Protein AF-A0A6M3LNC5-F1 (afdb_monomer_lite)

Secondary structure (DSSP, 8-state):
----------EEEE-TTSPPPP--TT-EEEETTT--EEEESSSS-EEE--HHHHTT-EEEE-SEE-SSEEE-TTS---TTTTTTPEEEESSSTTTT--EEEEEE-SSSEEEEESPPSS-TTTTSS-EEEEEPPHHHHHHHHHTB-SSSB---TTSHHHHH--SSSS-S--GGGS---TTS-HHHHHHHHHHHHHHHHHHT-HHHHTTS---STTPPPPHHHHHHHHHHHHHHHHHHS-SS--SS-HHHHH---TTS----SSS-HHHHHHHHHHTS-TT---S---HHHHHHHHHHHHHHHTTSS-HHHHHHHHHHHHHHHHHHHHHHHHHHHHHHHHHHTT--EEEEEEPPPEEEEEEPBGGG-EEEEEEEEE---PPTT-EEEEEEEEEE-SEEEE-SSS-B-B-----TTTS-EEEEEETTTPPPEEEEE--TTTT-B-TTEEEE--EEE--S--TTT--SSSEEEEEEEEE-BSSS-EEEEEEEEEEEEEEE-

pLDDT: mean 83.27, std 15.36, range [44.0, 98.56]

Organism: NCBI:txid1070528

Structure (mmCIF, N/CA/C/O backbone):
data_AF-A0A6M3LNC5-F1
#
_entry.id   AF-A0A6M3LNC5-F1
#
loop_
_atom_site.group_PDB
_atom_site.id
_atom_site.type_symbol
_atom_site.label_atom_id
_atom_site.label_alt_id
_atom_site.label_comp_id
_atom_site.label_asym_id
_atom_site.label_entity_id
_atom_site.label_seq_id
_atom_site.pdbx_PDB_ins_code
_atom_site.Cartn_x
_atom_site.Cartn_y
_atom_site.Cartn_z
_atom_site.occupancy
_atom_site.B_iso_or_equiv
_atom_site.auth_seq_id
_atom_site.auth_comp_id
_atom_site.auth_asym_id
_atom_site.auth_atom_id
_atom_site.pdbx_PDB_model_num
ATOM 1 N N . MET A 1 1 ? -32.026 -25.179 -60.586 1.00 45.59 1 MET A N 1
ATOM 2 C CA . MET A 1 1 ? -30.756 -25.149 -59.837 1.00 45.59 1 MET A CA 1
ATOM 3 C C . MET A 1 1 ? -30.530 -23.699 -59.454 1.00 45.59 1 MET A C 1
ATOM 5 O O . MET A 1 1 ? -30.169 -22.905 -60.310 1.00 45.59 1 MET A O 1
ATOM 9 N N . THR A 1 2 ? -30.921 -23.322 -58.240 1.00 45.09 2 THR A N 1
ATOM 10 C CA . THR A 1 2 ? -30.798 -21.945 -57.747 1.00 45.09 2 THR A CA 1
ATOM 11 C C . THR A 1 2 ? -29.364 -21.784 -57.263 1.00 45.09 2 THR A C 1
ATOM 13 O O . THR A 1 2 ? -28.959 -22.495 -56.347 1.00 45.09 2 THR A O 1
ATOM 16 N N . ILE A 1 3 ? -28.566 -20.952 -57.931 1.00 44.00 3 ILE A N 1
ATOM 17 C CA . ILE A 1 3 ? -27.199 -20.658 -57.493 1.00 44.00 3 ILE A CA 1
ATOM 18 C C . ILE A 1 3 ? -27.321 -19.808 -56.226 1.00 44.00 3 ILE A C 1
ATOM 20 O O . ILE A 1 3 ? -27.751 -18.662 -56.284 1.00 44.00 3 ILE A O 1
ATOM 24 N N . THR A 1 4 ? -27.020 -20.409 -55.075 1.00 52.47 4 THR A N 1
ATOM 25 C CA . THR A 1 4 ? -27.207 -19.800 -53.748 1.00 52.47 4 THR A CA 1
ATOM 26 C C . THR A 1 4 ? -26.005 -18.973 -53.285 1.00 52.47 4 THR A C 1
ATOM 28 O O . THR A 1 4 ? -26.104 -18.284 -52.276 1.00 52.47 4 THR A O 1
ATOM 31 N N . SER A 1 5 ? -24.879 -19.003 -54.008 1.00 51.69 5 SER A N 1
ATOM 32 C CA . SER A 1 5 ? -23.784 -18.054 -53.791 1.00 51.69 5 SER A CA 1
ATOM 33 C C . SER A 1 5 ? -23.057 -17.727 -55.089 1.00 51.69 5 SER A C 1
ATOM 35 O O . SER A 1 5 ? -22.426 -18.587 -55.705 1.00 51.69 5 SER A O 1
ATOM 37 N N . GLU A 1 6 ? -23.113 -16.460 -55.474 1.00 59.00 6 GLU A N 1
ATOM 38 C CA . GLU A 1 6 ? -22.251 -15.878 -56.491 1.00 59.00 6 GLU A CA 1
ATOM 39 C C . GLU A 1 6 ? -20.956 -15.467 -55.778 1.00 59.00 6 GLU A C 1
ATOM 41 O O . GLU A 1 6 ? -20.956 -14.580 -54.923 1.00 59.00 6 GLU A O 1
ATOM 46 N N . THR A 1 7 ? -19.851 -16.174 -56.026 1.00 54.97 7 THR A N 1
ATOM 47 C CA . THR A 1 7 ? -18.550 -15.790 -55.468 1.00 54.97 7 THR A CA 1
ATOM 48 C C . THR A 1 7 ? -18.131 -14.478 -56.113 1.00 54.97 7 THR A C 1
ATOM 50 O O . THR A 1 7 ? -17.672 -14.455 -57.254 1.00 54.97 7 THR A O 1
ATOM 53 N N . THR A 1 8 ? -18.314 -13.374 -55.398 1.00 73.19 8 THR A N 1
ATOM 54 C CA . THR A 1 8 ? -17.875 -12.051 -55.835 1.00 73.19 8 THR A CA 1
ATOM 55 C C . THR A 1 8 ? -16.357 -12.004 -55.723 1.00 73.19 8 THR A C 1
ATOM 57 O O . THR A 1 8 ? -15.789 -11.908 -54.637 1.00 73.19 8 THR A O 1
ATOM 60 N N . ILE A 1 9 ? -15.678 -12.135 -56.861 1.00 78.69 9 ILE A N 1
ATOM 61 C CA . ILE A 1 9 ? -14.232 -11.943 -56.943 1.00 78.69 9 ILE A CA 1
ATOM 62 C C . ILE A 1 9 ? -13.953 -10.479 -56.586 1.00 78.69 9 ILE A C 1
ATOM 64 O O . ILE A 1 9 ? -14.418 -9.573 -57.269 1.00 78.69 9 ILE A O 1
ATOM 68 N N . GLN A 1 10 ? -13.210 -10.249 -55.504 1.00 86.56 10 GLN A N 1
ATOM 69 C CA . GLN A 1 10 ? -12.844 -8.905 -55.035 1.00 86.56 10 GLN A CA 1
ATOM 70 C C . GLN A 1 10 ? -11.376 -8.558 -55.311 1.00 86.56 10 GLN A C 1
ATOM 72 O O . GLN A 1 10 ? -10.911 -7.491 -54.920 1.00 86.56 10 GLN A O 1
ATOM 77 N N . ARG A 1 11 ? -10.612 -9.462 -55.936 1.00 91.06 11 ARG A N 1
ATOM 78 C CA . ARG A 1 11 ? -9.185 -9.274 -56.216 1.00 91.06 11 ARG A CA 1
ATOM 79 C C . ARG A 1 11 ? -8.881 -9.670 -57.649 1.00 91.06 11 ARG A C 1
ATOM 81 O O . ARG A 1 11 ? -9.088 -10.816 -58.036 1.00 91.06 11 ARG A O 1
ATOM 88 N N . PHE A 1 12 ? -8.364 -8.717 -58.402 1.00 94.25 12 PHE A N 1
ATOM 89 C CA . PHE A 1 12 ? -8.037 -8.836 -59.812 1.00 94.25 12 PHE A CA 1
ATOM 90 C C . PHE A 1 12 ? -6.547 -8.547 -60.012 1.00 94.25 12 PHE A C 1
ATOM 92 O O . PHE A 1 12 ? -5.947 -7.787 -59.251 1.00 94.25 12 PHE A O 1
ATOM 99 N N . ILE A 1 13 ? -5.945 -9.162 -61.027 1.00 95.00 13 ILE A N 1
ATOM 100 C CA . ILE A 1 13 ? -4.561 -8.915 -61.444 1.00 95.00 13 ILE A CA 1
ATOM 101 C C . ILE A 1 13 ? -4.583 -8.743 -62.963 1.00 95.00 13 ILE A C 1
ATOM 103 O O . ILE A 1 13 ? -5.190 -9.565 -63.648 1.00 95.00 13 ILE A O 1
ATOM 107 N N . GLY A 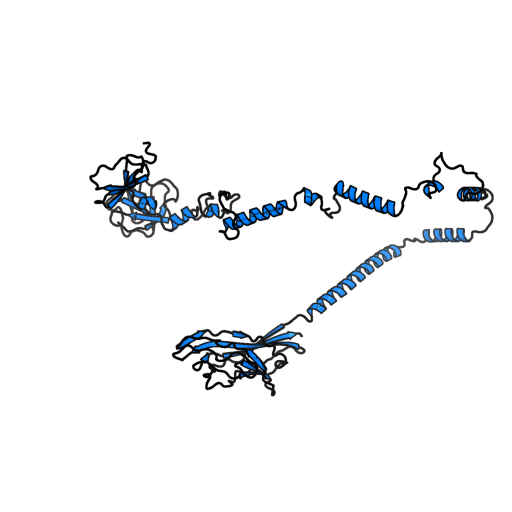1 14 ? -3.928 -7.706 -63.478 1.00 95.19 14 GLY A N 1
ATOM 108 C CA . GLY A 1 14 ? -3.800 -7.445 -64.915 1.00 95.19 14 GLY A CA 1
ATOM 109 C C . GLY A 1 14 ? -2.603 -6.548 -65.214 1.00 95.19 14 GLY A C 1
ATOM 110 O O . GLY A 1 14 ? -1.757 -6.348 -64.346 1.00 95.19 14 GLY A O 1
ATOM 111 N N . VAL A 1 15 ? -2.503 -6.020 -66.427 1.00 95.88 15 VAL A N 1
ATOM 112 C CA . VAL A 1 15 ? -1.495 -5.018 -66.821 1.00 95.88 15 VAL A CA 1
ATOM 113 C C . VAL A 1 15 ? -2.142 -3.646 -67.018 1.00 95.88 15 VAL A C 1
ATOM 115 O O . VAL A 1 15 ? -3.355 -3.545 -67.172 1.00 95.88 15 VAL A O 1
ATOM 118 N N . SER A 1 16 ? -1.352 -2.573 -67.039 1.00 91.38 16 SER A N 1
ATOM 119 C CA . SER A 1 16 ? -1.846 -1.189 -67.151 1.00 91.38 16 SER A CA 1
ATOM 120 C C . SER A 1 16 ? -2.651 -0.881 -68.421 1.00 91.38 16 SER A C 1
ATOM 122 O O . SER A 1 16 ? -3.401 0.095 -68.461 1.00 91.38 16 SER A O 1
ATOM 124 N N . THR A 1 17 ? -2.525 -1.723 -69.451 1.00 94.62 17 THR A N 1
ATOM 125 C CA . THR A 1 17 ? -3.283 -1.615 -70.711 1.00 94.62 17 THR A CA 1
ATOM 126 C C . THR A 1 17 ? -4.632 -2.338 -70.687 1.00 94.62 17 THR A C 1
ATOM 128 O O . THR A 1 17 ? -5.426 -2.148 -71.608 1.00 94.62 17 THR A O 1
ATOM 131 N N . ASP A 1 18 ? -4.923 -3.126 -69.647 1.00 92.94 18 ASP A N 1
ATOM 132 C CA . ASP A 1 18 ? -6.191 -3.840 -69.522 1.00 92.94 18 ASP A CA 1
ATOM 133 C C . ASP A 1 18 ? -7.323 -2.896 -69.092 1.00 92.94 18 ASP A C 1
ATOM 135 O O . ASP A 1 18 ? -7.183 -2.066 -68.186 1.00 92.94 18 ASP A O 1
ATOM 139 N N . ASN A 1 19 ? -8.506 -3.077 -69.686 1.00 92.88 19 ASN A N 1
ATOM 140 C CA . ASN A 1 19 ? -9.723 -2.465 -69.165 1.00 92.88 19 ASN A CA 1
ATOM 141 C C . ASN A 1 19 ? -10.043 -3.071 -67.792 1.00 92.88 19 ASN A C 1
ATOM 143 O O . ASN A 1 19 ? -10.308 -4.269 -67.672 1.00 92.88 19 ASN A O 1
ATOM 147 N N . LYS A 1 20 ? -10.056 -2.231 -66.755 1.00 92.19 20 LYS A N 1
ATOM 148 C CA . LYS A 1 20 ? -10.402 -2.661 -65.396 1.00 92.19 20 LYS A CA 1
ATOM 149 C C . LYS A 1 20 ? -11.875 -3.118 -65.343 1.00 92.19 20 LYS A C 1
ATOM 151 O O . LYS A 1 20 ? -12.726 -2.466 -65.952 1.00 92.19 20 LYS A O 1
ATOM 156 N N . PRO A 1 21 ? -12.197 -4.227 -64.651 1.00 93.12 21 PRO A N 1
ATOM 157 C CA . PRO A 1 21 ? -13.546 -4.791 -64.649 1.00 93.12 21 PRO A CA 1
ATOM 158 C C . PRO A 1 21 ? -14.521 -3.961 -63.801 1.00 93.12 21 PRO A C 1
ATOM 160 O O . PRO A 1 21 ? -14.116 -3.263 -62.875 1.00 93.12 21 PRO A O 1
ATOM 163 N N . THR A 1 22 ? -15.822 -4.085 -64.063 1.00 93.31 22 THR A N 1
ATOM 164 C CA . THR A 1 22 ? -16.866 -3.676 -63.109 1.00 93.31 22 THR A CA 1
ATOM 165 C C . THR A 1 22 ? -16.840 -4.653 -61.933 1.00 93.31 22 THR A C 1
ATOM 167 O O . THR A 1 22 ? -16.916 -5.865 -62.138 1.00 93.31 22 THR A O 1
ATOM 170 N N . ALA A 1 23 ? -16.700 -4.152 -60.710 1.00 91.88 23 ALA A N 1
ATOM 171 C CA . ALA A 1 23 ? -16.526 -4.977 -59.517 1.00 91.88 23 ALA A CA 1
ATOM 172 C C . ALA A 1 23 ? -17.223 -4.336 -58.311 1.00 91.88 23 ALA A C 1
ATOM 174 O O . ALA A 1 23 ? -17.410 -3.127 -58.310 1.00 91.88 23 ALA A O 1
ATOM 175 N N . PRO A 1 24 ? -17.595 -5.085 -57.259 1.00 93.38 24 PRO A N 1
ATOM 176 C CA . PRO A 1 24 ? -18.156 -4.484 -56.049 1.00 93.38 24 PRO A CA 1
ATOM 177 C C . PRO A 1 24 ? -17.247 -3.395 -55.460 1.00 93.38 24 PRO A C 1
ATOM 179 O O . PRO A 1 24 ? -16.019 -3.541 -55.468 1.00 93.38 24 PRO A O 1
ATOM 182 N N . VAL A 1 25 ? -17.847 -2.336 -54.903 1.00 91.25 25 VAL A N 1
ATOM 183 C CA . VAL A 1 25 ? -17.122 -1.277 -54.178 1.00 91.25 25 VAL A CA 1
ATOM 184 C C . VAL A 1 25 ? -16.209 -1.907 -53.124 1.00 91.25 25 VAL A C 1
ATOM 186 O O . VAL A 1 25 ? -16.632 -2.758 -52.344 1.00 91.25 25 VAL A O 1
ATOM 189 N N . GLY A 1 26 ? -14.942 -1.499 -53.121 1.00 87.12 26 GLY A N 1
ATOM 190 C CA . GLY A 1 26 ? -13.896 -2.038 -52.257 1.00 87.12 26 GLY A CA 1
ATOM 191 C C . GLY A 1 26 ? -13.035 -3.138 -52.879 1.00 87.12 26 GLY A C 1
ATOM 192 O O . GLY A 1 26 ? -12.056 -3.534 -52.251 1.00 87.12 26 GLY A O 1
ATOM 193 N N . SER A 1 27 ? -13.343 -3.602 -54.094 1.00 93.50 27 SER A N 1
ATOM 194 C CA . SER A 1 27 ? -12.500 -4.566 -54.815 1.00 93.50 27 SER A CA 1
ATOM 195 C C . SER A 1 27 ? -11.136 -3.976 -55.183 1.00 93.50 27 SER A C 1
ATOM 197 O O . SER A 1 27 ? -11.017 -2.768 -55.387 1.00 93.50 27 SER A O 1
ATOM 199 N N . PHE A 1 28 ? -10.122 -4.834 -55.313 1.00 93.44 28 PHE A N 1
ATOM 200 C CA . PHE A 1 28 ? -8.739 -4.464 -55.612 1.00 93.44 28 PHE A CA 1
ATOM 201 C C . PHE A 1 28 ? -8.283 -4.985 -56.974 1.00 93.44 28 PHE A C 1
ATOM 203 O O . PHE A 1 28 ? -8.563 -6.129 -57.325 1.00 93.44 28 PHE A O 1
ATOM 210 N N . PHE A 1 29 ? -7.534 -4.169 -57.713 1.00 94.81 29 PHE A N 1
ATOM 211 C CA . PHE A 1 29 ? -6.911 -4.538 -58.983 1.00 94.81 29 PHE A CA 1
ATOM 212 C C . PHE A 1 29 ? -5.414 -4.244 -58.909 1.00 94.81 29 PHE A C 1
ATOM 214 O O . PHE A 1 29 ? -5.017 -3.105 -58.679 1.00 94.81 29 PHE A O 1
ATOM 221 N N . TRP A 1 30 ? -4.583 -5.269 -59.071 1.00 95.00 30 TRP A N 1
ATOM 222 C CA . TRP A 1 30 ? -3.129 -5.137 -59.089 1.00 95.00 30 TRP A CA 1
ATOM 223 C C . TRP A 1 30 ? -2.622 -5.077 -60.530 1.00 95.00 30 TRP A C 1
ATOM 225 O O . TRP A 1 30 ? -2.718 -6.063 -61.263 1.00 95.00 30 TRP A O 1
ATOM 235 N N . GLU A 1 31 ? -2.046 -3.943 -60.922 1.00 96.12 31 GLU A N 1
ATOM 236 C CA . GLU A 1 31 ? -1.327 -3.814 -62.187 1.00 96.12 31 GLU A CA 1
ATOM 237 C C . GLU A 1 31 ? 0.079 -4.414 -62.053 1.00 96.12 31 GLU A C 1
ATOM 239 O O . GLU A 1 31 ? 0.935 -3.934 -61.306 1.00 96.12 31 GLU A O 1
ATOM 244 N N . TYR A 1 32 ? 0.334 -5.510 -62.764 1.00 92.88 32 TYR A N 1
ATOM 245 C CA . TYR A 1 32 ? 1.563 -6.282 -62.640 1.00 92.88 32 TYR A CA 1
ATOM 246 C C . TYR A 1 32 ? 2.788 -5.559 -63.206 1.00 92.88 32 TYR A C 1
ATOM 248 O O . TYR A 1 32 ? 3.890 -5.753 -62.693 1.00 92.88 32 TYR A O 1
ATOM 256 N N . ASP A 1 33 ? 2.624 -4.752 -64.244 1.00 90.50 33 ASP A N 1
ATOM 257 C CA . ASP A 1 33 ? 3.691 -4.016 -64.923 1.00 90.50 33 ASP A CA 1
ATOM 258 C C . ASP A 1 33 ? 4.061 -2.718 -64.193 1.00 90.50 33 ASP A C 1
ATOM 260 O O . ASP A 1 33 ? 5.243 -2.477 -63.952 1.00 90.50 33 ASP A O 1
ATOM 264 N N . THR A 1 34 ? 3.076 -1.929 -63.762 1.00 87.81 34 THR A N 1
ATOM 265 C CA . THR A 1 34 ? 3.305 -0.666 -63.031 1.00 87.81 34 THR A CA 1
ATOM 266 C C . THR A 1 34 ? 3.511 -0.868 -61.531 1.00 87.81 34 THR A C 1
ATOM 268 O O . THR A 1 34 ? 3.987 0.037 -60.849 1.00 87.81 34 THR A O 1
ATOM 271 N N . LYS A 1 35 ? 3.173 -2.057 -61.008 1.00 89.62 35 LYS A N 1
ATOM 272 C CA . LYS A 1 35 ? 3.146 -2.377 -59.569 1.00 89.62 35 LYS A CA 1
ATOM 273 C C . LYS A 1 35 ? 2.202 -1.472 -58.770 1.00 89.62 35 LYS A C 1
ATOM 275 O O . LYS A 1 35 ? 2.361 -1.338 -57.557 1.00 89.62 35 LYS A O 1
ATOM 280 N N . LEU A 1 36 ? 1.223 -0.859 -59.434 1.00 86.62 36 LEU A N 1
ATOM 281 C CA . LEU A 1 36 ? 0.198 -0.050 -58.791 1.00 86.62 36 LEU A CA 1
ATOM 282 C C . LEU A 1 36 ? -0.974 -0.935 -58.360 1.00 86.62 36 LEU A C 1
ATOM 284 O O . LEU A 1 36 ? -1.446 -1.795 -59.104 1.00 86.62 36 LEU A O 1
ATOM 288 N N . MET A 1 37 ? -1.465 -0.705 -57.145 1.00 90.75 37 MET A N 1
ATOM 289 C CA . MET A 1 37 ? -2.718 -1.284 -56.673 1.00 90.75 37 MET A CA 1
ATOM 290 C C . MET A 1 37 ? -3.828 -0.259 -56.877 1.00 90.75 37 MET A C 1
ATOM 292 O O . MET A 1 37 ? -3.606 0.929 -56.684 1.00 90.75 37 MET A O 1
ATOM 296 N N . TYR A 1 38 ? -5.015 -0.705 -57.267 1.00 92.56 38 TYR A N 1
ATOM 297 C CA . TYR A 1 38 ? -6.199 0.127 -57.449 1.00 92.56 38 TYR A CA 1
ATOM 298 C C . TYR A 1 38 ? -7.340 -0.385 -56.582 1.00 92.56 38 TYR A C 1
ATOM 300 O O . TYR A 1 38 ? -7.442 -1.594 -56.366 1.00 92.56 38 TYR A O 1
ATOM 308 N N . LYS A 1 39 ? -8.221 0.513 -56.137 1.00 92.12 39 LYS A N 1
ATOM 309 C CA . LYS A 1 39 ? -9.452 0.173 -55.418 1.00 92.12 39 LYS A CA 1
ATOM 310 C C . LYS A 1 39 ? -10.662 0.724 -56.164 1.00 92.12 39 LYS A C 1
ATOM 312 O O . LYS A 1 39 ? -10.666 1.873 -56.602 1.00 92.12 39 LYS A O 1
ATOM 317 N N . CYS A 1 40 ? -11.688 -0.105 -56.324 1.00 92.31 40 CYS A N 1
ATOM 318 C CA . CYS A 1 40 ? -12.947 0.315 -56.925 1.00 92.31 40 CYS A CA 1
ATOM 319 C C . CYS A 1 40 ? -13.785 1.077 -55.892 1.00 92.31 40 CYS A C 1
ATOM 321 O O . CYS A 1 40 ? -14.055 0.537 -54.817 1.00 92.31 40 CYS A O 1
ATOM 323 N N . TYR A 1 41 ? -14.189 2.316 -56.181 1.00 88.62 41 TYR A N 1
ATOM 324 C CA . TYR A 1 41 ? -14.885 3.169 -55.203 1.00 88.62 41 TYR A CA 1
ATOM 325 C C . TYR A 1 41 ? -16.389 3.334 -55.464 1.00 88.62 41 TYR A C 1
ATOM 327 O O . TYR A 1 41 ? -17.122 3.649 -54.533 1.00 88.62 41 TYR A O 1
ATOM 335 N N . ASP A 1 42 ? -16.872 3.078 -56.683 1.00 89.56 42 ASP A N 1
ATOM 336 C CA . ASP A 1 42 ? -18.293 3.240 -57.048 1.00 89.56 42 ASP A CA 1
ATOM 337 C C . ASP A 1 42 ? -18.871 2.074 -57.870 1.00 89.56 42 ASP A C 1
ATOM 339 O O . ASP A 1 42 ? -20.001 2.129 -58.353 1.00 89.56 42 ASP A O 1
ATOM 343 N N . GLY A 1 43 ? -18.095 1.006 -58.038 1.00 90.69 43 GLY A N 1
ATOM 344 C CA . GLY A 1 43 ? -18.487 -0.182 -58.783 1.00 90.69 43 GLY A CA 1
ATOM 345 C C . GLY A 1 43 ? -17.949 -0.248 -60.216 1.00 90.69 43 GLY A C 1
ATOM 346 O O . GLY A 1 43 ? -17.850 -1.336 -60.781 1.00 90.69 43 GLY A O 1
ATOM 347 N N . THR A 1 44 ? -17.571 0.890 -60.809 1.00 91.06 44 THR A N 1
ATOM 348 C CA . THR A 1 44 ? -17.132 0.966 -62.219 1.00 91.06 44 THR A CA 1
ATOM 349 C C . THR A 1 44 ? -15.793 1.682 -62.380 1.00 91.06 44 THR A C 1
ATOM 351 O O . THR A 1 44 ? -15.000 1.327 -63.251 1.00 91.06 44 THR A O 1
ATOM 354 N N . ASN A 1 45 ? -15.508 2.656 -61.523 1.00 92.44 45 ASN A N 1
ATOM 355 C CA . ASN A 1 45 ? -14.290 3.443 -61.540 1.00 92.44 45 ASN A CA 1
ATOM 356 C C . ASN A 1 45 ? -13.285 2.948 -60.496 1.00 92.44 45 ASN A C 1
ATOM 358 O O . ASN A 1 45 ? -13.638 2.426 -59.434 1.00 92.44 45 ASN A O 1
ATOM 362 N N . TRP A 1 46 ? -12.006 3.131 -60.819 1.00 93.38 46 TRP A N 1
ATOM 363 C CA . TRP A 1 46 ? -10.870 2.644 -60.045 1.00 93.38 46 TRP A CA 1
ATOM 364 C C . TRP A 1 46 ? -9.897 3.791 -59.788 1.00 93.38 46 TRP A C 1
ATOM 366 O O . TRP A 1 46 ? -9.484 4.469 -60.729 1.00 93.38 46 TRP A O 1
ATOM 376 N N . SER A 1 47 ? -9.506 3.997 -58.534 1.00 88.88 47 SER A N 1
ATOM 377 C CA . SER A 1 47 ? -8.445 4.935 -58.145 1.00 88.88 47 SER A CA 1
ATOM 378 C C . SER A 1 47 ? -7.199 4.167 -57.711 1.00 88.88 47 SER A C 1
ATOM 380 O O . SER A 1 47 ? -7.308 3.021 -57.269 1.00 88.88 47 SER A O 1
ATOM 382 N N . VAL A 1 48 ? -6.011 4.765 -57.868 1.00 88.75 48 VAL A N 1
ATOM 383 C CA . VAL A 1 48 ? -4.756 4.175 -57.374 1.00 88.75 48 VAL A CA 1
ATOM 384 C C . VAL A 1 48 ? -4.841 4.085 -55.854 1.00 88.75 48 VAL A C 1
ATOM 386 O O . VAL A 1 48 ? -4.814 5.093 -55.158 1.00 88.75 48 VAL A O 1
ATOM 389 N N . TYR A 1 49 ? -4.908 2.863 -55.348 1.00 80.56 49 TYR A N 1
ATOM 390 C CA . TYR A 1 49 ? -4.803 2.544 -53.940 1.00 80.56 49 TYR A CA 1
ATOM 391 C C . TYR A 1 49 ? -3.326 2.497 -53.567 1.00 80.56 49 TYR A C 1
ATOM 393 O O . TYR A 1 49 ? -2.658 1.461 -53.612 1.00 80.56 49 TYR A O 1
ATOM 401 N N . SER A 1 50 ? -2.786 3.662 -53.247 1.00 70.31 50 SER A N 1
ATOM 402 C CA . SER A 1 50 ? -1.472 3.732 -52.628 1.00 70.31 50 SER A CA 1
ATOM 403 C C . SER A 1 50 ? -1.581 3.249 -51.176 1.00 70.31 50 SER A C 1
ATOM 405 O O . SER A 1 50 ? -2.568 3.523 -50.496 1.00 70.31 50 SER A O 1
ATOM 407 N N . ASN A 1 51 ? -0.545 2.595 -50.640 1.00 57.72 51 ASN A N 1
ATOM 408 C CA . ASN A 1 51 ? -0.456 2.341 -49.188 1.00 57.72 51 ASN A CA 1
ATOM 409 C C . ASN A 1 51 ? -0.516 3.649 -48.367 1.00 57.72 51 ASN A C 1
ATOM 411 O O . ASN A 1 51 ? -0.731 3.616 -47.159 1.00 57.72 51 ASN A O 1
ATOM 415 N N . ALA A 1 52 ? -0.341 4.795 -49.030 1.00 51.09 52 ALA A N 1
ATOM 416 C CA . ALA A 1 52 ? -0.554 6.123 -48.486 1.00 51.09 52 ALA A CA 1
ATOM 417 C C . ALA A 1 52 ? -2.029 6.374 -48.103 1.00 51.09 52 ALA A C 1
ATOM 419 O O . ALA A 1 52 ? -2.257 6.968 -47.058 1.00 51.09 52 ALA A O 1
ATOM 420 N N . GLU A 1 53 ? -3.026 5.842 -48.823 1.00 53.09 53 GLU A N 1
ATOM 421 C CA . GLU A 1 53 ? -4.441 5.949 -48.410 1.00 53.09 53 GLU A CA 1
ATOM 422 C C . GLU A 1 53 ? -4.745 5.125 -47.148 1.00 53.09 53 GLU A C 1
ATOM 424 O O . GLU A 1 53 ? -5.567 5.526 -46.328 1.00 53.09 53 GLU A O 1
ATOM 429 N N . ALA A 1 54 ? -4.050 4.000 -46.944 1.00 53.25 54 ALA A N 1
ATOM 430 C CA . ALA A 1 54 ? -4.162 3.208 -45.714 1.00 53.25 54 ALA A CA 1
ATOM 431 C C . ALA A 1 54 ? -3.520 3.899 -44.495 1.00 53.25 54 ALA A C 1
ATOM 433 O O . ALA A 1 54 ? -3.849 3.567 -43.359 1.00 53.25 54 ALA A O 1
ATOM 434 N N . LEU A 1 55 ? -2.616 4.854 -44.737 1.00 54.50 55 LEU A N 1
ATOM 435 C CA . LEU A 1 55 ? -1.910 5.637 -43.721 1.00 54.50 55 LEU A CA 1
ATOM 436 C C . LEU A 1 55 ? -2.384 7.100 -43.654 1.00 54.50 55 LEU A C 1
ATOM 438 O O . LEU A 1 55 ? -1.782 7.885 -42.933 1.00 54.50 55 LEU A O 1
ATOM 442 N N . GLY A 1 56 ? -3.439 7.480 -44.387 1.00 64.81 56 GLY A N 1
ATOM 443 C CA . GLY A 1 56 ? -3.967 8.851 -44.407 1.00 64.81 56 GLY A CA 1
A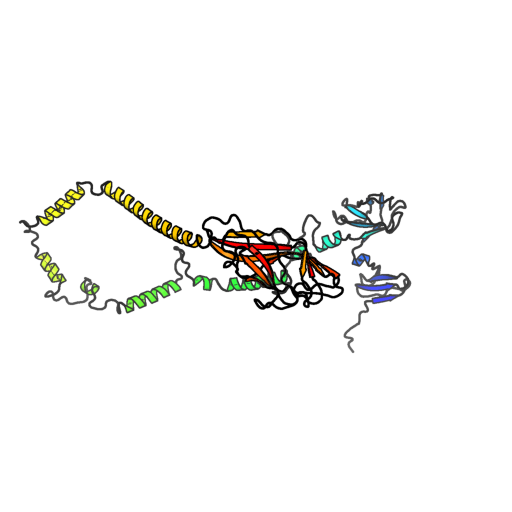TOM 444 C C . GLY A 1 56 ? -3.045 9.898 -45.049 1.00 64.81 56 GLY A C 1
ATOM 445 O O . GLY A 1 56 ? -3.248 11.093 -44.851 1.00 64.81 56 GLY A O 1
ATOM 446 N N . THR A 1 57 ? -2.030 9.481 -45.806 1.00 73.38 57 THR A N 1
ATOM 447 C CA . THR A 1 57 ? -1.084 10.379 -46.473 1.00 73.38 57 THR A CA 1
ATOM 448 C C . THR A 1 57 ? -1.763 11.095 -47.640 1.00 73.38 57 THR A C 1
ATOM 450 O O . THR A 1 57 ? -2.122 10.472 -48.640 1.00 73.38 57 THR A O 1
ATOM 453 N N . GLN A 1 58 ? -1.899 12.415 -47.537 1.00 84.12 58 GLN A N 1
ATOM 454 C CA . GLN A 1 58 ? -2.494 13.258 -48.577 1.00 84.12 58 GLN A CA 1
ATOM 455 C C . GLN A 1 58 ? -1.393 13.816 -49.491 1.00 84.12 58 GLN A C 1
ATOM 457 O O . GLN A 1 58 ? -0.370 14.297 -49.002 1.00 84.12 58 GLN A O 1
ATOM 462 N N . ILE A 1 59 ? -1.580 13.745 -50.814 1.00 89.56 59 ILE A N 1
ATOM 463 C CA . ILE A 1 59 ? -0.643 14.312 -51.797 1.00 89.56 59 ILE A CA 1
ATOM 464 C C . ILE A 1 59 ? -1.215 15.621 -52.333 1.00 89.56 59 ILE A C 1
ATOM 466 O O . ILE A 1 59 ? -2.339 15.667 -52.827 1.00 89.56 59 ILE A O 1
ATOM 470 N N . PHE A 1 60 ? -0.404 16.669 -52.285 1.00 92.88 60 PHE A N 1
ATOM 471 C CA . PHE A 1 60 ? -0.741 18.016 -52.713 1.00 92.88 60 PHE A CA 1
ATOM 472 C C . PHE A 1 60 ? 0.248 18.512 -53.766 1.00 92.88 60 PHE A C 1
ATOM 474 O O . PHE A 1 60 ? 1.336 17.964 -53.934 1.00 92.88 60 PHE A O 1
ATOM 481 N N . THR A 1 61 ? -0.132 19.575 -54.471 1.00 94.44 61 THR A N 1
ATOM 482 C CA . THR A 1 61 ? 0.760 20.317 -55.372 1.00 94.44 61 THR A CA 1
ATOM 483 C C . THR A 1 61 ? 0.961 21.717 -54.804 1.00 94.44 61 THR A C 1
ATOM 485 O O . THR A 1 61 ? -0.027 22.392 -54.504 1.00 94.44 61 THR A O 1
ATOM 488 N N . SER A 1 62 ? 2.208 22.148 -54.607 1.00 94.31 62 SER A N 1
ATOM 489 C CA . SER A 1 62 ? 2.495 23.497 -54.117 1.00 94.31 62 SER A CA 1
ATOM 490 C C . SER A 1 62 ? 2.085 24.551 -55.144 1.00 94.31 62 SER A C 1
ATOM 492 O O . SER A 1 62 ? 2.026 24.292 -56.342 1.00 94.31 62 SER A O 1
ATOM 494 N N . SER A 1 63 ? 1.776 25.747 -54.658 1.00 92.75 63 SER A N 1
ATOM 495 C CA . SER A 1 63 ? 1.642 26.969 -55.453 1.00 92.75 63 SER A CA 1
ATOM 496 C C . SER A 1 63 ? 2.822 27.926 -55.248 1.00 92.75 63 SER A C 1
ATOM 498 O O . SER A 1 63 ? 2.975 28.879 -56.006 1.00 92.75 63 SER A O 1
ATOM 500 N N . ALA A 1 64 ? 3.596 27.719 -54.178 1.00 92.50 64 ALA A N 1
ATOM 501 C CA . ALA A 1 64 ? 4.875 28.362 -53.885 1.00 92.50 64 ALA A CA 1
ATOM 502 C C . ALA A 1 64 ? 5.545 27.633 -52.710 1.00 92.50 64 ALA A C 1
ATOM 504 O O . ALA A 1 64 ? 4.845 27.084 -51.853 1.00 92.50 64 ALA A O 1
ATOM 505 N N . ALA A 1 65 ? 6.868 27.714 -52.582 1.00 93.19 65 ALA A N 1
ATOM 506 C CA . ALA A 1 65 ? 7.564 27.343 -51.354 1.00 93.19 65 ALA A CA 1
ATOM 507 C C . ALA A 1 65 ? 8.746 28.276 -51.062 1.00 93.19 65 ALA A C 1
ATOM 509 O O . ALA A 1 65 ? 9.119 29.130 -51.861 1.00 93.19 65 ALA A O 1
ATOM 510 N N . THR A 1 66 ? 9.273 28.154 -49.851 1.00 95.50 66 THR A N 1
ATOM 511 C CA . THR A 1 66 ? 10.542 28.729 -49.411 1.00 95.50 66 THR A CA 1
ATOM 512 C C . THR A 1 66 ? 11.289 27.665 -48.605 1.00 95.50 66 THR A C 1
ATOM 514 O O . THR A 1 66 ? 10.790 26.561 -48.390 1.00 95.50 66 THR A O 1
ATOM 517 N N . THR A 1 67 ? 12.469 27.985 -48.074 1.00 96.38 67 THR A N 1
ATOM 518 C CA . THR A 1 67 ? 13.202 27.059 -47.195 1.00 96.38 67 THR A CA 1
ATOM 519 C C . THR A 1 67 ? 12.459 26.717 -45.898 1.00 96.38 67 THR A C 1
ATOM 521 O O . THR A 1 67 ? 12.795 25.720 -45.264 1.00 96.38 67 THR A O 1
ATOM 524 N N . THR A 1 68 ? 11.458 27.498 -45.482 1.00 96.94 68 THR A N 1
ATOM 525 C CA . THR A 1 68 ? 10.709 27.272 -44.232 1.00 96.94 68 THR A CA 1
ATOM 526 C C . THR A 1 68 ? 9.211 27.099 -44.424 1.00 96.94 68 THR A C 1
ATOM 528 O O . THR A 1 68 ? 8.527 26.749 -43.464 1.00 96.94 68 THR A O 1
ATOM 531 N N . THR A 1 69 ? 8.680 27.326 -45.626 1.00 96.44 69 THR A N 1
ATOM 532 C CA . THR A 1 69 ? 7.238 27.264 -45.879 1.00 96.44 69 THR A CA 1
ATOM 533 C C . THR A 1 69 ? 6.911 26.541 -47.174 1.00 96.44 69 THR A C 1
ATOM 535 O O . THR A 1 69 ? 7.661 26.614 -48.140 1.00 96.44 69 THR A O 1
ATOM 538 N N . ILE A 1 70 ? 5.758 25.879 -47.221 1.00 95.94 70 ILE A N 1
ATOM 539 C CA . ILE A 1 70 ? 5.147 25.391 -48.459 1.00 95.94 70 ILE A CA 1
ATOM 540 C C . ILE A 1 70 ? 3.701 25.878 -48.509 1.00 95.94 70 ILE A C 1
ATOM 542 O O . ILE A 1 70 ? 2.964 25.783 -47.527 1.00 95.94 70 ILE A O 1
ATOM 546 N N . THR A 1 71 ? 3.310 26.467 -49.634 1.00 95.62 71 THR A N 1
ATOM 547 C CA . THR A 1 71 ? 1.969 27.014 -49.855 1.00 95.62 71 THR A CA 1
ATOM 548 C C . THR A 1 71 ? 1.236 26.130 -50.852 1.00 95.62 71 THR A C 1
ATOM 550 O O . THR A 1 71 ? 1.794 25.784 -51.889 1.00 95.62 71 THR A O 1
ATOM 553 N N . CYS A 1 72 ? -0.004 25.761 -50.561 1.00 93.19 72 CYS A N 1
ATOM 554 C CA . CYS A 1 72 ? -0.861 24.964 -51.424 1.00 93.19 72 CYS A CA 1
ATOM 555 C C . CYS A 1 72 ? -2.323 25.380 -51.229 1.00 93.19 72 CYS A C 1
ATOM 557 O O . CYS A 1 72 ? -2.858 25.301 -50.127 1.00 93.19 72 CYS A O 1
ATOM 559 N N . ALA A 1 73 ? -2.985 25.790 -52.312 1.00 90.81 73 ALA A N 1
ATOM 560 C CA . ALA A 1 73 ? -4.385 26.223 -52.283 1.00 90.81 73 ALA A CA 1
ATOM 561 C C . ALA A 1 73 ? -5.397 25.089 -52.017 1.00 90.81 73 ALA A C 1
ATOM 563 O O . ALA A 1 73 ? -6.568 25.372 -51.793 1.00 90.81 73 ALA A O 1
ATOM 564 N N . ALA A 1 74 ? -4.961 23.827 -52.077 1.00 89.94 74 ALA A N 1
ATOM 565 C CA . ALA A 1 74 ? -5.804 22.651 -51.860 1.00 89.94 74 ALA A CA 1
ATOM 566 C C . ALA A 1 74 ? -5.746 22.108 -50.418 1.00 89.94 74 ALA A C 1
ATOM 568 O O . ALA A 1 74 ? -6.367 21.084 -50.144 1.00 89.94 74 ALA A O 1
ATOM 569 N N . LEU A 1 75 ? -5.002 22.756 -49.510 1.00 88.81 75 LEU A N 1
ATOM 570 C CA . LEU A 1 75 ? -5.026 22.409 -48.086 1.00 88.81 75 LEU A CA 1
ATOM 571 C C . LEU A 1 75 ? -6.405 22.733 -47.497 1.00 88.81 75 LEU A C 1
ATOM 573 O O . LEU A 1 75 ? -7.013 23.745 -47.841 1.00 88.81 75 LEU A O 1
ATOM 577 N N . ALA A 1 76 ? -6.907 21.863 -46.622 1.00 83.62 76 ALA A N 1
ATOM 578 C CA . ALA A 1 76 ? -8.193 22.065 -45.972 1.00 83.62 76 ALA A CA 1
ATOM 579 C C . ALA A 1 76 ? -8.099 23.178 -44.913 1.00 83.62 76 ALA A C 1
ATOM 581 O O . ALA A 1 76 ? -7.111 23.277 -44.180 1.00 83.62 76 ALA A O 1
ATOM 582 N N . ASP A 1 77 ? -9.130 24.018 -44.811 1.00 78.62 77 ASP A N 1
ATOM 583 C CA . ASP A 1 77 ? -9.254 25.048 -43.769 1.00 78.62 77 ASP A CA 1
ATOM 584 C C . ASP A 1 77 ? -9.691 24.400 -42.448 1.00 78.62 77 ASP A C 1
ATOM 586 O O . ASP A 1 77 ? -10.851 24.445 -42.036 1.00 78.62 77 ASP A O 1
ATOM 590 N N . VAL A 1 78 ? -8.748 23.699 -41.822 1.00 74.31 78 VAL A N 1
ATOM 591 C CA . VAL A 1 78 ? -8.914 23.118 -40.494 1.00 74.31 78 VAL A CA 1
ATOM 592 C C . VAL A 1 78 ? -7.723 23.547 -39.650 1.00 74.31 78 VAL A C 1
ATOM 594 O O . VAL A 1 78 ? -6.574 23.157 -39.883 1.00 74.31 78 VAL A O 1
ATOM 597 N N . ALA A 1 79 ? -7.989 24.404 -38.665 1.00 72.06 79 ALA A N 1
ATOM 598 C CA . ALA A 1 79 ? -6.956 24.945 -37.794 1.00 72.06 79 ALA A CA 1
ATOM 599 C C . ALA A 1 79 ? -6.142 23.816 -37.137 1.00 72.06 79 ALA A C 1
ATOM 601 O O . ALA A 1 79 ? -6.693 22.923 -36.496 1.00 72.06 79 ALA A O 1
ATOM 602 N N . ASN A 1 80 ? -4.816 23.897 -37.271 1.00 77.12 80 ASN A N 1
ATOM 603 C CA . ASN A 1 80 ? -3.830 22.974 -36.700 1.00 77.12 80 ASN A CA 1
ATOM 604 C C . ASN A 1 80 ? -3.844 21.519 -37.204 1.00 77.12 80 ASN A C 1
ATOM 606 O O . ASN A 1 80 ? -3.033 20.743 -36.707 1.00 77.12 80 ASN A O 1
ATOM 610 N N . GLU A 1 81 ? -4.664 21.141 -38.193 1.00 82.94 81 GLU A N 1
ATOM 611 C CA . GLU A 1 81 ? -4.736 19.741 -38.662 1.00 82.94 81 GLU A CA 1
ATOM 612 C C . GLU A 1 81 ? -3.364 19.198 -39.088 1.00 82.94 81 GLU A C 1
ATOM 614 O O . GLU A 1 81 ? -2.986 18.074 -38.754 1.00 82.94 81 GLU A O 1
ATOM 619 N N . TYR A 1 82 ? -2.586 20.027 -39.780 1.00 88.00 82 TYR A N 1
ATOM 620 C CA . TYR A 1 82 ? -1.294 19.633 -40.327 1.00 88.00 82 TYR A CA 1
ATOM 621 C C . TYR A 1 82 ? -0.124 19.787 -39.346 1.00 88.00 82 TYR A C 1
ATOM 623 O O . TYR A 1 82 ? 0.968 19.308 -39.642 1.00 88.00 82 TYR A O 1
ATOM 631 N N . VAL A 1 83 ? -0.307 20.436 -38.190 1.00 89.19 83 VAL A N 1
ATOM 632 C CA . VAL A 1 83 ? 0.785 20.685 -37.232 1.00 89.19 83 VAL A CA 1
ATOM 633 C C . VAL A 1 83 ? 1.241 19.365 -36.602 1.00 89.19 83 VAL A C 1
ATOM 635 O O . VAL A 1 83 ? 0.435 18.568 -36.134 1.00 89.19 83 VAL A O 1
ATOM 638 N N . GLY A 1 84 ? 2.551 19.113 -36.606 1.00 86.31 84 GLY A N 1
ATOM 639 C CA . GLY A 1 84 ? 3.156 17.856 -36.156 1.00 86.31 84 GLY A CA 1
ATOM 640 C C . GLY A 1 84 ? 3.178 16.742 -37.210 1.00 86.31 84 GLY A C 1
ATOM 641 O O . GLY A 1 84 ? 3.805 15.704 -36.981 1.00 86.31 84 GLY A O 1
ATOM 642 N N . GLN A 1 85 ? 2.551 16.946 -38.373 1.00 90.19 85 GLN A N 1
ATOM 643 C CA . GLN A 1 85 ? 2.685 16.039 -39.513 1.00 90.19 85 GLN A CA 1
ATOM 644 C C . GLN A 1 85 ? 4.022 16.263 -40.232 1.00 90.19 85 GLN A C 1
ATOM 646 O O . GLN A 1 85 ? 4.659 17.307 -40.080 1.00 90.19 85 GLN A O 1
ATOM 651 N N . GLN A 1 86 ? 4.476 15.277 -41.004 1.00 92.31 86 GLN A N 1
ATOM 652 C CA . GLN A 1 86 ? 5.681 15.381 -41.818 1.00 92.31 86 GLN A CA 1
ATOM 653 C C . GLN A 1 86 ? 5.309 15.740 -43.259 1.00 92.31 86 GLN A C 1
ATOM 655 O O . GLN A 1 86 ? 4.629 14.981 -43.939 1.00 92.31 86 GLN A O 1
ATOM 660 N N . VAL A 1 87 ? 5.795 16.870 -43.761 1.00 93.75 87 VAL A N 1
ATOM 661 C CA . VAL A 1 87 ? 5.730 17.215 -45.184 1.00 93.75 87 VAL A CA 1
ATOM 662 C C . VAL A 1 87 ? 6.941 16.618 -45.880 1.00 93.75 87 VAL A C 1
ATOM 664 O O . VAL A 1 87 ? 8.075 16.902 -45.500 1.00 93.75 87 VAL A O 1
ATOM 667 N N . LEU A 1 88 ? 6.702 15.818 -46.911 1.00 94.56 88 LEU A N 1
ATOM 668 C CA . LEU A 1 88 ? 7.705 15.158 -47.733 1.00 94.56 88 LEU A CA 1
ATOM 669 C C . LEU A 1 88 ? 7.556 15.615 -49.190 1.00 94.56 88 LEU A C 1
ATOM 671 O O . LEU A 1 88 ? 6.640 15.154 -49.876 1.00 94.56 88 LEU A O 1
ATOM 675 N N . PRO A 1 89 ? 8.440 16.491 -49.696 1.00 95.31 89 PRO A N 1
ATOM 676 C CA . PRO A 1 89 ? 8.496 16.779 -51.123 1.00 95.31 89 PRO A CA 1
ATOM 677 C C . PRO A 1 89 ? 8.726 15.481 -51.908 1.00 95.31 89 PRO A C 1
ATOM 679 O O . PRO A 1 89 ? 9.638 14.714 -51.599 1.00 95.31 89 PRO A O 1
ATOM 682 N N . LEU A 1 90 ? 7.893 15.215 -52.913 1.00 93.06 90 LEU A N 1
ATOM 683 C CA . LEU A 1 90 ? 8.017 14.047 -53.795 1.00 93.06 90 LEU A CA 1
ATOM 684 C C . LEU A 1 90 ? 8.813 14.381 -55.064 1.00 93.06 90 LEU A C 1
ATOM 686 O O . LEU A 1 90 ? 9.242 13.486 -55.787 1.00 93.06 90 LEU A O 1
ATOM 690 N N . GLN A 1 91 ? 8.987 15.675 -55.337 1.00 92.62 91 GLN A N 1
ATOM 691 C CA . GLN A 1 91 ? 9.676 16.236 -56.495 1.00 92.62 91 GLN A CA 1
ATOM 692 C C . GLN A 1 91 ? 10.476 17.483 -56.073 1.00 92.62 91 GLN A C 1
ATOM 694 O O . GLN A 1 91 ? 10.355 17.952 -54.940 1.00 92.62 91 GLN A O 1
ATOM 699 N N . GLY A 1 92 ? 11.286 18.026 -56.985 1.00 91.56 92 GLY A N 1
ATOM 700 C CA . GLY A 1 92 ? 12.067 19.247 -56.756 1.00 91.56 92 GLY A CA 1
ATOM 701 C C . GLY A 1 92 ? 13.418 19.022 -56.071 1.00 91.56 92 GLY A C 1
ATOM 702 O O . GLY A 1 92 ? 13.880 17.892 -55.911 1.00 91.56 92 GLY A O 1
ATOM 703 N N . ALA A 1 93 ? 14.067 20.123 -55.680 1.00 89.62 93 ALA A N 1
ATOM 704 C CA . ALA A 1 93 ? 15.435 20.130 -55.143 1.00 89.62 93 ALA A CA 1
ATOM 705 C C . ALA A 1 93 ? 15.576 19.419 -53.784 1.00 89.62 93 ALA A C 1
ATOM 707 O O . ALA A 1 93 ? 16.678 19.037 -53.404 1.00 89.62 93 ALA A O 1
ATOM 708 N N . MET A 1 94 ? 14.459 19.220 -53.080 1.00 94.75 94 MET A N 1
ATOM 709 C CA . MET A 1 94 ? 14.397 18.596 -51.755 1.00 94.75 94 MET A CA 1
ATOM 710 C C . MET A 1 94 ? 13.562 17.301 -51.766 1.00 94.75 94 MET A C 1
ATOM 712 O O . MET A 1 94 ? 12.993 16.920 -50.741 1.00 94.75 94 MET A O 1
ATOM 716 N N . ALA A 1 95 ? 13.426 16.640 -52.923 1.00 94.12 95 ALA A N 1
ATOM 717 C CA . ALA A 1 95 ? 12.664 15.398 -53.042 1.00 94.12 95 ALA A CA 1
ATOM 718 C C . ALA A 1 95 ? 13.188 14.330 -52.061 1.00 94.12 95 ALA A C 1
ATOM 720 O O . ALA A 1 95 ? 14.378 14.020 -52.041 1.00 94.12 95 ALA A O 1
ATOM 721 N N . GLY A 1 96 ? 12.299 13.766 -51.242 1.00 90.25 96 GLY A N 1
ATOM 722 C CA . GLY A 1 96 ? 12.640 12.780 -50.211 1.00 90.25 96 GLY A CA 1
ATOM 723 C C . GLY A 1 96 ? 13.078 13.373 -48.864 1.00 90.25 96 GLY A C 1
ATOM 724 O O . GLY A 1 96 ? 13.202 12.638 -47.885 1.00 90.25 96 GLY A O 1
ATOM 725 N N . GLU A 1 97 ? 13.255 14.692 -48.761 1.00 93.62 97 GLU A N 1
ATOM 726 C CA . GLU A 1 97 ? 13.688 15.349 -47.529 1.00 93.62 97 GLU A CA 1
ATOM 727 C C . GLU A 1 97 ? 12.513 15.840 -46.675 1.00 93.62 97 GLU A C 1
ATOM 729 O O . GLU A 1 97 ? 12.150 17.020 -46.673 1.00 93.62 97 GLU A O 1
ATOM 734 N N . GLY A 1 98 ? 11.926 14.927 -45.902 1.00 92.06 98 GLY A N 1
ATOM 735 C CA . GLY A 1 98 ? 10.784 15.247 -45.049 1.00 92.06 98 GLY A CA 1
ATOM 736 C C . GLY A 1 98 ? 11.115 16.224 -43.913 1.00 92.06 98 GLY A C 1
ATOM 737 O O . GLY A 1 98 ? 12.212 16.179 -43.349 1.00 92.06 98 GLY A O 1
ATOM 738 N N . ARG A 1 99 ? 10.163 17.088 -43.547 1.00 94.88 99 ARG A N 1
ATOM 739 C CA . ARG A 1 99 ? 10.243 18.024 -42.407 1.00 94.88 99 ARG A CA 1
ATOM 740 C C . ARG A 1 99 ? 8.939 18.042 -41.625 1.00 94.88 99 ARG A C 1
ATOM 742 O O . ARG A 1 99 ? 7.888 17.782 -42.197 1.00 94.88 99 ARG A O 1
ATOM 749 N N . PHE A 1 100 ? 8.994 18.361 -40.335 1.00 93.50 100 PHE A N 1
ATOM 750 C CA . PHE A 1 100 ? 7.785 18.457 -39.520 1.00 93.50 100 PHE A CA 1
ATOM 751 C C . PHE A 1 100 ? 7.147 19.830 -39.662 1.00 93.50 100 PHE A C 1
ATOM 753 O O . PHE A 1 100 ? 7.838 20.844 -39.596 1.00 93.50 100 PHE A O 1
ATOM 760 N N . VAL A 1 101 ? 5.830 19.864 -39.820 1.00 93.75 101 VAL A N 1
ATOM 761 C CA . VAL A 1 101 ? 5.048 21.097 -39.809 1.00 93.75 101 VAL A CA 1
ATOM 762 C C . VAL A 1 101 ? 4.991 21.629 -38.379 1.00 93.75 101 VAL A C 1
ATOM 764 O O . VAL A 1 101 ? 4.516 20.947 -37.474 1.00 93.75 101 VAL A O 1
ATOM 767 N N . THR A 1 102 ? 5.454 22.853 -38.164 1.00 92.81 102 THR A N 1
ATOM 768 C CA . THR A 1 102 ? 5.413 23.545 -36.869 1.00 92.81 102 THR A CA 1
ATOM 769 C C . THR A 1 102 ? 4.267 24.541 -36.764 1.00 92.81 102 THR A C 1
ATOM 771 O O . THR A 1 102 ? 3.850 24.860 -35.654 1.00 92.81 102 THR A O 1
ATOM 774 N N . ALA A 1 103 ? 3.737 25.018 -37.892 1.00 92.69 103 ALA A N 1
ATOM 775 C CA . ALA A 1 103 ? 2.558 25.875 -37.925 1.00 92.69 103 ALA A CA 1
ATOM 776 C C . ALA A 1 103 ? 1.771 25.686 -39.228 1.00 92.69 103 ALA A C 1
ATOM 778 O O . ALA A 1 103 ? 2.350 25.424 -40.282 1.00 92.69 103 ALA A O 1
ATOM 779 N N . TYR A 1 104 ? 0.455 25.871 -39.150 1.00 93.06 104 TYR A N 1
ATOM 780 C CA . TYR A 1 104 ? -0.436 26.015 -40.298 1.00 93.06 104 TYR A CA 1
ATOM 781 C C . TYR A 1 104 ? -1.181 27.342 -40.159 1.00 93.06 104 TYR A C 1
ATOM 783 O O . TYR A 1 104 ? -1.710 27.635 -39.089 1.00 93.06 104 TYR A O 1
ATOM 791 N N . ASN A 1 105 ? -1.221 28.154 -41.218 1.00 91.31 105 ASN A N 1
ATOM 792 C CA . ASN A 1 105 ? -1.869 29.471 -41.167 1.00 91.31 105 ASN A CA 1
ATOM 793 C C . ASN A 1 105 ? -3.408 29.415 -41.186 1.00 91.31 105 ASN A C 1
ATOM 795 O O . ASN A 1 105 ? -4.043 30.466 -41.165 1.00 91.31 105 ASN A O 1
ATOM 799 N N . GLY A 1 106 ? -3.992 28.216 -41.266 1.00 87.94 106 GLY A N 1
ATOM 800 C CA . GLY A 1 106 ? -5.433 28.001 -41.369 1.00 87.94 106 GLY A CA 1
ATOM 801 C C . GLY A 1 106 ? -5.975 28.070 -42.795 1.00 87.94 106 GLY A C 1
ATOM 802 O O . GLY A 1 106 ? -7.118 27.723 -43.005 1.00 87.94 106 GLY A O 1
ATOM 803 N N . THR A 1 107 ? -5.195 28.475 -43.798 1.00 89.81 107 THR A N 1
ATOM 804 C CA . THR A 1 107 ? -5.724 28.651 -45.162 1.00 89.81 107 THR A CA 1
ATOM 805 C C . THR A 1 107 ? -4.985 27.828 -46.203 1.00 89.81 107 THR A C 1
ATOM 807 O O . THR A 1 107 ? -5.610 27.124 -46.984 1.00 89.81 107 THR A O 1
ATOM 810 N N . ASN A 1 108 ? -3.665 27.975 -46.302 1.00 93.62 108 ASN A N 1
ATOM 811 C CA . ASN A 1 108 ? -2.918 27.421 -47.431 1.00 93.62 108 ASN A CA 1
ATOM 812 C C . ASN A 1 108 ? -1.406 27.313 -47.216 1.00 93.62 108 ASN A C 1
ATOM 814 O O . ASN A 1 108 ? -0.715 26.952 -48.161 1.00 93.62 108 ASN A O 1
ATOM 818 N N . GLN A 1 109 ? -0.856 27.641 -46.045 1.00 94.88 109 GLN A N 1
ATOM 819 C CA . GLN A 1 109 ? 0.592 27.654 -45.833 1.00 94.88 109 GLN A CA 1
ATOM 820 C C . GLN A 1 109 ? 0.995 26.821 -44.624 1.00 94.88 109 GLN A C 1
ATOM 822 O O . GLN A 1 109 ? 0.556 27.081 -43.503 1.00 94.88 109 GLN A O 1
ATOM 827 N N . LEU A 1 110 ? 1.889 25.864 -44.866 1.00 95.50 110 LEU A N 1
ATOM 828 C CA . LEU A 1 110 ? 2.557 25.058 -43.853 1.00 95.50 110 LEU A CA 1
ATOM 829 C C . LEU A 1 110 ? 3.940 25.650 -43.584 1.00 95.50 110 LEU A C 1
ATOM 831 O O . LEU A 1 110 ? 4.709 25.868 -44.521 1.00 95.50 110 LEU A O 1
ATOM 835 N N . THR A 1 111 ? 4.272 25.865 -42.317 1.00 96.25 111 THR A N 1
ATOM 836 C CA . THR A 1 111 ? 5.623 26.213 -41.858 1.00 96.25 111 THR A CA 1
ATOM 837 C C . THR A 1 111 ? 6.288 24.957 -41.327 1.00 96.25 111 THR A C 1
ATOM 839 O O . THR A 1 111 ? 5.666 24.232 -40.553 1.00 96.25 111 THR A O 1
ATOM 842 N N . VAL A 1 112 ? 7.536 24.695 -41.710 1.00 96.31 112 VAL A N 1
ATOM 843 C CA . VAL A 1 112 ? 8.258 23.477 -41.322 1.00 96.31 112 VAL A CA 1
ATOM 844 C C . VAL A 1 112 ? 9.504 23.754 -40.482 1.00 96.31 112 VAL A C 1
ATOM 846 O O . VAL A 1 112 ? 10.084 24.839 -40.528 1.00 96.31 112 VAL A O 1
ATOM 849 N N . SER A 1 113 ? 9.941 22.746 -39.726 1.00 94.50 113 SER A N 1
ATOM 850 C CA . SER A 1 113 ? 11.223 22.727 -39.022 1.00 94.50 113 SER A CA 1
ATOM 851 C C . SER A 1 113 ? 11.857 21.323 -39.049 1.00 94.50 113 SER A C 1
ATOM 853 O O . SER A 1 113 ? 11.135 20.325 -38.935 1.00 94.50 113 SER A O 1
ATOM 855 N N . PRO A 1 114 ? 13.195 21.209 -39.173 1.00 95.94 114 PRO A N 1
ATOM 856 C CA . PRO A 1 114 ? 14.133 22.288 -39.509 1.00 95.94 114 PRO A CA 1
ATOM 857 C C . PRO A 1 114 ? 13.890 22.849 -40.922 1.00 95.94 114 PRO A C 1
ATOM 859 O O . PRO A 1 114 ? 13.185 22.239 -41.723 1.00 95.94 114 PRO A O 1
ATOM 862 N N . ALA A 1 115 ? 14.477 24.007 -41.239 1.00 96.00 115 ALA A N 1
ATOM 863 C CA . ALA A 1 115 ? 14.425 24.552 -42.597 1.00 96.00 115 ALA A CA 1
ATOM 864 C C . ALA A 1 115 ? 15.038 23.565 -43.614 1.00 96.00 115 ALA A C 1
ATOM 866 O O . ALA A 1 115 ? 15.969 22.814 -43.301 1.00 96.00 115 ALA A O 1
ATOM 867 N N . TRP A 1 116 ? 14.528 23.556 -44.842 1.00 96.56 116 TRP A N 1
ATOM 868 C CA . TRP A 1 116 ? 15.188 22.898 -45.967 1.00 96.56 116 TRP A CA 1
ATOM 869 C C . TRP A 1 116 ? 16.477 23.637 -46.344 1.00 96.56 116 TRP A C 1
ATOM 871 O O . TRP A 1 116 ? 16.593 24.849 -46.165 1.00 96.56 116 TRP A O 1
ATOM 881 N N . ALA A 1 117 ? 17.455 22.903 -46.881 1.00 95.62 117 ALA A N 1
ATOM 882 C CA . ALA A 1 117 ? 18.731 23.481 -47.304 1.00 95.62 117 ALA A CA 1
ATOM 883 C C . ALA A 1 117 ? 18.591 24.414 -48.524 1.00 95.62 117 ALA A C 1
ATOM 885 O O . ALA A 1 117 ? 19.425 25.292 -48.730 1.00 95.62 117 ALA A O 1
ATOM 886 N N . SER A 1 118 ? 17.534 24.234 -49.322 1.00 95.56 118 SER A N 1
ATOM 887 C CA . SER A 1 118 ? 17.173 25.087 -50.455 1.00 95.56 118 SER A CA 1
ATOM 888 C C . SER A 1 118 ? 15.651 25.122 -50.638 1.00 95.56 118 SER A C 1
ATOM 890 O O . SER A 1 118 ? 14.934 24.383 -49.961 1.00 95.56 118 SER A O 1
ATOM 892 N N . ASP A 1 119 ? 15.156 26.014 -51.497 1.00 94.69 119 ASP A N 1
ATOM 893 C CA . ASP A 1 119 ? 13.729 26.105 -51.820 1.00 94.69 119 ASP A CA 1
ATOM 894 C C . ASP A 1 119 ? 13.258 24.804 -52.505 1.00 94.69 119 ASP A C 1
ATOM 896 O O . ASP A 1 119 ? 13.740 24.490 -53.602 1.00 94.69 119 ASP A O 1
ATOM 900 N N . PRO A 1 120 ? 12.343 24.027 -51.886 1.00 92.06 120 PRO A N 1
ATOM 901 C CA . PRO A 1 120 ? 11.871 22.777 -52.469 1.00 92.06 120 PRO A CA 1
ATOM 902 C C . PRO A 1 120 ? 11.115 23.007 -53.786 1.00 92.06 120 PRO A C 1
ATOM 904 O O . PRO A 1 120 ? 11.115 22.110 -54.627 1.00 92.06 120 PRO A O 1
ATOM 907 N N . ASP A 1 121 ? 10.550 24.203 -53.995 1.00 90.94 121 ASP A N 1
ATOM 908 C CA . ASP A 1 121 ? 9.741 24.581 -55.155 1.00 90.94 121 ASP A CA 1
ATOM 909 C C . ASP A 1 121 ? 10.479 25.500 -56.145 1.00 90.94 121 ASP A C 1
ATOM 911 O O . ASP A 1 121 ? 9.859 26.198 -56.944 1.00 90.94 121 ASP A O 1
ATOM 915 N N . ALA A 1 122 ? 11.817 25.487 -56.152 1.00 87.38 122 ALA A N 1
ATOM 916 C CA . ALA A 1 122 ? 12.612 26.332 -57.052 1.00 87.38 122 ALA A CA 1
ATOM 917 C C . ALA A 1 122 ? 12.290 26.131 -58.555 1.00 87.38 122 ALA A C 1
ATOM 919 O O . ALA A 1 122 ? 12.578 27.005 -59.374 1.00 87.38 122 ALA A O 1
ATOM 920 N N . ALA A 1 123 ? 11.709 24.981 -58.925 1.00 81.94 123 ALA A N 1
ATOM 921 C CA . ALA A 1 123 ? 11.263 24.656 -60.283 1.00 81.94 123 ALA A CA 1
ATOM 922 C C . ALA A 1 123 ? 9.775 24.979 -60.555 1.00 81.94 123 ALA A C 1
ATOM 924 O O . ALA A 1 123 ? 9.352 24.917 -61.710 1.00 81.94 123 ALA A O 1
ATOM 925 N N . GLY A 1 124 ? 9.009 25.347 -59.523 1.00 87.81 124 GLY A N 1
ATOM 926 C CA . GLY A 1 124 ? 7.581 25.651 -59.569 1.00 87.81 124 GLY A CA 1
ATOM 927 C C . GLY A 1 124 ? 6.663 24.421 -59.504 1.00 87.81 124 GLY A C 1
ATOM 928 O O . GLY A 1 124 ? 6.849 23.448 -60.234 1.00 87.81 124 GLY A O 1
ATOM 929 N N . ASN A 1 125 ? 5.622 24.524 -58.674 1.00 88.00 125 ASN A N 1
ATOM 930 C CA . ASN A 1 125 ? 4.541 23.564 -58.446 1.00 88.00 125 ASN A CA 1
ATOM 931 C C . ASN A 1 125 ? 4.982 22.103 -58.228 1.00 88.00 125 ASN A C 1
ATOM 933 O O . ASN A 1 125 ? 4.574 21.201 -58.966 1.00 88.00 125 ASN A O 1
ATOM 937 N N . ILE A 1 126 ? 5.777 21.841 -57.191 1.00 92.75 126 ILE A N 1
ATOM 938 C CA . ILE A 1 126 ? 6.143 20.473 -56.803 1.00 92.75 126 ILE A CA 1
ATOM 939 C C . ILE A 1 126 ? 4.987 19.688 -56.168 1.00 92.75 126 ILE A C 1
ATOM 941 O O . ILE A 1 126 ? 4.143 20.225 -55.449 1.00 92.75 126 ILE A O 1
ATOM 945 N N . GLN A 1 127 ? 4.992 18.368 -56.361 1.00 94.19 127 GLN A N 1
ATOM 946 C CA . GLN A 1 127 ? 4.172 17.466 -55.555 1.00 94.19 127 GLN A CA 1
ATOM 947 C C . GLN A 1 127 ? 4.824 17.213 -54.195 1.00 94.19 127 GLN A C 1
ATOM 949 O O . GLN A 1 127 ? 6.028 16.960 -54.110 1.00 94.19 127 GLN A O 1
ATOM 954 N N . PHE A 1 128 ? 4.025 17.212 -53.136 1.00 93.50 128 PHE A N 1
ATOM 955 C CA . PHE A 1 128 ? 4.456 16.840 -51.794 1.00 93.50 128 PHE A CA 1
ATOM 956 C C . PHE A 1 128 ? 3.395 15.987 -51.106 1.00 93.50 128 PHE A C 1
ATOM 958 O O . PHE A 1 128 ? 2.201 16.144 -51.341 1.00 93.50 128 PHE A O 1
ATOM 965 N N . ALA A 1 129 ? 3.839 15.076 -50.253 1.00 92.44 129 ALA A N 1
ATOM 966 C CA . ALA A 1 129 ? 2.978 14.300 -49.381 1.00 92.44 129 ALA A CA 1
ATOM 967 C C . ALA A 1 129 ? 2.975 14.918 -47.983 1.00 92.44 129 ALA A C 1
ATOM 969 O O . ALA A 1 129 ? 4.032 15.292 -47.477 1.00 92.44 129 ALA A O 1
ATOM 970 N N . VAL A 1 130 ? 1.816 14.983 -47.335 1.00 91.12 130 VAL A N 1
ATOM 971 C CA . VAL A 1 130 ? 1.741 15.175 -45.887 1.00 91.12 130 VAL A CA 1
ATOM 972 C C . VAL A 1 130 ? 1.496 13.811 -45.261 1.00 91.12 130 VAL A C 1
ATOM 974 O O . VAL A 1 130 ? 0.444 13.203 -45.445 1.00 91.12 130 VAL A O 1
ATOM 977 N N . VAL A 1 131 ? 2.520 13.301 -44.589 1.00 87.69 131 VAL A N 1
ATOM 978 C CA . VAL A 1 131 ? 2.525 12.014 -43.902 1.00 87.69 131 VAL A CA 1
ATOM 979 C C . VAL A 1 131 ? 2.214 12.276 -42.431 1.00 87.69 131 VAL A C 1
ATOM 981 O O . VAL A 1 131 ? 2.881 13.120 -41.822 1.00 87.69 131 VAL A O 1
ATOM 984 N N . PRO A 1 132 ? 1.256 11.571 -41.811 1.00 81.19 132 PRO A N 1
ATOM 985 C CA . PRO A 1 132 ? 1.040 11.693 -40.377 1.00 81.19 132 PRO A CA 1
ATOM 986 C C . PRO A 1 132 ? 2.338 11.393 -39.620 1.00 81.19 132 PRO A C 1
ATOM 988 O O . PRO A 1 132 ? 2.900 10.302 -39.718 1.00 81.19 132 PRO A O 1
ATOM 991 N N . GLY A 1 133 ? 2.845 12.378 -38.876 1.00 75.81 133 GLY A N 1
ATOM 992 C CA . GLY A 1 133 ? 3.972 12.152 -37.977 1.00 75.81 133 GLY A CA 1
ATOM 993 C C . GLY A 1 133 ? 3.563 11.156 -36.890 1.00 75.81 133 GLY A C 1
ATOM 994 O O . GLY A 1 133 ? 2.380 11.058 -36.559 1.00 75.81 133 GLY A O 1
ATOM 995 N N . GLY A 1 134 ? 4.521 10.443 -36.287 1.00 67.38 134 GLY A N 1
ATOM 996 C CA . GLY A 1 134 ? 4.225 9.490 -35.203 1.00 67.38 134 GLY A CA 1
ATOM 997 C C . GLY A 1 134 ? 3.418 10.101 -34.046 1.00 67.38 134 GLY A C 1
ATOM 998 O O . GLY A 1 134 ? 2.663 9.400 -33.380 1.00 67.38 134 GLY A O 1
ATOM 999 N N . LEU A 1 135 ? 3.510 11.423 -33.864 1.00 61.34 135 LEU A N 1
ATOM 1000 C CA . LEU A 1 135 ? 2.685 12.176 -32.924 1.00 61.34 135 LEU A CA 1
ATOM 1001 C C . LEU A 1 135 ? 1.243 12.362 -33.419 1.00 61.34 135 LEU A C 1
ATOM 1003 O O . LEU A 1 135 ? 0.329 12.128 -32.647 1.00 61.34 135 LEU A O 1
ATOM 1007 N N . GLY A 1 136 ? 1.010 12.683 -34.696 1.00 64.31 136 GLY A N 1
ATOM 1008 C CA . GLY A 1 136 ? -0.335 12.918 -35.241 1.00 64.31 136 GLY A CA 1
ATOM 1009 C C . GLY A 1 136 ? -1.248 11.687 -35.181 1.00 64.31 136 GLY A C 1
ATOM 1010 O O . GLY A 1 136 ? -2.416 11.804 -34.819 1.00 64.31 136 GLY A O 1
ATOM 1011 N N . ILE A 1 137 ? -0.705 10.493 -35.446 1.00 67.88 137 ILE A N 1
ATOM 1012 C CA . ILE A 1 137 ? -1.463 9.234 -35.328 1.00 67.88 137 ILE A CA 1
ATOM 1013 C C . ILE A 1 137 ? -1.859 8.981 -33.868 1.00 67.88 137 ILE A C 1
ATOM 1015 O O . ILE A 1 137 ? -2.992 8.594 -33.588 1.00 67.88 137 ILE A O 1
ATOM 1019 N N . LEU A 1 138 ? -0.943 9.237 -32.931 1.00 74.88 138 LEU A N 1
ATOM 1020 C CA . LEU A 1 138 ? -1.195 9.037 -31.507 1.00 74.88 138 LEU A CA 1
ATOM 1021 C C . LEU A 1 138 ? -2.190 10.073 -30.963 1.00 74.88 138 LEU A C 1
ATOM 1023 O O . LEU A 1 138 ? -3.084 9.725 -30.206 1.00 74.88 138 LEU A O 1
ATOM 1027 N N . THR A 1 139 ? -2.081 11.324 -31.400 1.00 74.31 139 THR A N 1
ATOM 1028 C CA . THR A 1 139 ? -2.975 12.438 -31.068 1.00 74.31 139 THR A CA 1
ATOM 1029 C C . THR A 1 139 ? -4.420 12.135 -31.492 1.00 74.31 139 THR A C 1
ATOM 1031 O O . THR A 1 139 ? -5.328 12.210 -30.662 1.00 74.31 139 THR A O 1
ATOM 1034 N N . VAL A 1 140 ? -4.634 11.656 -32.724 1.00 74.69 140 VAL A N 1
ATOM 1035 C CA . VAL A 1 140 ? -5.962 11.230 -33.206 1.00 74.69 140 VAL A CA 1
ATOM 1036 C C . VAL A 1 140 ? -6.470 9.988 -32.464 1.00 74.69 140 VAL A C 1
ATOM 1038 O O . VAL A 1 140 ? -7.620 9.973 -32.030 1.00 74.69 140 VAL A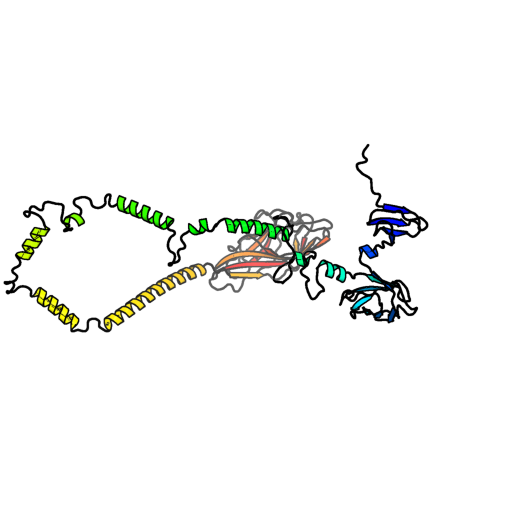 O 1
ATOM 1041 N N . ALA A 1 141 ? -5.629 8.967 -32.262 1.00 79.19 141 ALA A N 1
ATOM 1042 C CA . ALA A 1 141 ? -6.026 7.732 -31.576 1.00 79.19 141 ALA A CA 1
ATOM 1043 C C . ALA A 1 141 ? -6.390 7.958 -30.096 1.00 79.19 141 ALA A C 1
ATOM 1045 O O . ALA A 1 141 ? -7.353 7.383 -29.582 1.00 79.19 141 ALA A O 1
ATOM 1046 N N . LEU A 1 142 ? -5.641 8.824 -29.412 1.00 83.81 142 LEU A N 1
ATOM 1047 C CA . LEU A 1 142 ? -5.937 9.229 -28.042 1.00 83.81 142 LEU A CA 1
ATOM 1048 C C . LEU A 1 142 ? -7.154 10.158 -27.974 1.00 83.81 142 LEU A C 1
ATOM 1050 O O . LEU A 1 142 ? -7.801 10.203 -26.937 1.00 83.81 142 LEU A O 1
ATOM 1054 N N . GLY A 1 143 ? -7.509 10.859 -29.055 1.00 82.25 143 GLY A N 1
ATOM 1055 C CA . GLY A 1 143 ? -8.617 11.815 -29.064 1.00 82.25 143 GLY A CA 1
ATOM 1056 C C . GLY A 1 143 ? -8.260 13.158 -28.436 1.00 82.25 143 GLY A C 1
ATOM 1057 O O . GLY A 1 143 ? -9.105 13.809 -27.835 1.00 82.25 143 GLY A O 1
ATOM 1058 N N . THR A 1 144 ? -7.007 13.589 -28.527 1.00 80.75 144 THR A N 1
ATOM 1059 C CA . THR A 1 144 ? -6.551 14.886 -28.006 1.00 80.75 144 THR A CA 1
ATOM 1060 C C . THR A 1 144 ? -5.861 15.672 -29.112 1.00 80.75 144 THR A C 1
ATOM 1062 O O . THR A 1 144 ? -5.459 15.079 -30.096 1.00 80.75 144 THR A O 1
ATOM 1065 N N . ASN A 1 145 ? -5.702 16.990 -28.971 1.00 74.19 145 ASN A N 1
ATOM 1066 C CA . ASN A 1 145 ? -4.787 17.800 -29.792 1.00 74.19 145 ASN A CA 1
ATOM 1067 C C . ASN A 1 145 ? -3.523 18.226 -29.008 1.00 74.19 145 ASN A C 1
ATOM 1069 O O . ASN A 1 145 ? -2.826 19.157 -29.402 1.00 74.19 145 ASN A O 1
ATOM 1073 N N . GLY A 1 146 ? -3.267 17.593 -27.855 1.00 74.69 146 GLY A N 1
ATOM 1074 C CA . GLY A 1 146 ? -2.177 17.933 -26.935 1.00 74.69 146 GLY A CA 1
ATOM 1075 C C . GLY A 1 146 ? -2.505 19.037 -25.922 1.00 74.69 146 GLY A C 1
ATOM 1076 O O . GLY A 1 146 ? -1.744 19.227 -24.979 1.00 74.69 146 GLY A O 1
ATOM 1077 N N . THR A 1 147 ? -3.635 19.738 -26.070 1.00 75.44 147 THR A N 1
ATOM 1078 C CA . THR A 1 147 ? -4.082 20.790 -25.129 1.00 75.44 147 THR A CA 1
ATOM 1079 C C . THR A 1 147 ? -5.516 20.594 -24.646 1.00 75.44 147 THR A C 1
ATOM 1081 O O . THR A 1 147 ? -5.834 20.915 -23.505 1.00 75.44 147 THR A O 1
ATOM 1084 N N . THR A 1 148 ? -6.373 20.013 -25.483 1.00 76.19 148 THR A N 1
ATOM 1085 C CA . THR A 1 148 ? -7.753 19.656 -25.163 1.00 76.19 148 THR A CA 1
ATOM 1086 C C . THR A 1 148 ? -7.966 18.172 -25.430 1.00 76.19 148 THR A C 1
ATOM 1088 O O . THR A 1 148 ? -7.506 17.632 -26.442 1.00 76.19 148 THR A O 1
ATOM 1091 N N . VAL A 1 149 ? -8.655 17.493 -24.516 1.00 82.75 149 VAL A N 1
ATOM 1092 C CA . VAL A 1 149 ? -9.138 16.124 -24.720 1.00 82.75 149 VAL A CA 1
ATOM 1093 C C . VAL A 1 149 ? -10.526 16.229 -25.339 1.00 82.75 149 VAL A C 1
ATOM 1095 O O . VAL A 1 149 ? -11.393 16.910 -24.798 1.00 82.75 149 VAL A O 1
ATOM 1098 N N . THR A 1 150 ? -10.715 15.608 -26.499 1.00 83.44 150 THR A N 1
ATOM 1099 C CA . THR A 1 150 ? -12.028 15.457 -27.123 1.00 83.44 150 THR A CA 1
ATOM 1100 C C . THR A 1 150 ? -12.658 14.204 -26.547 1.00 83.44 150 THR A C 1
ATOM 1102 O O . THR A 1 150 ? -12.205 13.090 -26.816 1.00 83.44 150 THR A O 1
ATOM 1105 N N . ASP A 1 151 ? -13.697 14.396 -25.747 1.00 83.25 151 ASP A N 1
ATOM 1106 C CA . ASP A 1 151 ? -14.502 13.301 -25.236 1.00 83.25 151 ASP A CA 1
ATOM 1107 C C . ASP A 1 151 ? -15.377 12.735 -26.363 1.00 83.25 151 ASP A C 1
ATOM 1109 O O . ASP A 1 151 ? -16.374 13.328 -26.775 1.00 83.25 151 ASP A O 1
ATOM 1113 N N . SER A 1 152 ? -14.926 11.623 -26.939 1.00 84.69 152 SER A N 1
ATOM 1114 C CA . SER A 1 152 ? -15.582 10.931 -28.044 1.00 84.69 152 SER A CA 1
ATOM 1115 C C . SER A 1 152 ? -15.628 9.442 -27.748 1.00 84.69 152 SER A C 1
ATOM 1117 O O . SER A 1 152 ? -14.613 8.840 -27.411 1.00 84.69 152 SER A O 1
ATOM 1119 N N . ALA A 1 153 ? -16.781 8.814 -27.982 1.00 84.38 153 ALA A N 1
ATOM 1120 C CA . ALA A 1 153 ? -16.974 7.378 -27.776 1.00 84.38 153 ALA A CA 1
ATOM 1121 C C . ALA A 1 153 ? -16.036 6.486 -28.617 1.00 84.38 153 ALA A C 1
ATOM 1123 O O . ALA A 1 153 ? -15.954 5.284 -28.376 1.00 84.38 153 ALA A O 1
ATOM 1124 N N . THR A 1 154 ? -15.353 7.044 -29.622 1.00 83.44 154 THR A N 1
ATOM 1125 C CA . THR A 1 154 ? -14.467 6.298 -30.527 1.00 83.44 154 THR A CA 1
ATOM 1126 C C . THR A 1 154 ? -12.980 6.438 -30.201 1.00 83.44 154 THR A C 1
ATOM 1128 O O . THR A 1 154 ? -12.162 5.857 -30.913 1.00 83.44 154 THR A O 1
ATOM 1131 N N . THR A 1 155 ? -12.599 7.233 -29.197 1.00 87.44 155 THR A N 1
ATOM 1132 C CA . THR A 1 155 ? -11.189 7.489 -28.853 1.00 87.44 155 THR A CA 1
ATOM 1133 C C . THR A 1 155 ? -10.789 6.742 -27.584 1.00 87.44 155 THR A C 1
ATOM 1135 O O . THR A 1 155 ? -11.625 6.427 -26.738 1.00 87.44 155 THR A O 1
ATOM 1138 N N . VAL A 1 156 ? -9.489 6.464 -27.427 1.00 86.50 156 VAL A N 1
ATOM 1139 C CA . VAL A 1 156 ? -8.984 5.751 -26.239 1.00 86.50 156 VAL A CA 1
ATOM 1140 C C . VAL A 1 156 ? -9.240 6.553 -24.958 1.00 86.50 156 VAL A C 1
ATOM 1142 O O . VAL A 1 156 ? -9.665 5.975 -23.961 1.00 86.50 156 VAL A O 1
ATOM 1145 N N . LEU A 1 157 ? -9.033 7.878 -24.976 1.00 85.06 157 LEU A N 1
ATOM 1146 C CA . LEU A 1 157 ? -9.322 8.714 -23.806 1.00 85.06 157 LEU A CA 1
ATOM 1147 C C . LEU A 1 157 ? -10.822 8.868 -23.549 1.00 85.06 157 LEU A C 1
ATOM 1149 O O . LEU A 1 157 ? -11.196 8.959 -22.391 1.00 85.06 157 LEU A O 1
ATOM 1153 N N . GLY A 1 158 ? -11.687 8.844 -24.568 1.00 84.56 158 GLY A N 1
ATOM 1154 C CA . GLY A 1 158 ? -13.135 8.838 -24.335 1.00 84.56 158 GLY A CA 1
ATOM 1155 C C . GLY A 1 158 ? -13.618 7.556 -23.650 1.00 84.56 158 GLY A C 1
ATOM 1156 O O . GLY A 1 158 ? -14.518 7.609 -22.820 1.00 84.56 158 GLY A O 1
ATOM 1157 N N . ALA A 1 159 ? -12.977 6.414 -23.934 1.00 84.25 159 ALA A N 1
ATOM 1158 C CA . ALA A 1 159 ? -13.267 5.142 -23.268 1.00 84.25 159 ALA A CA 1
ATOM 1159 C C . ALA A 1 159 ? -12.716 5.047 -21.833 1.00 84.25 159 ALA A C 1
ATOM 1161 O O . ALA A 1 159 ? -13.358 4.442 -20.981 1.00 84.25 159 ALA A O 1
ATOM 1162 N N . ILE A 1 160 ? -11.540 5.623 -21.557 1.00 86.56 160 ILE A N 1
ATOM 1163 C CA . ILE A 1 160 ? -10.915 5.613 -20.215 1.00 86.56 160 ILE A CA 1
ATOM 1164 C C . ILE A 1 160 ? -11.432 6.768 -19.336 1.00 86.56 160 ILE A C 1
ATOM 1166 O O . ILE A 1 160 ? -11.410 6.677 -18.111 1.00 86.56 160 ILE A O 1
ATOM 1170 N N . GLY A 1 161 ? -11.919 7.838 -19.959 1.00 84.62 161 GLY A N 1
ATOM 1171 C CA . GLY A 1 161 ? -12.535 8.995 -19.328 1.00 84.62 161 GLY A CA 1
ATOM 1172 C C . GLY A 1 161 ? -11.777 10.296 -19.583 1.00 84.62 161 GLY A C 1
ATOM 1173 O O . GLY A 1 161 ? -10.552 10.375 -19.443 1.00 84.62 161 GLY A O 1
ATOM 1174 N N . ALA A 1 162 ? -12.526 11.344 -19.924 1.00 83.75 162 ALA A N 1
ATOM 1175 C CA . ALA A 1 162 ? -12.037 12.716 -19.914 1.00 83.75 162 ALA A CA 1
ATOM 1176 C C . ALA A 1 162 ? -12.371 13.361 -18.557 1.00 83.75 162 ALA A C 1
ATOM 1178 O O . ALA A 1 162 ? -13.320 12.976 -17.884 1.00 83.75 162 ALA A O 1
ATOM 1179 N N . ASN A 1 163 ? -11.596 14.360 -18.122 1.00 83.44 163 ASN A N 1
ATOM 1180 C CA . ASN A 1 163 ? -11.944 15.133 -16.923 1.00 83.44 163 ASN A CA 1
ATOM 1181 C C . ASN A 1 163 ? -13.028 16.173 -17.258 1.00 83.44 163 ASN A C 1
ATOM 1183 O O . ASN A 1 163 ? -12.764 17.376 -17.317 1.00 83.44 163 ASN A O 1
ATOM 1187 N N . ASN A 1 164 ? -14.227 15.691 -17.562 1.00 82.00 164 ASN A N 1
ATOM 1188 C CA . ASN A 1 164 ? -15.433 16.463 -17.830 1.00 82.00 164 ASN A CA 1
ATOM 1189 C C . ASN A 1 164 ? -16.614 15.876 -17.024 1.00 82.00 164 ASN A C 1
ATOM 1191 O O . ASN A 1 164 ? -16.434 14.976 -16.209 1.00 82.00 164 ASN A O 1
ATOM 1195 N N . ALA A 1 165 ? -17.806 16.466 -17.153 1.00 84.12 165 ALA A N 1
ATOM 1196 C CA . ALA A 1 165 ? -18.953 16.098 -16.317 1.00 84.12 165 ALA A CA 1
ATOM 1197 C C . ALA A 1 165 ? -19.549 14.721 -16.661 1.00 84.12 165 ALA A C 1
ATOM 1199 O O . ALA A 1 165 ? -20.062 14.057 -15.766 1.00 84.12 165 ALA A O 1
ATOM 1200 N N . ASP A 1 166 ? -19.453 14.305 -17.925 1.00 82.12 166 ASP A N 1
ATOM 1201 C CA . ASP A 1 166 ? -19.999 13.057 -18.454 1.00 82.12 166 ASP A CA 1
ATOM 1202 C C . ASP A 1 166 ? -19.010 12.487 -19.475 1.00 82.12 166 ASP A C 1
ATOM 1204 O O . ASP A 1 166 ? -18.505 13.250 -20.295 1.00 82.12 166 ASP A O 1
ATOM 1208 N N . ASN A 1 167 ? -18.784 11.170 -19.465 1.00 82.31 167 ASN A N 1
ATOM 1209 C CA . ASN A 1 167 ? -18.019 10.491 -20.515 1.00 82.31 167 ASN A CA 1
ATOM 1210 C C . ASN A 1 167 ? -18.939 10.142 -21.693 1.00 82.31 167 ASN A C 1
ATOM 1212 O O . ASN A 1 167 ? -20.013 9.568 -21.504 1.00 82.31 167 ASN A O 1
ATOM 1216 N N . ALA A 1 168 ? -18.493 10.404 -22.922 1.00 86.88 168 ALA A N 1
ATOM 1217 C CA . ALA A 1 168 ? -19.245 10.068 -24.130 1.00 86.88 168 ALA A CA 1
ATOM 1218 C C . ALA A 1 168 ? -19.307 8.552 -24.405 1.00 86.88 168 ALA A C 1
ATOM 1220 O O . ALA A 1 168 ? -20.169 8.093 -25.160 1.00 86.88 168 ALA A O 1
ATOM 1221 N N . PHE A 1 169 ? -18.391 7.762 -23.834 1.00 89.31 169 PHE A N 1
ATOM 1222 C CA . PHE A 1 169 ? -18.352 6.314 -24.023 1.00 89.31 169 PHE A CA 1
ATOM 1223 C C . PHE A 1 169 ? -19.468 5.600 -23.250 1.00 89.31 169 PHE A C 1
ATOM 1225 O O . PHE A 1 169 ? -19.514 5.612 -22.022 1.00 89.31 169 PHE A O 1
ATOM 1232 N N . ALA A 1 170 ? -20.346 4.914 -23.984 1.00 90.12 170 ALA A N 1
ATOM 1233 C CA . ALA A 1 170 ? -21.343 4.022 -23.408 1.00 90.12 170 ALA A CA 1
ATOM 1234 C C . ALA A 1 170 ? -20.730 2.632 -23.175 1.00 90.12 170 ALA A C 1
ATOM 1236 O O . ALA A 1 170 ? -20.549 1.861 -24.119 1.00 90.12 170 ALA A O 1
ATOM 1237 N N . SER A 1 171 ? -20.466 2.282 -21.915 1.00 90.12 171 SER A N 1
ATOM 1238 C CA . SER A 1 171 ? -19.839 1.009 -21.532 1.00 90.12 171 SER A CA 1
ATOM 1239 C C . SER A 1 171 ? -20.738 -0.226 -21.682 1.00 90.12 171 SER A C 1
ATOM 1241 O O . SER A 1 171 ? -20.301 -1.333 -21.396 1.00 90.12 171 SER A O 1
ATOM 1243 N N . GLY A 1 172 ? -21.960 -0.094 -22.210 1.00 88.25 172 GLY A N 1
ATOM 1244 C CA . GLY A 1 172 ? -22.917 -1.204 -22.338 1.00 88.25 172 GLY A CA 1
ATOM 1245 C C . GLY A 1 172 ? -22.459 -2.384 -23.213 1.00 88.25 172 GLY A C 1
ATOM 1246 O O . GLY A 1 172 ? -23.089 -3.439 -23.180 1.00 88.25 172 GLY A O 1
ATOM 1247 N N . SER A 1 173 ? -21.384 -2.234 -23.995 1.00 89.25 173 SER A N 1
ATOM 1248 C CA . SER A 1 173 ? -20.743 -3.332 -24.736 1.00 89.25 173 SER A CA 1
ATOM 1249 C C . SER A 1 173 ? -19.549 -3.970 -24.012 1.00 89.25 173 SER A C 1
ATOM 1251 O O . SER A 1 173 ? -18.988 -4.940 -24.521 1.00 89.25 173 SER A O 1
ATOM 1253 N N . VAL A 1 174 ? -19.119 -3.421 -22.875 1.00 91.62 174 VAL A N 1
ATOM 1254 C CA . VAL A 1 174 ? -18.022 -3.952 -22.061 1.00 91.62 174 VAL A CA 1
ATOM 1255 C C . VAL A 1 174 ? -18.565 -5.094 -21.205 1.00 91.62 174 VAL A C 1
ATOM 1257 O O . VAL A 1 174 ? -19.552 -4.946 -20.489 1.00 91.62 174 VAL A O 1
ATOM 1260 N N . VAL A 1 175 ? -17.945 -6.268 -21.304 1.00 93.56 175 VAL A N 1
ATOM 1261 C CA . VAL A 1 175 ? -18.389 -7.455 -20.566 1.00 93.56 175 VAL A CA 1
ATOM 1262 C C . VAL A 1 175 ? -17.852 -7.395 -19.136 1.00 93.56 175 VAL A C 1
ATOM 1264 O O . VAL A 1 175 ? -16.653 -7.253 -18.930 1.00 93.56 175 VAL A O 1
ATOM 1267 N N . ALA A 1 176 ? -18.718 -7.558 -18.136 1.00 93.19 176 ALA A N 1
ATOM 1268 C CA . ALA A 1 176 ? -18.297 -7.636 -16.738 1.00 93.19 176 ALA A CA 1
ATOM 1269 C C . ALA A 1 176 ? -17.420 -8.881 -16.491 1.00 93.19 176 ALA A C 1
ATOM 1271 O O . ALA A 1 176 ? -17.905 -10.013 -16.567 1.00 93.19 176 ALA A O 1
ATOM 1272 N N . ASN A 1 177 ? -16.139 -8.680 -16.174 1.00 93.19 177 ASN A N 1
ATOM 1273 C CA . ASN A 1 177 ? -15.179 -9.758 -15.930 1.00 93.19 177 ASN A CA 1
ATOM 1274 C C . ASN A 1 177 ? -14.139 -9.353 -14.870 1.00 93.19 177 ASN A C 1
ATOM 1276 O O . ASN A 1 177 ? -13.386 -8.401 -15.064 1.00 93.19 177 ASN A O 1
ATOM 1280 N N . ALA A 1 178 ? -14.063 -10.106 -13.768 1.00 92.62 178 ALA A N 1
ATOM 1281 C CA . ALA A 1 178 ? -13.159 -9.834 -12.646 1.00 92.62 178 ALA A CA 1
ATOM 1282 C C . ALA A 1 178 ? -11.666 -9.914 -13.015 1.00 92.62 178 ALA A C 1
ATOM 1284 O O . ALA A 1 178 ? -10.855 -9.192 -12.434 1.00 92.62 178 ALA A O 1
ATOM 1285 N N . ASP A 1 179 ? -11.322 -10.743 -14.002 1.00 93.94 179 ASP A N 1
ATOM 1286 C CA . ASP A 1 179 ? -9.951 -10.931 -14.496 1.00 93.94 179 ASP A CA 1
ATOM 1287 C C . ASP A 1 179 ? -9.717 -10.224 -15.844 1.00 93.94 179 ASP A C 1
ATOM 1289 O O . ASP A 1 179 ? -8.703 -10.441 -16.509 1.00 93.94 179 ASP A O 1
ATOM 1293 N N . GLY A 1 180 ? -10.678 -9.401 -16.276 1.00 89.25 180 GLY A N 1
ATOM 1294 C CA . GLY A 1 180 ? -10.617 -8.669 -17.533 1.00 89.25 180 GLY A CA 1
ATOM 1295 C C . GLY A 1 180 ? -9.705 -7.440 -17.491 1.00 89.25 180 GLY A C 1
ATOM 1296 O O . GLY A 1 180 ? -8.982 -7.156 -16.531 1.00 89.25 180 GLY A O 1
ATOM 1297 N N . SER A 1 181 ? -9.769 -6.664 -18.566 1.00 91.69 181 SER A N 1
ATOM 1298 C CA . SER A 1 181 ? -9.211 -5.316 -18.648 1.00 91.69 181 SER A CA 1
ATOM 1299 C C . SER A 1 181 ? -9.786 -4.385 -17.566 1.00 91.69 181 SER A C 1
ATOM 1301 O O . SER A 1 181 ? -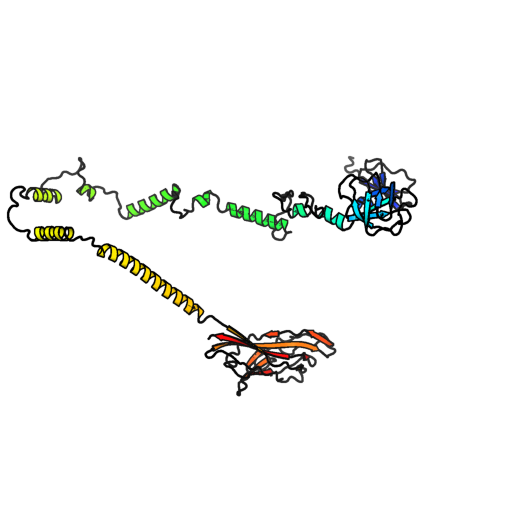10.718 -4.724 -16.838 1.00 91.69 181 SER A O 1
ATOM 1303 N N . VAL A 1 182 ? -9.212 -3.186 -17.415 1.00 89.88 182 VAL A N 1
ATOM 1304 C CA . VAL A 1 182 ? -9.635 -2.228 -16.372 1.00 89.88 182 VAL A CA 1
ATOM 1305 C C . VAL A 1 182 ? -11.130 -1.896 -16.473 1.00 89.88 182 VAL A C 1
ATOM 1307 O O . VAL A 1 182 ? -11.819 -1.999 -15.465 1.00 89.88 182 VAL A O 1
ATOM 1310 N N . LEU A 1 183 ? -11.642 -1.610 -17.676 1.00 91.56 183 LEU A N 1
ATOM 1311 C CA . LEU A 1 183 ? -13.062 -1.296 -17.884 1.00 91.56 183 LEU A CA 1
ATOM 1312 C C . LEU A 1 183 ? -13.974 -2.497 -17.579 1.00 91.56 183 LEU A C 1
ATOM 1314 O O . LEU A 1 183 ? -15.018 -2.342 -16.957 1.00 91.56 183 LEU A O 1
ATOM 1318 N N . GLU A 1 184 ? -13.562 -3.714 -17.946 1.00 93.31 184 GLU A N 1
ATOM 1319 C CA . GLU A 1 184 ? -14.324 -4.939 -17.643 1.00 93.31 184 GLU A CA 1
ATOM 1320 C C . GLU A 1 184 ? -14.396 -5.220 -16.132 1.00 93.31 184 GLU A C 1
ATOM 1322 O O . GLU A 1 184 ? -15.414 -5.714 -15.634 1.00 93.31 184 GLU A O 1
ATOM 1327 N N . ARG A 1 185 ? -13.339 -4.865 -15.388 1.00 92.38 185 ARG A N 1
ATOM 1328 C CA . ARG A 1 185 ? -13.308 -4.962 -13.923 1.00 92.38 185 ARG A CA 1
ATOM 1329 C C . ARG A 1 185 ? -14.169 -3.901 -13.248 1.00 92.38 185 ARG A C 1
ATOM 1331 O O . ARG A 1 185 ? -14.812 -4.209 -12.247 1.00 92.38 185 ARG A O 1
ATOM 1338 N N . GLU A 1 186 ? -14.215 -2.684 -13.779 1.00 91.25 186 GLU A N 1
ATOM 1339 C CA . GLU A 1 186 ? -15.106 -1.634 -13.271 1.00 91.25 186 GLU A CA 1
ATOM 1340 C C . GLU A 1 186 ? -16.579 -2.008 -13.464 1.00 91.25 186 GLU A C 1
ATOM 1342 O O . GLU A 1 186 ? -17.345 -1.931 -12.503 1.00 91.25 186 GLU A O 1
ATOM 1347 N N . GLU A 1 187 ? -16.959 -2.529 -14.634 1.00 92.31 187 GLU A N 1
ATOM 1348 C CA . GLU A 1 187 ? -18.306 -3.068 -14.875 1.00 92.31 187 GLU A CA 1
ATOM 1349 C C . GLU A 1 187 ? -18.638 -4.234 -13.928 1.00 92.31 187 GLU A C 1
ATOM 1351 O O . GLU A 1 187 ? -19.737 -4.307 -13.372 1.00 92.31 187 GLU A O 1
ATOM 1356 N N . TYR A 1 188 ? -17.673 -5.122 -13.656 1.00 92.56 188 TYR A N 1
ATOM 1357 C CA . TYR A 1 188 ? -17.839 -6.193 -12.667 1.00 92.56 188 TYR A CA 1
ATOM 1358 C C . TYR A 1 188 ? -18.077 -5.653 -11.249 1.00 92.56 188 TYR A C 1
ATOM 1360 O O . TYR A 1 188 ? -18.940 -6.159 -10.526 1.00 92.56 188 TYR A O 1
ATOM 1368 N N . ILE A 1 189 ? -17.344 -4.618 -10.833 1.00 90.56 189 ILE A N 1
ATOM 1369 C CA . ILE A 1 189 ? -17.545 -3.976 -9.529 1.00 90.56 189 ILE A CA 1
ATOM 1370 C C . ILE A 1 189 ? -18.915 -3.297 -9.478 1.00 90.56 189 ILE A C 1
ATOM 1372 O O . ILE A 1 189 ? -19.637 -3.505 -8.506 1.00 90.56 189 ILE A O 1
ATOM 1376 N N . GLN A 1 190 ? -19.312 -2.546 -10.510 1.00 90.38 190 GLN A N 1
ATOM 1377 C CA . GLN A 1 190 ? -20.623 -1.893 -10.565 1.00 90.38 190 GLN A CA 1
ATOM 1378 C C . GLN A 1 190 ? -21.768 -2.907 -10.493 1.00 90.38 190 GLN A C 1
ATOM 1380 O O . GLN A 1 190 ? -22.688 -2.722 -9.696 1.00 90.38 190 GLN A O 1
ATOM 1385 N N . ALA A 1 191 ? -21.690 -4.015 -11.238 1.00 88.88 191 ALA A N 1
ATOM 1386 C CA . ALA A 1 191 ? -22.685 -5.084 -11.188 1.00 88.88 191 ALA A CA 1
ATOM 1387 C C . ALA A 1 191 ? -22.809 -5.698 -9.779 1.00 88.88 191 ALA A C 1
ATOM 1389 O O . ALA A 1 191 ? -23.917 -5.916 -9.281 1.00 88.88 191 ALA A O 1
ATOM 1390 N N . ASN A 1 192 ? -21.684 -5.917 -9.091 1.00 86.88 192 ASN A N 1
ATOM 1391 C CA . ASN A 1 192 ? -21.674 -6.469 -7.733 1.00 86.88 192 ASN A CA 1
ATOM 1392 C C . ASN A 1 192 ? -22.057 -5.443 -6.649 1.00 86.88 192 ASN A C 1
ATOM 1394 O O . ASN A 1 192 ? -22.677 -5.801 -5.648 1.00 86.88 192 ASN A O 1
ATOM 1398 N N . MET A 1 193 ? -21.747 -4.159 -6.836 1.00 84.81 193 MET A N 1
ATOM 1399 C CA . MET A 1 193 ? -22.175 -3.079 -5.939 1.00 84.81 193 MET A CA 1
ATOM 1400 C C . MET A 1 193 ? -23.661 -2.753 -6.097 1.00 84.81 193 MET A C 1
ATOM 1402 O O . MET A 1 193 ? -24.340 -2.505 -5.101 1.00 84.81 193 MET A O 1
ATOM 1406 N N . ALA A 1 194 ? -24.195 -2.804 -7.319 1.00 75.38 194 ALA A N 1
ATOM 1407 C CA . ALA A 1 194 ? -25.632 -2.725 -7.563 1.00 75.38 194 ALA A CA 1
ATOM 1408 C C . ALA A 1 194 ? -26.368 -3.871 -6.849 1.00 75.38 194 ALA A C 1
ATOM 1410 O O . ALA A 1 194 ? -27.446 -3.665 -6.288 1.00 75.38 194 ALA A O 1
ATOM 1411 N N . LEU A 1 195 ? -25.740 -5.052 -6.764 1.00 63.09 195 LEU A N 1
ATOM 1412 C CA . LEU A 1 195 ? -26.238 -6.147 -5.939 1.00 63.09 195 LEU A CA 1
ATOM 1413 C C . LEU A 1 195 ? -26.251 -5.762 -4.451 1.00 63.09 195 LEU A C 1
ATOM 1415 O O . LEU A 1 195 ? -27.272 -5.960 -3.802 1.00 63.09 195 LEU A O 1
ATOM 1419 N N . ALA A 1 196 ? -25.196 -5.125 -3.927 1.00 60.28 196 ALA A N 1
ATOM 1420 C CA . ALA A 1 196 ? -25.134 -4.637 -2.541 1.00 60.28 196 ALA A CA 1
ATOM 1421 C C . ALA A 1 196 ? -26.206 -3.572 -2.216 1.00 60.28 196 ALA A C 1
ATOM 1423 O O . ALA A 1 196 ? -26.807 -3.618 -1.142 1.00 60.28 196 ALA A O 1
ATOM 1424 N N . ALA A 1 197 ? -26.525 -2.676 -3.157 1.00 58.09 197 ALA A N 1
ATOM 1425 C CA . ALA A 1 197 ? -27.625 -1.715 -3.012 1.00 58.09 197 ALA A CA 1
ATOM 1426 C C . ALA A 1 197 ? -29.012 -2.393 -2.963 1.00 58.09 197 ALA A C 1
ATOM 1428 O O . ALA A 1 197 ? -29.951 -1.841 -2.390 1.00 58.09 197 ALA A O 1
ATOM 1429 N N . SER A 1 198 ? -29.141 -3.610 -3.505 1.00 56.44 198 SER A N 1
ATOM 1430 C CA . SER A 1 198 ? -30.371 -4.409 -3.425 1.00 56.44 198 SER A CA 1
ATOM 1431 C C . SER A 1 198 ? -30.510 -5.230 -2.132 1.00 56.44 198 SER A C 1
ATOM 1433 O O . SER A 1 198 ? -31.625 -5.619 -1.788 1.00 56.44 198 SER A O 1
ATOM 1435 N N . VAL A 1 199 ? -29.427 -5.465 -1.372 1.00 57.34 199 VAL A N 1
ATOM 1436 C CA . VAL A 1 199 ? -29.477 -6.302 -0.148 1.00 57.34 199 VAL A CA 1
ATOM 1437 C C . VAL A 1 199 ? -30.156 -5.580 1.018 1.00 57.34 199 VAL A C 1
ATOM 1439 O O . VAL A 1 199 ? -30.739 -6.217 1.891 1.00 57.34 199 VAL A O 1
ATOM 1442 N N . ALA A 1 200 ? -30.182 -4.249 0.999 1.00 60.78 200 ALA A N 1
ATOM 1443 C CA . ALA A 1 200 ? -31.034 -3.464 1.878 1.00 60.78 200 ALA A CA 1
ATOM 1444 C C . ALA A 1 200 ? -32.092 -2.751 1.036 1.00 60.78 200 ALA A C 1
ATOM 1446 O O . ALA A 1 200 ? -32.070 -1.530 0.883 1.00 60.78 200 ALA A O 1
ATOM 1447 N N . THR A 1 201 ? -33.033 -3.513 0.463 1.00 64.44 201 THR A N 1
ATOM 1448 C CA . THR A 1 201 ? -34.246 -2.891 -0.085 1.00 64.44 201 THR A CA 1
ATOM 1449 C C . THR A 1 201 ? -34.823 -1.946 0.971 1.00 64.44 201 THR A C 1
ATOM 1451 O O . THR A 1 201 ? -34.745 -2.225 2.171 1.00 64.44 201 THR A O 1
ATOM 1454 N N . ALA A 1 202 ? -35.415 -0.825 0.554 1.00 62.94 202 ALA A N 1
ATOM 1455 C CA . ALA A 1 202 ? -36.065 0.096 1.489 1.00 62.94 202 ALA A CA 1
ATOM 1456 C C . ALA A 1 202 ? -37.028 -0.644 2.446 1.00 62.94 202 ALA A C 1
ATOM 1458 O O . ALA A 1 202 ? -37.165 -0.249 3.597 1.00 62.94 202 ALA A O 1
ATOM 1459 N N . ALA A 1 203 ? -37.601 -1.772 2.004 1.00 65.31 203 ALA A N 1
ATOM 1460 C CA . ALA A 1 203 ? -38.401 -2.681 2.818 1.00 65.31 203 ALA A CA 1
ATOM 1461 C C . ALA A 1 203 ? -37.621 -3.369 3.963 1.00 65.31 203 ALA A C 1
ATOM 1463 O O . ALA A 1 203 ? -38.133 -3.443 5.077 1.00 65.31 203 ALA A O 1
ATOM 1464 N N . GLU A 1 204 ? -36.390 -3.842 3.750 1.00 68.06 204 GLU A N 1
ATOM 1465 C CA . GLU A 1 204 ? -35.560 -4.411 4.828 1.00 68.06 204 GLU A CA 1
ATOM 1466 C C . GLU A 1 204 ? -35.027 -3.323 5.773 1.00 68.06 204 GLU A C 1
ATOM 1468 O O . GLU A 1 204 ? -35.060 -3.486 6.991 1.00 68.06 204 GLU A O 1
ATOM 1473 N N . LEU A 1 205 ? -34.644 -2.156 5.242 1.00 66.00 205 LEU A N 1
ATOM 1474 C CA . LEU A 1 205 ? -34.252 -0.995 6.054 1.00 66.00 205 LEU A CA 1
ATOM 1475 C C . LEU A 1 205 ? -35.404 -0.469 6.924 1.00 66.00 205 LEU A C 1
ATOM 1477 O O . LEU A 1 205 ? -35.158 -0.020 8.040 1.00 66.00 205 LEU A O 1
ATOM 1481 N N . THR A 1 206 ? -36.661 -0.580 6.475 1.00 62.28 206 THR A N 1
ATOM 1482 C CA . THR A 1 206 ? -37.831 -0.248 7.310 1.00 62.28 206 THR A CA 1
ATOM 1483 C C . THR A 1 206 ? -38.080 -1.229 8.458 1.00 62.28 206 THR A C 1
ATOM 1485 O O . THR A 1 206 ? -38.863 -0.912 9.356 1.00 62.28 206 THR A O 1
ATOM 1488 N N . LYS A 1 207 ? -37.428 -2.402 8.466 1.00 64.38 207 LYS A N 1
ATOM 1489 C CA . LYS A 1 207 ? -37.513 -3.370 9.571 1.00 64.38 207 LYS A CA 1
ATOM 1490 C C . LYS A 1 207 ? -36.474 -3.130 10.664 1.00 64.38 207 LYS A C 1
ATOM 1492 O O . LYS A 1 207 ? -36.672 -3.625 11.767 1.00 64.38 207 LYS A O 1
ATOM 1497 N N . VAL A 1 208 ? -35.400 -2.387 10.388 1.00 64.38 208 VAL A N 1
ATOM 1498 C CA . VAL A 1 208 ? -34.362 -2.074 11.381 1.00 64.38 208 VAL A CA 1
ATOM 1499 C C . VAL A 1 208 ? -34.739 -0.773 12.099 1.00 64.38 208 VAL A C 1
ATOM 1501 O O . VAL A 1 208 ? -34.742 0.283 11.462 1.00 64.38 208 VAL A O 1
ATOM 1504 N N . PRO A 1 209 ? -35.060 -0.793 13.407 1.00 60.62 209 PRO A N 1
ATOM 1505 C CA . PRO A 1 209 ? -35.329 0.431 14.152 1.00 60.62 209 PRO A CA 1
ATOM 1506 C C . PRO A 1 209 ? -34.052 1.279 14.195 1.00 60.62 209 PRO A C 1
ATOM 1508 O O . PRO A 1 209 ? -33.039 0.849 14.748 1.00 60.62 209 PRO A O 1
ATOM 1511 N N . LYS A 1 210 ? -34.070 2.476 13.599 1.00 61.06 210 LYS A N 1
ATOM 1512 C CA . LYS A 1 210 ? -32.993 3.449 13.810 1.00 61.06 210 LYS A CA 1
ATOM 1513 C C . LYS A 1 210 ? -33.098 3.974 15.236 1.00 61.06 210 LYS A C 1
ATOM 1515 O O . LYS A 1 210 ? -34.165 4.382 15.679 1.00 61.06 210 LYS A O 1
ATOM 1520 N N . SER A 1 211 ? -31.988 3.912 15.962 1.00 57.00 211 SER A N 1
ATOM 1521 C CA . SER A 1 211 ? -31.884 4.314 17.363 1.00 57.00 211 SER A CA 1
ATOM 1522 C C . SER A 1 211 ? -31.666 5.823 17.538 1.00 57.00 211 SER A C 1
ATOM 1524 O O . SER A 1 211 ? -31.031 6.231 18.510 1.00 57.00 211 SER A O 1
ATOM 1526 N N . ASP A 1 212 ? -32.111 6.658 16.596 1.00 55.06 212 ASP A N 1
ATOM 1527 C CA . ASP A 1 212 ? -32.144 8.102 16.791 1.00 55.06 212 ASP A CA 1
ATOM 1528 C C . ASP A 1 212 ? -33.486 8.500 17.419 1.00 55.06 212 ASP A C 1
ATOM 1530 O O . ASP A 1 212 ? -34.556 7.986 17.098 1.00 55.06 212 ASP A O 1
ATOM 1534 N N . SER A 1 213 ? -33.416 9.373 18.419 1.00 55.53 213 SER A N 1
ATOM 1535 C CA . SER A 1 213 ? -34.462 9.665 19.408 1.00 55.53 213 SER A CA 1
ATOM 1536 C C . SER A 1 213 ? -35.717 10.367 18.860 1.00 55.53 213 SER A C 1
ATOM 1538 O O . SER A 1 213 ? -36.476 10.962 19.626 1.00 55.53 213 SER A O 1
ATOM 1540 N N . THR A 1 214 ? -35.948 10.323 17.547 1.00 58.72 214 THR A N 1
ATOM 1541 C CA . THR A 1 214 ? -36.971 11.106 16.844 1.00 58.72 214 THR A CA 1
ATOM 1542 C C . THR A 1 214 ? -37.853 10.297 15.888 1.00 58.72 214 THR A C 1
ATOM 1544 O O . THR A 1 214 ? -38.779 10.872 15.314 1.00 58.72 214 THR A O 1
ATOM 1547 N N . VAL A 1 215 ? -37.650 8.982 15.726 1.00 54.28 215 VAL A N 1
ATOM 1548 C CA . VAL A 1 215 ? -38.421 8.184 14.754 1.00 54.28 215 VAL A CA 1
ATOM 1549 C C . VAL A 1 215 ? -39.587 7.435 15.406 1.00 54.28 215 VAL A C 1
ATOM 1551 O O . VAL A 1 215 ? -39.439 6.663 16.353 1.00 54.28 215 VAL A O 1
ATOM 1554 N N . THR A 1 216 ? -40.781 7.652 14.853 1.00 57.97 216 THR A N 1
ATOM 1555 C CA . THR A 1 216 ? -41.999 6.886 15.139 1.00 57.97 216 THR A CA 1
ATOM 1556 C C . THR A 1 216 ? -41.789 5.446 14.673 1.00 57.97 216 THR A C 1
ATOM 1558 O O . THR A 1 216 ? -41.506 5.205 13.500 1.00 57.97 216 THR A O 1
ATOM 1561 N N . TRP A 1 217 ? -41.892 4.485 15.593 1.00 58.56 217 TRP A N 1
ATOM 1562 C CA . TRP A 1 217 ? -41.702 3.063 15.299 1.00 58.56 217 TRP A CA 1
ATOM 1563 C C . TRP A 1 217 ? -42.642 2.638 14.166 1.00 58.56 217 TRP A C 1
ATOM 1565 O O . TRP A 1 217 ? -43.800 3.065 14.140 1.00 58.56 217 TRP A O 1
ATOM 1575 N N . ASN A 1 218 ? -42.169 1.805 13.229 1.00 65.38 218 ASN A N 1
ATOM 1576 C CA . ASN A 1 218 ? -43.057 1.285 12.190 1.00 65.38 218 ASN A CA 1
ATOM 1577 C C . ASN A 1 218 ? -44.246 0.581 12.880 1.00 65.38 218 ASN A C 1
ATOM 1579 O O . ASN A 1 218 ? -44.072 -0.076 13.912 1.00 65.38 218 ASN A O 1
ATOM 1583 N N . ALA A 1 219 ? -45.459 0.763 12.352 1.00 70.88 219 ALA A N 1
ATOM 1584 C CA . ALA A 1 219 ? -46.682 0.315 13.023 1.00 70.88 219 ALA A CA 1
ATOM 1585 C C . ALA A 1 219 ? -46.666 -1.191 13.350 1.00 70.88 219 ALA A C 1
ATOM 1587 O O . ALA A 1 219 ? -47.240 -1.610 14.351 1.00 70.88 219 ALA A O 1
ATOM 1588 N N . THR A 1 220 ? -45.958 -1.991 12.550 1.00 70.25 220 THR A N 1
ATOM 1589 C CA . THR A 1 220 ? -45.788 -3.434 12.744 1.00 70.25 220 THR A CA 1
ATOM 1590 C C . THR A 1 220 ? -44.885 -3.760 13.937 1.00 70.25 220 THR A C 1
ATOM 1592 O O . THR A 1 220 ? -45.215 -4.634 14.733 1.00 70.25 220 THR A O 1
ATOM 1595 N N . ALA A 1 221 ? -43.769 -3.049 14.104 1.00 69.44 221 ALA A N 1
ATOM 1596 C CA . ALA A 1 221 ? -42.849 -3.209 15.226 1.00 69.44 221 ALA A CA 1
ATOM 1597 C C . ALA A 1 221 ? -43.496 -2.737 16.532 1.00 69.44 221 ALA A C 1
ATOM 1599 O O . ALA A 1 221 ? -43.414 -3.431 17.542 1.00 69.44 221 ALA A O 1
ATOM 1600 N N . LEU A 1 222 ? -44.210 -1.606 16.493 1.00 79.25 222 LEU A N 1
ATOM 1601 C CA . LEU A 1 222 ? -44.984 -1.119 17.634 1.00 79.25 222 LEU A CA 1
ATOM 1602 C C . LEU A 1 222 ? -46.085 -2.114 18.032 1.00 79.25 222 LEU A C 1
ATOM 1604 O O . LEU A 1 222 ? -46.254 -2.397 19.213 1.00 79.25 222 LEU A O 1
ATOM 1608 N N . ALA A 1 223 ? -46.794 -2.692 17.057 1.00 79.19 223 ALA A N 1
ATOM 1609 C CA . ALA A 1 223 ? -47.796 -3.724 17.316 1.00 79.19 223 ALA A CA 1
ATOM 1610 C C . ALA A 1 223 ? -47.183 -5.004 17.907 1.00 79.19 223 ALA A C 1
ATOM 1612 O O . ALA A 1 223 ? -47.770 -5.581 18.816 1.00 79.19 223 ALA A O 1
ATOM 1613 N N . SER A 1 224 ? -46.004 -5.428 17.437 1.00 80.75 224 SER A N 1
ATOM 1614 C CA . SER A 1 224 ? -45.308 -6.607 17.969 1.00 80.75 224 SER A CA 1
ATOM 1615 C C . SER A 1 224 ? -44.850 -6.400 19.412 1.00 80.75 224 SER A C 1
ATOM 1617 O O . SER A 1 224 ? -45.065 -7.276 20.243 1.00 80.75 224 SER A O 1
ATOM 1619 N N . VAL A 1 225 ? -44.268 -5.237 19.726 1.00 82.31 225 VAL A N 1
ATOM 1620 C CA . VAL A 1 225 ? -43.870 -4.899 21.102 1.00 82.31 225 VAL A CA 1
ATOM 1621 C C . VAL A 1 225 ? -45.090 -4.793 22.005 1.00 82.31 225 VAL A C 1
ATOM 1623 O O . VAL A 1 225 ? -45.073 -5.354 23.094 1.00 82.31 225 VAL A O 1
ATOM 1626 N N . ASN A 1 226 ? -46.163 -4.138 21.559 1.00 84.56 226 ASN A N 1
ATOM 1627 C CA . ASN A 1 226 ? -47.397 -4.068 22.339 1.00 84.56 226 ASN A CA 1
ATOM 1628 C C . ASN A 1 226 ? -47.974 -5.463 22.592 1.00 84.56 226 ASN A C 1
ATOM 1630 O O . ASN A 1 226 ? -48.328 -5.758 23.722 1.00 84.56 226 ASN A O 1
ATOM 1634 N N . ALA A 1 227 ? -47.991 -6.350 21.594 1.00 84.00 227 ALA A N 1
ATOM 1635 C CA . ALA A 1 227 ? -48.468 -7.719 21.774 1.00 84.00 227 ALA A CA 1
ATOM 1636 C C . ALA A 1 227 ? -47.610 -8.520 22.770 1.00 84.00 227 ALA A C 1
ATOM 1638 O O . ALA A 1 227 ? -48.147 -9.294 23.565 1.00 84.00 227 ALA A O 1
ATOM 1639 N N . GLU A 1 228 ? -46.288 -8.343 22.751 1.00 87.88 228 GLU A N 1
ATOM 1640 C CA . GLU A 1 228 ? -45.372 -9.013 23.679 1.00 87.88 228 GLU A CA 1
ATOM 1641 C C . GLU A 1 228 ? -45.483 -8.446 25.101 1.00 87.88 228 GLU A C 1
ATOM 1643 O O . GLU A 1 228 ? -45.580 -9.212 26.059 1.00 87.88 228 GLU A O 1
ATOM 1648 N N . VAL A 1 229 ? -45.566 -7.118 25.241 1.00 86.06 229 VAL A N 1
ATOM 1649 C CA . VAL A 1 229 ? -45.820 -6.438 26.518 1.00 86.06 229 VAL A CA 1
ATOM 1650 C C . VAL A 1 229 ? -47.176 -6.845 27.074 1.00 86.06 229 VAL A C 1
ATOM 1652 O O . VAL A 1 229 ? -47.242 -7.215 28.239 1.00 86.06 229 VAL A O 1
ATOM 1655 N N . ASP A 1 230 ? -48.229 -6.861 26.260 1.00 83.69 230 ASP A N 1
ATOM 1656 C CA . ASP A 1 230 ? -49.561 -7.310 26.661 1.00 83.69 230 ASP A CA 1
ATOM 1657 C C . ASP A 1 230 ? -49.531 -8.777 27.091 1.00 83.69 230 ASP A C 1
ATOM 1659 O O . ASP A 1 230 ? -50.121 -9.136 28.106 1.00 83.69 230 ASP A O 1
ATOM 1663 N N . THR A 1 231 ? -48.813 -9.641 26.370 1.00 81.94 231 THR A N 1
ATOM 1664 C CA . THR A 1 231 ? -48.648 -11.052 26.750 1.00 81.94 231 THR A CA 1
ATOM 1665 C C . THR A 1 231 ? -47.907 -11.185 28.079 1.00 81.94 231 THR A C 1
ATOM 1667 O O . THR A 1 231 ? -48.335 -11.952 28.941 1.00 81.94 231 THR A O 1
ATOM 1670 N N . ALA A 1 232 ? -46.828 -10.429 28.287 1.00 83.38 232 ALA A N 1
ATOM 1671 C CA . ALA A 1 232 ? -46.059 -10.435 29.528 1.00 83.38 232 ALA A CA 1
ATOM 1672 C C . ALA A 1 232 ? -46.876 -9.884 30.706 1.00 83.38 232 ALA A C 1
ATOM 1674 O O . ALA A 1 232 ? -46.914 -10.506 31.770 1.00 83.38 232 ALA A O 1
ATOM 1675 N N . LEU A 1 233 ? -47.589 -8.770 30.509 1.00 80.94 233 LEU A N 1
ATOM 1676 C CA . LEU A 1 233 ? -48.469 -8.174 31.512 1.00 80.94 233 LEU A CA 1
ATOM 1677 C C . LEU A 1 233 ? -49.605 -9.127 31.870 1.00 80.94 233 LEU A C 1
ATOM 1679 O O . LEU A 1 233 ? -49.857 -9.343 33.050 1.00 80.94 233 LEU A O 1
ATOM 1683 N N . ASN A 1 234 ? -50.236 -9.744 30.870 1.00 75.25 234 ASN A N 1
ATOM 1684 C CA . ASN A 1 234 ? -51.283 -10.737 31.082 1.00 75.25 234 ASN A CA 1
ATOM 1685 C C . ASN A 1 234 ? -50.727 -12.039 31.671 1.00 75.25 234 ASN A C 1
ATOM 1687 O O . ASN A 1 234 ? -51.453 -12.747 32.341 1.00 75.25 234 ASN A O 1
ATOM 1691 N N . THR A 1 235 ? -49.452 -12.382 31.489 1.00 75.81 235 THR A N 1
ATOM 1692 C CA . THR A 1 235 ? -48.857 -13.559 32.151 1.00 75.81 235 THR A CA 1
ATOM 1693 C C . THR A 1 235 ? -48.602 -13.288 33.634 1.00 75.81 235 THR A C 1
ATOM 1695 O O . THR A 1 235 ? -48.858 -14.146 34.478 1.00 75.81 235 THR A O 1
ATOM 1698 N N . ILE A 1 236 ? -48.116 -12.087 33.965 1.00 70.81 236 ILE A N 1
ATOM 1699 C CA . ILE A 1 236 ? -47.867 -11.654 35.349 1.00 70.81 236 ILE A CA 1
ATOM 1700 C C . ILE A 1 236 ? -49.188 -11.354 36.074 1.00 70.81 236 ILE A C 1
ATOM 1702 O O . ILE A 1 236 ? -49.306 -11.589 37.277 1.00 70.81 236 ILE A O 1
ATOM 1706 N N . VAL A 1 237 ? -50.192 -10.869 35.343 1.00 69.38 237 VAL A N 1
ATOM 1707 C CA . VAL A 1 237 ? -51.532 -10.532 35.831 1.00 69.38 237 VAL A CA 1
ATOM 1708 C C . VAL A 1 237 ? -52.570 -11.245 34.938 1.00 69.38 237 VAL A C 1
ATOM 1710 O O . VAL A 1 237 ? -53.128 -10.617 34.041 1.00 69.38 237 VAL A O 1
ATOM 1713 N N . PRO A 1 238 ? -52.844 -12.551 35.175 1.00 57.44 238 PRO A N 1
ATOM 1714 C CA . PRO A 1 238 ? -53.637 -13.464 34.319 1.00 57.44 238 PRO A CA 1
ATOM 1715 C C . PRO A 1 238 ? -55.040 -13.024 33.905 1.00 57.44 238 PRO A C 1
ATOM 1717 O O . PRO A 1 238 ? -55.662 -13.669 33.062 1.00 57.44 238 PRO A O 1
ATOM 1720 N N . ALA A 1 239 ? -55.567 -11.956 34.493 1.00 54.88 239 ALA A N 1
ATOM 1721 C CA . ALA A 1 239 ? -56.853 -11.400 34.130 1.00 54.88 239 ALA A CA 1
ATOM 1722 C C . ALA A 1 239 ? -56.854 -9.892 34.384 1.00 54.88 239 ALA A C 1
ATOM 1724 O O . ALA A 1 239 ? -56.419 -9.434 35.445 1.00 54.88 239 ALA A O 1
ATOM 1725 N N . SER A 1 240 ? -57.441 -9.129 33.450 1.00 55.75 240 SER A N 1
ATOM 1726 C CA . SER A 1 240 ? -58.027 -7.832 33.801 1.00 55.75 240 SER A CA 1
ATOM 1727 C C . SER A 1 240 ? -58.867 -8.038 35.057 1.00 55.75 240 SER A C 1
ATOM 1729 O O . SER A 1 240 ? -59.617 -9.013 35.083 1.00 55.75 240 SER A O 1
ATOM 1731 N N . PRO A 1 241 ? -58.721 -7.196 36.088 1.00 54.16 241 PRO A N 1
ATOM 1732 C CA . PRO A 1 241 ? -59.251 -7.457 37.414 1.00 54.16 241 PRO A CA 1
ATOM 1733 C C . PRO A 1 241 ? -60.757 -7.756 37.381 1.00 54.16 241 PRO A C 1
ATOM 1735 O O . PRO A 1 241 ? -61.589 -6.855 37.411 1.00 54.16 241 PRO A O 1
ATOM 1738 N N . THR A 1 242 ? -61.118 -9.030 37.296 1.00 59.78 242 THR A N 1
ATOM 1739 C CA . THR A 1 242 ? -62.493 -9.505 37.406 1.00 59.78 242 THR A CA 1
ATOM 1740 C C . THR A 1 242 ? -62.808 -9.720 38.874 1.00 59.78 242 THR A C 1
ATOM 1742 O O . THR A 1 242 ? -62.007 -10.341 39.567 1.00 59.78 242 THR A O 1
ATOM 1745 N N . ALA A 1 243 ? -63.969 -9.218 39.303 1.00 49.47 243 ALA A N 1
ATOM 1746 C CA . ALA A 1 243 ? -64.673 -9.524 40.550 1.00 49.47 243 ALA A CA 1
ATOM 1747 C C . ALA A 1 243 ? -63.761 -9.739 41.778 1.00 49.47 243 ALA A C 1
ATOM 1749 O O . ALA A 1 243 ? -63.320 -10.854 42.056 1.00 49.47 243 ALA A O 1
ATOM 1750 N N . GLY A 1 244 ? -63.528 -8.669 42.544 1.00 52.62 244 GLY A N 1
ATOM 1751 C CA . GLY A 1 244 ? -62.782 -8.702 43.814 1.00 52.62 244 GLY A CA 1
ATOM 1752 C C . GLY A 1 244 ? -61.361 -8.136 43.751 1.00 52.62 244 GLY A C 1
ATOM 1753 O O . GLY A 1 244 ? -60.567 -8.341 44.668 1.00 52.62 244 GLY A O 1
ATOM 1754 N N . SER A 1 245 ? -61.023 -7.412 42.686 1.00 59.03 245 SER A N 1
ATOM 1755 C CA . SER A 1 245 ? -59.764 -6.670 42.612 1.00 59.03 245 SER A CA 1
ATOM 1756 C C . SER A 1 245 ? -59.727 -5.468 43.556 1.00 59.03 245 SER A C 1
ATOM 1758 O O . SER A 1 245 ? -60.759 -4.995 44.026 1.00 59.03 245 SER A O 1
ATOM 1760 N N . LEU A 1 246 ? -58.539 -4.890 43.756 1.00 63.19 246 LEU A N 1
ATOM 1761 C CA . LEU A 1 246 ? -58.393 -3.650 44.522 1.00 63.19 246 LEU A CA 1
ATOM 1762 C C . LEU A 1 246 ? -59.192 -2.482 43.903 1.00 63.19 246 LEU A C 1
ATOM 1764 O O . LEU A 1 246 ? -59.746 -1.673 44.638 1.00 63.19 246 LEU A O 1
ATOM 1768 N N . ASN A 1 247 ? -59.319 -2.425 42.569 1.00 57.34 247 ASN A N 1
ATOM 1769 C CA . ASN A 1 247 ? -60.169 -1.439 41.889 1.00 57.34 247 ASN A CA 1
ATOM 1770 C C . ASN A 1 247 ? -61.662 -1.709 42.121 1.00 57.34 247 ASN A C 1
ATOM 1772 O O . ASN A 1 247 ? -62.440 -0.770 42.180 1.00 57.34 247 ASN A O 1
ATOM 1776 N N . ASP A 1 248 ? -62.069 -2.961 42.308 1.00 56.75 248 ASP A N 1
ATOM 1777 C CA . ASP A 1 248 ? -63.440 -3.332 42.681 1.00 56.75 248 ASP A CA 1
ATOM 1778 C C . ASP A 1 248 ? -63.745 -2.984 44.144 1.00 56.75 248 ASP A C 1
ATOM 1780 O O . ASP A 1 248 ? -64.828 -2.505 44.464 1.00 56.75 248 ASP A O 1
ATOM 1784 N N . ALA A 1 249 ? -62.761 -3.169 45.028 1.00 56.06 249 ALA A N 1
ATOM 1785 C CA . ALA A 1 249 ? -62.847 -2.795 46.436 1.00 56.06 249 ALA A CA 1
ATOM 1786 C C . ALA A 1 249 ? -62.820 -1.268 46.658 1.00 56.06 249 ALA A C 1
ATOM 1788 O O . ALA A 1 249 ? -63.269 -0.795 47.700 1.00 56.06 249 ALA A O 1
ATOM 1789 N N . LEU A 1 250 ? -62.298 -0.499 45.692 1.00 58.78 250 LEU A N 1
ATOM 1790 C CA . LEU A 1 250 ? -62.162 0.962 45.768 1.00 58.78 250 LEU A CA 1
ATOM 1791 C C . LEU A 1 250 ? -63.094 1.736 44.816 1.00 58.78 250 LEU A C 1
ATOM 1793 O O . LEU A 1 250 ? -63.253 2.947 44.990 1.00 58.78 250 LEU A O 1
ATOM 1797 N N . SER A 1 251 ? -63.713 1.102 43.812 1.00 60.12 251 SER A N 1
ATOM 1798 C CA . SER A 1 251 ? -64.583 1.806 42.861 1.00 60.12 251 SER A CA 1
ATOM 1799 C C . SER A 1 251 ? -66.010 1.949 43.389 1.00 60.12 251 SER A C 1
ATOM 1801 O O . SER A 1 251 ? -66.679 0.997 43.776 1.00 60.12 251 SER A O 1
ATOM 1803 N N . LYS A 1 252 ? -66.512 3.185 43.363 1.00 52.16 252 LYS A N 1
ATOM 1804 C CA . LYS A 1 252 ? -67.880 3.554 43.752 1.00 52.16 252 LYS A CA 1
ATOM 1805 C C . LYS A 1 252 ? -68.852 3.456 42.565 1.00 52.16 252 LYS A C 1
ATOM 1807 O O . LYS A 1 252 ? -69.745 4.292 42.425 1.00 52.16 252 LYS A O 1
ATOM 1812 N N . ALA A 1 253 ? -68.623 2.518 41.645 1.00 51.81 253 ALA A N 1
ATOM 1813 C CA . ALA A 1 253 ? -69.434 2.400 40.440 1.00 51.81 253 ALA A CA 1
ATOM 1814 C C . ALA A 1 253 ? -70.784 1.758 40.787 1.00 51.81 253 ALA A C 1
ATOM 1816 O O . ALA A 1 253 ? -70.867 0.627 41.259 1.00 51.81 253 ALA A O 1
ATOM 1817 N N . ALA A 1 254 ? -71.856 2.521 40.584 1.00 50.59 254 ALA A N 1
ATOM 1818 C CA . ALA A 1 254 ? -73.217 2.106 40.877 1.00 50.59 254 ALA A CA 1
ATOM 1819 C C . ALA A 1 254 ? -73.612 0.896 40.015 1.00 50.59 254 ALA A C 1
ATOM 1821 O O . ALA A 1 254 ? -73.823 1.044 38.813 1.00 50.59 254 ALA A O 1
ATOM 1822 N N . GLY A 1 255 ? -73.748 -0.287 40.623 1.00 60.00 255 GLY A N 1
ATOM 1823 C CA . GLY A 1 255 ? -74.419 -1.407 39.954 1.00 60.00 255 GLY A CA 1
ATOM 1824 C C . GLY A 1 255 ? -74.037 -2.830 40.349 1.00 60.00 255 GLY A C 1
ATOM 1825 O O . GLY A 1 255 ? -74.722 -3.747 39.909 1.00 60.00 255 GLY A O 1
ATOM 1826 N N . GLY A 1 256 ? -73.022 -3.062 41.179 1.00 52.34 256 GLY A N 1
ATOM 1827 C CA . GLY A 1 256 ? -72.674 -4.420 41.603 1.00 52.34 256 GLY A CA 1
ATOM 1828 C C . GLY A 1 256 ? -72.045 -4.431 42.983 1.00 52.34 256 GLY A C 1
ATOM 1829 O O . GLY A 1 256 ? -71.210 -3.585 43.271 1.00 52.34 256 GLY A O 1
ATOM 1830 N N . ASN A 1 257 ? -72.444 -5.412 43.792 1.00 49.34 257 ASN A N 1
ATOM 1831 C CA . ASN A 1 257 ? -71.990 -5.731 45.151 1.00 49.34 257 ASN A CA 1
ATOM 1832 C C . ASN A 1 257 ? -72.887 -5.135 46.244 1.00 49.34 257 ASN A C 1
ATOM 1834 O O . ASN A 1 257 ? -72.882 -3.950 46.558 1.00 49.34 257 ASN A O 1
ATOM 1838 N N . THR A 1 258 ? -73.717 -6.003 46.813 1.00 54.56 258 THR A N 1
ATOM 1839 C CA . THR A 1 258 ? -74.663 -5.712 47.888 1.00 54.56 258 THR A CA 1
ATOM 1840 C C . THR A 1 258 ? -73.895 -5.492 49.197 1.00 54.56 258 THR A C 1
ATOM 1842 O O . THR A 1 258 ? -73.697 -6.422 49.975 1.00 54.56 258 THR A O 1
ATOM 1845 N N . PHE A 1 259 ? -73.432 -4.261 49.423 1.00 52.97 259 PHE A N 1
ATOM 1846 C CA . PHE A 1 259 ? -72.805 -3.812 50.670 1.00 52.97 259 PHE A CA 1
ATOM 1847 C C . PHE A 1 259 ? -73.799 -3.943 51.831 1.00 52.97 259 PHE A C 1
ATOM 1849 O O . PHE A 1 259 ? -74.794 -3.217 51.895 1.00 52.97 259 PHE A O 1
ATOM 1856 N N . ASN A 1 260 ? -73.567 -4.893 52.741 1.00 58.78 260 ASN A N 1
ATOM 1857 C CA . ASN A 1 260 ? -74.465 -5.145 53.871 1.00 58.78 260 ASN A CA 1
ATOM 1858 C C . ASN A 1 260 ? -74.117 -4.333 55.132 1.00 58.78 260 ASN A C 1
ATOM 1860 O O . ASN A 1 260 ? -74.558 -4.711 56.207 1.00 58.78 260 ASN A O 1
ATOM 1864 N N . LYS A 1 261 ? -73.357 -3.234 55.026 1.00 54.66 261 LYS A N 1
ATOM 1865 C CA . LYS A 1 261 ? -73.175 -2.194 56.065 1.00 54.66 261 LYS A CA 1
ATOM 1866 C C . LYS A 1 261 ? -72.720 -2.647 57.462 1.00 54.66 261 LYS A C 1
ATOM 1868 O O . LYS A 1 261 ? -72.796 -1.864 58.402 1.00 54.66 261 LYS A O 1
ATOM 1873 N N . ALA A 1 262 ? -72.307 -3.901 57.647 1.00 54.34 262 ALA A N 1
ATOM 1874 C CA . ALA A 1 262 ? -72.082 -4.446 58.984 1.00 54.34 262 ALA A CA 1
ATOM 1875 C C . ALA A 1 262 ? -70.616 -4.788 59.285 1.00 54.34 262 ALA A C 1
ATOM 1877 O O . ALA A 1 262 ? -70.282 -4.908 60.459 1.00 54.34 262 ALA A O 1
ATOM 1878 N N . THR A 1 263 ? -69.740 -4.976 58.283 1.00 55.31 263 THR A N 1
ATOM 1879 C CA . THR A 1 263 ? -68.381 -5.525 58.526 1.00 55.31 263 THR A CA 1
ATOM 1880 C C . THR A 1 263 ? -67.288 -5.176 57.497 1.00 55.31 263 THR A C 1
ATOM 1882 O O . THR A 1 263 ? -66.287 -5.888 57.446 1.00 55.31 263 THR A O 1
ATOM 1885 N N . ASP A 1 264 ? -67.396 -4.116 56.689 1.00 60.41 264 ASP A N 1
ATOM 1886 C CA . ASP A 1 264 ? -66.289 -3.761 55.781 1.00 60.41 264 ASP A CA 1
ATOM 1887 C C . ASP A 1 264 ? -65.349 -2.675 56.341 1.00 60.41 264 ASP A C 1
ATOM 1889 O O . ASP A 1 264 ? -65.703 -1.854 57.188 1.00 60.41 264 ASP A O 1
ATOM 1893 N N . SER A 1 265 ? -64.083 -2.747 55.927 1.00 60.69 265 SER A N 1
ATOM 1894 C CA . SER A 1 265 ? -62.970 -1.993 56.512 1.00 60.69 265 SER A CA 1
ATOM 1895 C C . SER A 1 265 ? -62.959 -0.511 56.138 1.00 60.69 265 SER A C 1
ATOM 1897 O O . SER A 1 265 ? -62.340 0.281 56.846 1.00 60.69 265 SER A O 1
ATOM 1899 N N . LEU A 1 266 ? -63.634 -0.127 55.052 1.00 63.84 266 LEU A N 1
ATOM 1900 C CA . LEU A 1 266 ? -63.718 1.257 54.582 1.00 63.84 266 LEU A CA 1
ATOM 1901 C C . LEU A 1 266 ? -64.902 1.994 55.205 1.00 63.84 266 LEU A C 1
ATOM 1903 O O . LEU A 1 266 ? -64.745 3.158 55.570 1.00 63.84 266 LEU A O 1
ATOM 1907 N N . GLU A 1 267 ? -66.042 1.330 55.399 1.00 63.72 267 GLU A N 1
ATOM 1908 C CA . GLU A 1 267 ? -67.177 1.903 56.124 1.00 63.72 267 GLU A CA 1
ATOM 1909 C C . GLU A 1 267 ? -66.877 1.943 57.631 1.00 63.72 267 GLU A C 1
ATOM 1911 O O . GLU A 1 267 ? -67.122 2.964 58.261 1.00 63.72 267 GLU A O 1
ATOM 1916 N N . ALA A 1 268 ? -66.156 0.955 58.180 1.00 62.12 268 ALA A N 1
ATOM 1917 C CA . ALA A 1 268 ? -65.600 1.044 59.535 1.00 62.12 268 ALA A CA 1
ATOM 1918 C C . ALA A 1 268 ? -64.623 2.224 59.710 1.00 62.12 268 ALA A C 1
ATOM 1920 O O . ALA A 1 268 ? -64.605 2.857 60.766 1.00 62.12 268 ALA A O 1
ATOM 1921 N N . LEU A 1 269 ? -63.819 2.550 58.687 1.00 68.31 269 LEU A N 1
ATOM 1922 C CA . LEU A 1 269 ? -62.950 3.731 58.716 1.00 68.31 269 LEU A CA 1
ATOM 1923 C C . LEU A 1 269 ? -63.756 5.028 58.589 1.00 68.31 269 LEU A C 1
ATOM 1925 O O . LEU A 1 269 ? -63.467 5.990 59.294 1.00 68.31 269 LEU A O 1
ATOM 1929 N N . ALA A 1 270 ? -64.760 5.066 57.710 1.00 70.94 270 ALA A N 1
ATOM 1930 C CA . ALA A 1 270 ? -65.635 6.221 57.536 1.00 70.94 270 ALA A CA 1
ATOM 1931 C C . ALA A 1 270 ? -66.455 6.507 58.805 1.00 70.94 270 ALA A C 1
ATOM 1933 O O . ALA A 1 270 ? -66.530 7.659 59.228 1.00 70.94 270 ALA A O 1
ATOM 1934 N N . ASP A 1 271 ? -66.983 5.471 59.454 1.00 69.50 271 ASP A N 1
ATOM 1935 C CA . ASP A 1 271 ? -67.688 5.556 60.732 1.00 69.50 271 ASP A CA 1
ATOM 1936 C C . ASP A 1 271 ? -66.737 5.971 61.862 1.00 69.50 271 ASP A C 1
ATOM 1938 O O . ASP A 1 271 ? -67.078 6.840 62.665 1.00 69.50 271 ASP A O 1
ATOM 1942 N N . ALA A 1 272 ? -65.509 5.439 61.894 1.00 71.75 272 ALA A N 1
ATOM 1943 C CA . ALA A 1 272 ? -64.481 5.879 62.838 1.00 71.75 272 ALA A CA 1
ATOM 1944 C C . ALA A 1 272 ? -64.098 7.356 62.637 1.00 71.75 272 ALA A C 1
ATOM 1946 O O . ALA A 1 272 ? -63.894 8.069 63.617 1.00 71.75 272 ALA A O 1
ATOM 1947 N N . VAL A 1 273 ? -64.044 7.837 61.389 1.00 75.12 273 VAL A N 1
ATOM 1948 C CA . VAL A 1 273 ? -63.798 9.250 61.054 1.00 75.12 273 VAL A CA 1
ATOM 1949 C C . VAL A 1 273 ? -65.000 10.127 61.415 1.00 75.12 273 VAL A C 1
ATOM 1951 O O . VAL A 1 273 ? -64.813 11.224 61.933 1.00 75.12 273 VAL A O 1
ATOM 1954 N N . ALA A 1 274 ? -66.230 9.656 61.205 1.00 69.88 274 ALA A N 1
ATOM 1955 C CA . ALA A 1 274 ? -67.449 10.373 61.581 1.00 69.88 274 ALA A CA 1
ATOM 1956 C C . ALA A 1 274 ? -67.656 10.443 63.106 1.00 69.88 274 ALA A C 1
ATOM 1958 O O . ALA A 1 274 ? -68.280 11.381 63.604 1.00 69.88 274 ALA A O 1
ATOM 1959 N N . LEU A 1 275 ? -67.101 9.483 63.853 1.00 66.06 275 LEU A N 1
ATOM 1960 C CA . LEU A 1 275 ? -67.043 9.485 65.317 1.00 66.06 275 LEU A CA 1
ATOM 1961 C C . LEU A 1 275 ? -65.978 10.437 65.888 1.00 66.06 275 LEU A C 1
ATOM 1963 O O . LEU A 1 275 ? -65.987 10.673 67.098 1.00 66.06 275 LEU A O 1
ATOM 1967 N N . ILE A 1 276 ? -65.094 11.017 65.062 1.00 69.94 276 ILE A N 1
ATOM 1968 C CA . ILE A 1 276 ? -64.175 12.079 65.497 1.00 69.94 276 ILE A CA 1
ATOM 1969 C C . ILE A 1 276 ? -65.018 13.323 65.835 1.00 69.94 276 ILE A C 1
ATOM 1971 O O . ILE A 1 276 ? -65.628 13.909 64.939 1.00 69.94 276 ILE A O 1
ATOM 1975 N N . PRO A 1 277 ? -65.073 13.770 67.106 1.00 62.09 277 PRO A N 1
ATOM 1976 C CA . PRO A 1 277 ? -65.958 14.857 67.510 1.00 62.09 277 PRO A CA 1
ATOM 1977 C C . PRO A 1 277 ? -65.522 16.183 66.876 1.00 62.09 277 PRO A C 1
ATOM 1979 O O . PRO A 1 277 ? -64.586 16.833 67.347 1.00 62.09 277 PRO A O 1
ATOM 1982 N N . THR A 1 278 ? -66.231 16.644 65.844 1.00 63.56 278 THR A N 1
ATOM 1983 C CA . THR A 1 278 ? -65.929 17.911 65.147 1.00 63.56 278 THR A CA 1
ATOM 1984 C C . THR A 1 278 ? -66.151 19.156 66.013 1.00 63.56 278 THR A C 1
ATOM 1986 O O . THR A 1 278 ? -65.814 20.266 65.611 1.00 63.56 278 THR A O 1
ATOM 1989 N N . THR A 1 279 ? -66.700 18.993 67.216 1.00 54.12 279 THR A N 1
ATOM 1990 C CA . THR A 1 279 ? -67.004 20.078 68.158 1.00 54.12 279 THR A CA 1
ATOM 1991 C C . THR A 1 279 ? -66.362 19.910 69.538 1.00 54.12 279 THR A C 1
ATOM 1993 O O . THR A 1 279 ? -66.549 20.779 70.388 1.00 54.12 279 THR A O 1
ATOM 1996 N N . ALA A 1 280 ? -65.548 18.868 69.768 1.00 50.78 280 ALA A N 1
ATOM 1997 C CA . ALA A 1 280 ? -64.917 18.624 71.072 1.00 50.78 280 ALA A CA 1
ATOM 1998 C C . ALA A 1 280 ? -63.468 18.092 71.020 1.00 50.78 280 ALA A C 1
ATOM 2000 O O . ALA A 1 280 ? -63.058 17.358 71.911 1.00 50.78 280 ALA A O 1
ATOM 2001 N N . MET A 1 281 ? -62.643 18.521 70.058 1.00 52.56 281 MET A N 1
ATOM 2002 C CA . MET A 1 281 ? -61.175 18.449 70.203 1.00 52.56 281 MET A CA 1
ATOM 2003 C C . MET A 1 281 ? -60.596 19.782 70.704 1.00 52.56 281 MET A C 1
ATOM 2005 O O . MET A 1 281 ? -59.712 20.380 70.096 1.00 52.56 281 MET A O 1
ATOM 2009 N N . ARG A 1 282 ? -61.104 20.269 71.843 1.00 56.28 282 ARG A N 1
ATOM 2010 C CA . ARG A 1 282 ? -60.429 21.289 72.660 1.00 56.28 282 ARG A CA 1
ATOM 2011 C C . ARG A 1 282 ? -60.019 20.654 73.984 1.00 56.28 282 ARG A C 1
ATOM 2013 O O . ARG A 1 282 ? -60.830 20.572 74.897 1.00 56.28 282 ARG A O 1
ATOM 2020 N N . GLY A 1 283 ? -58.758 20.244 74.076 1.00 58.03 283 GLY A N 1
ATOM 2021 C CA . GLY A 1 283 ? -58.149 19.814 75.333 1.00 58.03 283 GLY A CA 1
ATOM 2022 C C . GLY A 1 283 ? -56.946 18.905 75.123 1.00 58.03 283 GLY A C 1
ATOM 2023 O O . GLY A 1 283 ? -57.114 17.699 75.079 1.00 58.03 283 GLY A O 1
ATOM 2024 N N . THR A 1 284 ? -55.769 19.528 74.982 1.00 58.22 284 THR A N 1
ATOM 2025 C CA . THR A 1 284 ? -54.448 19.021 75.411 1.00 58.22 284 THR A CA 1
ATOM 2026 C C . THR A 1 284 ? -54.092 17.573 75.059 1.00 58.22 284 THR A C 1
ATOM 2028 O O . THR A 1 284 ? -54.455 16.670 75.795 1.00 58.22 284 THR A O 1
ATOM 2031 N N . ASP A 1 285 ? -53.348 17.386 73.960 1.00 51.53 285 ASP A N 1
ATOM 2032 C CA . ASP A 1 285 ? -52.140 16.532 73.893 1.00 51.53 285 ASP A CA 1
ATOM 2033 C C . ASP A 1 285 ? -51.575 16.494 72.468 1.00 51.53 285 ASP A C 1
ATOM 2035 O O . ASP A 1 285 ? -51.509 15.473 71.786 1.00 51.53 285 ASP A O 1
ATOM 2039 N N . SER A 1 286 ? -51.116 17.647 71.985 1.00 55.53 286 SER A N 1
ATOM 2040 C CA . SER A 1 286 ? -50.137 17.617 70.902 1.00 55.53 286 SER A CA 1
ATOM 2041 C C . SER A 1 286 ? -49.128 18.742 71.039 1.00 55.53 286 SER A C 1
ATOM 2043 O O . SER A 1 286 ? -48.965 19.600 70.174 1.00 55.53 286 SER A O 1
ATOM 2045 N N . ALA A 1 287 ? -48.395 18.689 72.152 1.00 56.28 287 ALA A N 1
ATOM 2046 C CA . ALA A 1 287 ? -47.074 19.302 72.225 1.00 56.28 287 ALA A CA 1
ATOM 2047 C C . ALA A 1 287 ? -46.186 18.818 71.060 1.00 56.28 287 ALA A C 1
ATOM 2049 O O . ALA A 1 287 ? -45.368 19.586 70.573 1.00 56.28 287 ALA A O 1
ATOM 2050 N N . ALA A 1 288 ? -46.413 17.603 70.542 1.00 58.72 288 ALA A N 1
ATOM 2051 C CA . ALA A 1 288 ? -45.775 17.099 69.330 1.00 58.72 288 ALA A CA 1
ATOM 2052 C C . ALA A 1 288 ? -46.204 17.866 68.068 1.00 58.72 288 ALA A C 1
ATOM 2054 O O . ALA A 1 288 ? -45.341 18.293 67.316 1.00 58.72 288 ALA A O 1
ATOM 2055 N N . LEU A 1 289 ? -47.497 18.123 67.838 1.00 60.75 289 LEU A N 1
ATOM 2056 C CA . LEU A 1 289 ? -47.923 18.852 66.637 1.00 60.75 289 LEU A CA 1
ATOM 2057 C C . LEU A 1 289 ? -47.547 20.340 66.693 1.00 60.75 289 LEU A C 1
ATOM 2059 O O . LEU A 1 289 ? -47.144 20.896 65.679 1.00 60.75 289 LEU A O 1
ATOM 2063 N N . ALA A 1 290 ? -47.592 20.972 67.871 1.00 59.00 290 ALA A N 1
ATOM 2064 C CA . ALA A 1 290 ? -47.083 22.333 68.062 1.00 59.00 290 ALA A CA 1
ATOM 2065 C C . ALA A 1 290 ? -45.544 22.404 67.997 1.00 59.00 290 ALA A C 1
ATOM 2067 O O . ALA A 1 290 ? -45.005 23.401 67.529 1.00 59.00 290 ALA A O 1
ATOM 2068 N N . SER A 1 291 ? -44.832 21.344 68.397 1.00 62.56 291 SER A N 1
ATOM 2069 C CA . SER A 1 291 ? -43.383 21.198 68.201 1.00 62.56 291 SER A CA 1
ATOM 2070 C C . SER A 1 291 ? -43.028 20.986 66.733 1.00 62.56 291 SER A C 1
ATOM 2072 O O . SER A 1 291 ? -42.067 21.582 66.270 1.00 62.56 291 SER A O 1
ATOM 2074 N N . VAL A 1 292 ? -43.801 20.197 65.987 1.00 60.91 292 VAL A N 1
ATOM 2075 C CA . VAL A 1 292 ? -43.565 19.934 64.563 1.00 60.91 292 VAL A CA 1
ATOM 2076 C C . VAL A 1 292 ? -43.942 21.151 63.720 1.00 60.91 292 VAL A C 1
ATOM 2078 O O . VAL A 1 292 ? -43.166 21.541 62.856 1.00 60.91 292 VAL A O 1
ATOM 2081 N N . LEU A 1 293 ? -45.064 21.822 64.005 1.00 60.12 293 LEU A N 1
ATOM 2082 C CA . LEU A 1 293 ? -45.438 23.082 63.349 1.00 60.12 293 LEU A CA 1
ATOM 2083 C C . LEU A 1 293 ? -44.536 24.242 63.780 1.00 60.12 293 LEU A C 1
ATOM 2085 O O . LEU A 1 293 ? -44.189 25.073 62.953 1.00 60.12 293 LEU A O 1
ATOM 2089 N N . GLY A 1 294 ? -44.102 24.285 65.041 1.00 65.75 294 GLY A N 1
ATOM 2090 C CA . GLY A 1 294 ? -43.109 25.242 65.528 1.00 65.75 294 GLY A CA 1
ATOM 2091 C C . GLY A 1 294 ? -41.726 25.010 64.918 1.00 65.75 294 GLY A C 1
ATOM 2092 O O . GLY A 1 294 ? -41.056 25.975 64.564 1.00 65.75 294 GLY A O 1
ATOM 2093 N N . ALA A 1 295 ? -41.322 23.753 64.713 1.00 58.09 295 ALA A N 1
ATOM 2094 C CA . ALA A 1 295 ? -40.089 23.389 64.020 1.00 58.09 295 ALA A CA 1
ATOM 2095 C C . ALA A 1 295 ? -40.167 23.703 62.519 1.00 58.09 295 ALA A C 1
ATOM 2097 O O . ALA A 1 295 ? -39.217 24.261 61.980 1.00 58.09 295 ALA A O 1
ATOM 2098 N N . LEU A 1 296 ? -41.304 23.445 61.860 1.00 55.72 296 LEU A N 1
ATOM 2099 C CA . LEU A 1 296 ? -41.520 23.834 60.461 1.00 55.72 296 LEU A CA 1
ATOM 2100 C C . LEU A 1 296 ? -41.530 25.356 60.288 1.00 55.72 296 LEU A C 1
ATOM 2102 O O . LEU A 1 296 ? -40.938 25.873 59.346 1.00 55.72 296 LEU A O 1
ATOM 2106 N N . ASN A 1 297 ? -42.168 26.085 61.206 1.00 55.38 297 ASN A N 1
ATOM 2107 C CA . ASN A 1 297 ? -42.246 27.543 61.136 1.00 55.38 297 ASN A CA 1
ATOM 2108 C C . ASN A 1 297 ? -40.910 28.207 61.523 1.00 55.38 297 ASN A C 1
ATOM 2110 O O . ASN A 1 297 ? -40.577 29.264 61.002 1.00 55.38 297 ASN A O 1
ATOM 2114 N N . THR A 1 298 ? -40.096 27.558 62.365 1.00 52.28 298 THR A N 1
ATOM 2115 C CA . THR A 1 298 ? -38.713 27.984 62.657 1.00 52.28 298 THR A CA 1
ATOM 2116 C C . THR A 1 298 ? -37.771 27.672 61.492 1.00 52.28 298 THR A C 1
ATOM 2118 O O . THR A 1 298 ? -36.927 28.500 61.168 1.00 52.28 298 THR A O 1
ATOM 2121 N N . ALA A 1 299 ? -37.945 26.541 60.800 1.00 52.69 299 ALA A N 1
ATOM 2122 C CA . ALA A 1 299 ? -37.206 26.232 59.573 1.00 52.69 299 ALA A CA 1
ATOM 2123 C C . ALA A 1 299 ? -37.568 27.194 58.424 1.00 52.69 299 ALA A C 1
ATOM 2125 O O . ALA A 1 299 ? -36.694 27.619 57.676 1.00 52.69 299 ALA A O 1
ATOM 2126 N N . ALA A 1 300 ? -38.831 27.620 58.325 1.00 51.06 300 ALA A N 1
ATOM 2127 C CA . ALA A 1 300 ? -39.259 28.622 57.348 1.00 51.06 300 ALA A CA 1
ATOM 2128 C C . ALA A 1 300 ? -38.821 30.059 57.711 1.00 51.06 300 ALA A C 1
ATOM 2130 O O . ALA A 1 300 ? -38.552 30.858 56.818 1.00 51.06 300 ALA A O 1
ATOM 2131 N N . ALA A 1 301 ? -38.713 30.394 59.005 1.00 49.62 301 ALA A N 1
ATOM 2132 C CA . ALA A 1 301 ? -38.271 31.712 59.479 1.00 49.62 301 ALA A CA 1
ATOM 2133 C C . ALA A 1 301 ? -36.738 31.874 59.552 1.00 49.62 301 ALA A C 1
ATOM 2135 O O . ALA A 1 301 ? -36.247 32.995 59.682 1.00 49.62 301 ALA A O 1
ATOM 2136 N N . ALA A 1 302 ? -35.981 30.781 59.433 1.00 51.34 302 ALA A N 1
ATOM 2137 C CA . ALA A 1 302 ? -34.523 30.771 59.373 1.00 51.34 302 ALA A CA 1
ATOM 2138 C C . ALA A 1 302 ? -34.020 30.400 57.968 1.00 51.34 302 ALA A C 1
ATOM 2140 O O . ALA A 1 302 ? -33.227 29.479 57.834 1.00 51.34 302 ALA A O 1
ATOM 2141 N N . GLY A 1 303 ? -34.498 31.082 56.920 1.00 56.00 303 GLY A N 1
ATOM 2142 C CA . GLY A 1 303 ? -33.860 31.087 55.594 1.00 56.00 303 GLY A CA 1
ATOM 2143 C C . GLY A 1 303 ? -33.406 29.726 55.049 1.00 56.00 303 GLY A C 1
ATOM 2144 O O . GLY A 1 303 ? -32.337 29.666 54.461 1.00 56.00 303 GLY A O 1
ATOM 2145 N N . ALA A 1 304 ? -34.164 28.642 55.249 1.00 51.16 304 ALA A N 1
ATOM 2146 C CA . ALA A 1 304 ? -33.719 27.264 54.992 1.00 51.16 304 ALA A CA 1
ATOM 2147 C C . ALA A 1 304 ? -33.814 26.829 53.516 1.00 51.16 304 ALA A C 1
ATOM 2149 O O . ALA A 1 304 ? -34.237 25.719 53.199 1.00 51.16 304 ALA A O 1
ATOM 2150 N N . VAL A 1 305 ? -33.425 27.738 52.625 1.00 53.66 305 VAL A N 1
ATOM 2151 C CA . VAL A 1 305 ? -32.513 27.400 51.535 1.00 53.66 305 VAL A CA 1
ATOM 2152 C C . VAL A 1 305 ? -31.389 28.425 51.666 1.00 53.66 305 VAL A C 1
ATOM 2154 O O . VAL A 1 305 ? -31.437 29.490 51.056 1.00 53.66 305 VAL A O 1
ATOM 2157 N N . THR A 1 306 ? -30.489 28.220 52.628 1.00 62.00 306 THR A N 1
ATOM 2158 C CA . THR A 1 306 ? -29.428 29.215 52.876 1.00 62.00 306 THR A CA 1
ATOM 2159 C C . THR A 1 306 ? -28.478 29.205 51.677 1.00 62.00 306 THR A C 1
ATOM 2161 O O . THR A 1 306 ? -28.431 28.208 50.960 1.00 62.00 306 THR A O 1
ATOM 2164 N N . ASP A 1 307 ? -27.648 30.234 51.482 1.00 66.38 307 ASP A N 1
ATOM 2165 C CA . ASP A 1 307 ? -26.528 30.172 50.523 1.00 66.38 307 ASP A CA 1
ATOM 2166 C C . ASP A 1 307 ? -25.715 28.863 50.670 1.00 66.38 307 ASP A C 1
ATOM 2168 O O . ASP A 1 307 ? -25.103 28.388 49.718 1.00 66.38 307 ASP A O 1
ATOM 2172 N N . ALA A 1 308 ? -25.750 28.220 51.847 1.00 71.31 308 ALA A N 1
ATOM 2173 C CA . ALA A 1 308 ? -25.154 26.912 52.090 1.00 71.31 308 ALA A CA 1
ATOM 2174 C C . ALA A 1 308 ? -25.777 25.759 51.275 1.00 71.31 308 ALA A C 1
ATOM 2176 O O . ALA A 1 308 ? -25.050 24.825 50.945 1.00 71.31 308 ALA A O 1
ATOM 2177 N N . ASP A 1 309 ? -27.066 25.798 50.927 1.00 74.81 309 ASP A N 1
ATOM 2178 C CA . ASP A 1 309 ? -27.721 24.772 50.102 1.00 74.81 309 ASP A CA 1
ATOM 2179 C C . ASP A 1 309 ? -27.305 24.888 48.629 1.00 74.81 309 ASP A C 1
ATOM 2181 O O . ASP A 1 309 ? -26.980 23.878 47.996 1.00 74.81 309 ASP A O 1
ATOM 2185 N N . GLU A 1 310 ? -27.207 26.115 48.103 1.00 76.75 310 GLU A N 1
ATOM 2186 C CA . GLU A 1 310 ? -26.630 26.369 46.777 1.00 76.75 310 GLU A CA 1
ATOM 2187 C C . GLU A 1 310 ? -25.134 26.021 46.746 1.00 76.75 310 GLU A C 1
ATOM 2189 O O . GLU A 1 310 ? -24.679 25.298 45.856 1.00 76.75 310 GLU A O 1
ATOM 2194 N N . VAL A 1 311 ? -24.364 26.439 47.759 1.00 80.00 311 VAL A N 1
ATOM 2195 C CA . VAL A 1 311 ? -22.944 26.077 47.906 1.00 80.00 311 VAL A CA 1
ATOM 2196 C C . VAL A 1 311 ? -22.773 24.561 47.996 1.00 80.00 311 VAL A C 1
ATOM 2198 O O . VAL A 1 311 ? -21.875 24.015 47.362 1.00 80.00 311 VAL A O 1
ATOM 2201 N N . MET A 1 312 ? -23.642 23.845 48.712 1.00 85.38 312 MET A N 1
ATOM 2202 C CA . MET A 1 312 ? -23.589 22.385 48.797 1.00 85.38 312 MET A CA 1
ATOM 2203 C C . MET A 1 312 ? -23.892 21.720 47.449 1.00 85.38 312 MET A C 1
ATOM 2205 O O . MET A 1 312 ? -23.277 20.704 47.123 1.00 85.38 312 MET A O 1
ATOM 2209 N N . ALA A 1 313 ? -24.800 22.276 46.642 1.00 80.31 313 ALA A N 1
ATOM 2210 C CA . ALA A 1 313 ? -25.042 21.793 45.283 1.00 80.31 313 ALA A CA 1
ATOM 2211 C C . ALA A 1 313 ? -23.793 21.957 44.396 1.00 80.31 313 ALA A C 1
ATOM 2213 O O . ALA A 1 313 ? -23.377 20.992 43.748 1.00 80.31 313 ALA A O 1
ATOM 2214 N N . TYR A 1 314 ? -23.133 23.119 44.442 1.00 80.31 314 TYR A N 1
ATOM 2215 C CA . TYR A 1 314 ? -21.860 23.338 43.746 1.00 80.31 314 TYR A CA 1
ATOM 2216 C C . TYR A 1 314 ? -20.747 22.416 44.259 1.00 80.31 314 TYR A C 1
ATOM 2218 O O . TYR A 1 314 ? -20.025 21.821 43.461 1.00 80.31 314 TYR A O 1
ATOM 2226 N N . VAL A 1 315 ? -20.630 22.224 45.576 1.00 90.88 315 VAL A N 1
ATOM 2227 C CA . VAL A 1 315 ? -19.656 21.297 46.173 1.00 90.88 315 VAL A CA 1
ATOM 2228 C C . VAL A 1 315 ? -19.911 19.867 45.700 1.00 90.88 315 VAL A C 1
ATOM 2230 O O . VAL A 1 315 ? -18.971 19.189 45.298 1.00 90.88 315 VAL A O 1
ATOM 2233 N N . LYS A 1 316 ? -21.167 19.405 45.662 1.00 91.44 316 LYS A N 1
ATOM 2234 C CA . LYS A 1 316 ? -21.518 18.080 45.121 1.00 91.44 316 LYS A CA 1
ATOM 2235 C C . LYS A 1 316 ? -21.135 17.941 43.648 1.00 91.44 316 LYS A C 1
ATOM 2237 O O . LYS A 1 316 ? -20.621 16.894 43.252 1.00 91.44 316 LYS A O 1
ATOM 2242 N N . GLN A 1 317 ? -21.353 18.983 42.846 1.00 92.69 317 GLN A N 1
ATOM 2243 C CA . GLN A 1 317 ? -20.952 18.995 41.441 1.00 92.69 317 GLN A CA 1
ATOM 2244 C C . GLN A 1 317 ? -19.428 18.896 41.294 1.00 92.69 317 GLN A C 1
ATOM 2246 O O . GLN A 1 317 ? -18.946 18.050 40.542 1.00 92.69 317 GLN A O 1
ATOM 2251 N N . LEU A 1 318 ? -18.671 19.694 42.054 1.00 92.94 318 LEU A N 1
ATOM 2252 C CA . LEU A 1 318 ? -17.206 19.662 42.059 1.00 92.94 318 LEU A CA 1
ATOM 2253 C C . LEU A 1 318 ? -16.663 18.306 42.524 1.00 92.94 318 LEU A C 1
ATOM 2255 O O . LEU A 1 318 ? -15.757 17.766 41.898 1.00 92.94 318 LEU A O 1
ATOM 2259 N N . VAL A 1 319 ? -17.246 17.712 43.570 1.00 97.12 319 VAL A N 1
ATOM 2260 C CA . VAL A 1 319 ? -16.875 16.369 44.049 1.00 97.12 319 VAL A CA 1
ATOM 2261 C C . VAL A 1 319 ? -17.155 15.313 42.979 1.00 97.12 319 VAL A C 1
ATOM 2263 O O . VAL A 1 319 ? -16.321 14.444 42.746 1.00 97.12 319 VAL A O 1
ATOM 2266 N N . THR A 1 320 ? -18.285 15.405 42.275 1.00 95.69 320 THR A N 1
ATOM 2267 C CA . THR A 1 320 ? -18.617 14.479 41.179 1.00 95.69 320 THR A CA 1
ATOM 2268 C C . THR A 1 320 ? -17.614 14.593 40.028 1.00 95.69 320 THR A C 1
ATOM 2270 O O . THR A 1 320 ? -17.146 13.579 39.512 1.00 95.69 320 THR A O 1
ATOM 2273 N N . GLN A 1 321 ? -17.231 15.817 39.653 1.00 94.62 321 GLN A N 1
ATOM 2274 C CA . GLN A 1 321 ? -16.196 16.058 38.642 1.00 94.62 321 GLN A CA 1
ATOM 2275 C C . GLN A 1 321 ? -14.821 15.548 39.092 1.00 94.62 321 GLN A C 1
ATOM 2277 O O . GLN A 1 321 ? -14.101 14.952 38.292 1.00 94.62 321 GLN A O 1
ATOM 2282 N N . LEU A 1 322 ? -14.473 15.727 40.370 1.00 97.00 322 LEU A N 1
ATOM 2283 C CA . LEU A 1 322 ? -13.218 15.243 40.940 1.00 97.00 322 LEU A CA 1
ATOM 2284 C C . LEU A 1 322 ? -13.136 13.711 40.906 1.00 97.00 322 LEU A C 1
ATOM 2286 O O . LEU A 1 322 ? -12.122 13.170 40.477 1.00 97.00 322 LEU A O 1
ATOM 2290 N N . LEU A 1 323 ? -14.218 13.019 41.275 1.00 96.38 323 LEU A N 1
ATOM 2291 C CA . LEU A 1 323 ? -14.304 11.556 41.193 1.00 96.38 323 LEU A CA 1
ATOM 2292 C C . LEU A 1 323 ? -14.175 11.051 39.747 1.00 96.38 323 LEU A C 1
ATOM 2294 O O . LEU A 1 323 ? -13.486 10.066 39.495 1.00 96.38 323 LEU A O 1
ATOM 2298 N N . ALA A 1 324 ? -14.788 11.743 38.781 1.00 95.12 324 ALA A N 1
ATOM 2299 C CA . ALA A 1 324 ? -14.632 11.410 37.364 1.00 95.12 324 ALA A CA 1
ATOM 2300 C C . ALA A 1 324 ? -13.186 11.625 36.873 1.00 95.12 324 ALA A C 1
ATOM 2302 O O . ALA A 1 324 ? -12.661 10.818 36.106 1.00 95.12 324 ALA A O 1
ATOM 2303 N N . SER A 1 325 ? -12.520 12.687 37.337 1.00 96.44 325 SER A N 1
ATOM 2304 C CA . SER A 1 325 ? -11.113 12.945 37.020 1.00 96.44 325 SER A CA 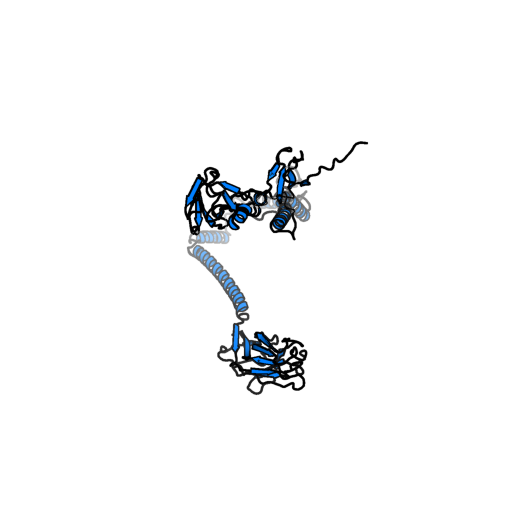1
ATOM 2305 C C . SER A 1 325 ? -10.181 11.884 37.613 1.00 96.44 325 SER A C 1
ATOM 2307 O O . SER A 1 325 ? -9.249 11.464 36.934 1.00 96.44 325 SER A O 1
ATOM 2309 N N . ASP A 1 326 ? -10.427 11.427 38.841 1.00 97.31 326 ASP A N 1
ATOM 2310 C CA . ASP A 1 326 ? -9.640 10.372 39.499 1.00 97.31 326 ASP A CA 1
ATOM 2311 C C . ASP A 1 326 ? -9.741 9.029 38.753 1.00 97.31 326 ASP A C 1
ATOM 2313 O O . ASP A 1 326 ? -8.736 8.359 38.482 1.00 97.31 326 ASP A O 1
ATOM 2317 N N . ALA A 1 327 ? -10.948 8.688 38.290 1.00 95.81 327 ALA A N 1
ATOM 2318 C CA . ALA A 1 327 ? -11.164 7.535 37.420 1.00 95.81 327 ALA A CA 1
ATOM 2319 C C . ALA A 1 327 ? -10.383 7.662 36.098 1.00 95.81 327 ALA A C 1
ATOM 2321 O O . ALA A 1 327 ? -9.728 6.708 35.670 1.00 95.81 327 ALA A O 1
ATOM 2322 N N . ASN A 1 328 ? -10.383 8.847 35.477 1.00 96.12 328 ASN A N 1
ATOM 2323 C CA . ASN A 1 328 ? -9.605 9.101 34.262 1.00 96.12 328 ASN A CA 1
ATOM 2324 C C . ASN A 1 328 ? -8.095 8.983 34.503 1.00 96.12 328 ASN A C 1
ATOM 2326 O O . ASN A 1 328 ? -7.405 8.373 33.690 1.00 96.12 328 ASN A O 1
ATOM 2330 N N . VAL A 1 329 ? -7.573 9.506 35.617 1.00 97.31 329 VAL A N 1
ATOM 2331 C CA . VAL A 1 329 ? -6.152 9.367 35.987 1.00 97.31 329 VAL A CA 1
ATOM 2332 C C . VAL A 1 329 ? -5.779 7.895 36.160 1.00 97.31 329 VAL A C 1
ATOM 2334 O O . VAL A 1 329 ? -4.741 7.465 35.661 1.00 97.31 329 VAL A O 1
ATOM 2337 N N . THR A 1 330 ? -6.647 7.099 36.786 1.00 97.25 330 THR A N 1
ATOM 2338 C CA . THR A 1 330 ? -6.448 5.650 36.939 1.00 97.25 330 THR A CA 1
ATOM 2339 C C . THR A 1 330 ? -6.417 4.930 35.586 1.00 97.25 330 THR A C 1
ATOM 2341 O O . THR A 1 330 ? -5.561 4.070 35.353 1.00 97.25 330 THR A O 1
ATOM 2344 N N . LEU A 1 331 ? -7.307 5.299 34.659 1.00 95.44 331 LEU A N 1
ATOM 2345 C CA . LEU A 1 331 ? -7.326 4.749 33.300 1.00 95.44 331 LEU A CA 1
ATOM 2346 C C . LEU A 1 331 ? -6.082 5.148 32.503 1.00 95.44 331 LEU A C 1
ATOM 2348 O O . LEU A 1 331 ? -5.468 4.283 31.879 1.00 95.44 331 LEU A O 1
ATOM 2352 N N . ILE A 1 332 ? -5.682 6.421 32.562 1.00 96.06 332 ILE A N 1
ATOM 2353 C CA . ILE A 1 332 ? -4.461 6.925 31.923 1.00 96.06 332 ILE A CA 1
ATOM 2354 C C . ILE A 1 332 ? -3.254 6.181 32.477 1.00 96.06 332 ILE A C 1
ATOM 2356 O O . ILE A 1 332 ? -2.461 5.665 31.700 1.00 96.06 332 ILE A O 1
ATOM 2360 N N . LYS A 1 333 ? -3.143 6.038 33.802 1.00 94.94 333 LYS A N 1
ATOM 2361 C CA . LYS A 1 333 ? -2.073 5.257 34.424 1.00 94.94 333 LYS A CA 1
ATOM 2362 C C . LYS A 1 333 ? -2.067 3.817 33.915 1.00 94.94 333 LYS A C 1
ATOM 2364 O O . LYS A 1 333 ? -1.028 3.336 33.489 1.00 94.94 333 LYS A O 1
ATOM 2369 N N . THR A 1 334 ? -3.223 3.160 33.867 1.00 92.25 334 THR A N 1
ATOM 2370 C CA . THR A 1 334 ? -3.342 1.791 33.340 1.00 92.25 334 THR A CA 1
ATOM 2371 C C . THR A 1 334 ? -2.915 1.698 31.869 1.00 92.25 334 THR A C 1
ATOM 2373 O O . THR A 1 334 ? -2.349 0.690 31.450 1.00 92.25 334 THR A O 1
ATOM 2376 N N . GLN A 1 335 ? -3.193 2.721 31.056 1.00 90.50 335 GLN A N 1
ATOM 2377 C CA . GLN A 1 335 ? -2.752 2.777 29.661 1.00 90.50 335 GLN A CA 1
ATOM 2378 C C . GLN A 1 335 ? -1.249 3.050 29.539 1.00 90.50 335 GLN A C 1
ATOM 2380 O O . GLN A 1 335 ? -0.588 2.381 28.752 1.00 90.50 335 GLN A O 1
ATOM 2385 N N . THR A 1 336 ? -0.701 3.969 30.331 1.00 88.50 336 THR A N 1
ATOM 2386 C CA . THR A 1 336 ? 0.733 4.282 30.359 1.00 88.50 336 THR A CA 1
ATOM 2387 C C . THR A 1 336 ? 1.556 3.103 30.875 1.00 88.50 336 THR A C 1
ATOM 2389 O O . THR A 1 336 ? 2.573 2.771 30.276 1.00 88.50 336 THR A O 1
ATOM 2392 N N . ASP A 1 337 ? 1.083 2.400 31.906 1.00 85.88 337 ASP A N 1
ATOM 2393 C CA . ASP A 1 337 ? 1.727 1.191 32.434 1.00 85.88 337 ASP A CA 1
ATOM 2394 C C . ASP A 1 337 ? 1.762 0.077 31.365 1.00 85.88 337 ASP A C 1
ATOM 2396 O O . ASP A 1 337 ? 2.735 -0.659 31.260 1.00 85.88 337 ASP A O 1
ATOM 2400 N N . LYS A 1 338 ? 0.755 0.000 30.476 1.00 82.50 338 LYS A N 1
ATOM 2401 C CA . LYS A 1 338 ? 0.783 -0.911 29.313 1.00 82.50 338 LYS A CA 1
ATOM 2402 C C . LYS A 1 338 ? 1.804 -0.516 28.242 1.00 82.50 338 LYS A C 1
ATOM 2404 O O . LYS A 1 338 ? 2.049 -1.338 27.360 1.00 82.50 338 LYS A O 1
ATOM 2409 N N . ILE A 1 339 ? 2.307 0.719 28.248 1.00 83.25 339 ILE A N 1
ATOM 2410 C CA . ILE A 1 339 ? 3.287 1.232 27.278 1.00 83.25 339 ILE A CA 1
ATOM 2411 C C . ILE A 1 339 ? 4.709 1.115 27.833 1.00 83.25 339 ILE A C 1
ATOM 2413 O O . ILE A 1 339 ? 5.608 0.801 27.058 1.00 83.25 339 ILE A O 1
ATOM 2417 N N . ALA A 1 340 ? 4.907 1.325 29.139 1.00 68.25 340 ALA A N 1
ATOM 2418 C CA . ALA A 1 340 ? 6.223 1.309 29.785 1.00 68.25 340 ALA A CA 1
ATOM 2419 C C . ALA A 1 340 ? 7.016 0.023 29.481 1.00 68.25 340 ALA A C 1
ATOM 2421 O O . ALA A 1 340 ? 8.156 0.106 29.040 1.00 68.25 340 ALA A O 1
ATOM 2422 N N . ASP A 1 341 ? 6.367 -1.142 29.544 1.00 66.75 341 ASP A N 1
ATOM 2423 C CA . ASP A 1 341 ? 7.008 -2.436 29.250 1.00 66.75 341 ASP A CA 1
ATOM 2424 C C . ASP A 1 341 ? 7.020 -2.802 27.748 1.00 66.75 341 ASP A C 1
ATOM 2426 O O . ASP A 1 341 ? 7.379 -3.917 27.369 1.00 66.75 341 ASP A O 1
ATOM 2430 N N . LYS A 1 342 ? 6.562 -1.902 26.867 1.00 70.94 342 LYS A N 1
ATOM 2431 C CA . LYS A 1 342 ? 6.422 -2.150 25.417 1.00 70.94 342 LYS A CA 1
ATOM 2432 C C . LYS A 1 342 ? 7.277 -1.248 24.539 1.00 70.94 342 LYS A C 1
ATOM 2434 O O . LYS A 1 342 ? 7.308 -1.463 23.325 1.00 70.94 342 LYS A O 1
ATOM 2439 N N . LEU A 1 343 ? 7.942 -0.241 25.104 1.00 83.38 343 LEU A N 1
ATOM 2440 C CA . LEU A 1 343 ? 8.886 0.578 24.351 1.00 83.38 343 LEU A CA 1
ATOM 2441 C C . LEU A 1 343 ? 10.190 -0.199 24.188 1.00 83.38 343 LEU A C 1
ATOM 2443 O O . LEU A 1 343 ? 11.093 -0.131 25.015 1.00 83.38 343 LEU A O 1
ATOM 2447 N N . LEU A 1 344 ? 10.243 -0.978 23.111 1.00 89.19 344 LEU A N 1
ATOM 2448 C CA . LEU A 1 344 ? 11.428 -1.712 22.710 1.00 89.19 344 LEU A CA 1
ATOM 2449 C C . LEU A 1 344 ? 12.269 -0.821 21.793 1.00 89.19 344 LEU A C 1
ATOM 2451 O O . LEU A 1 344 ? 11.874 -0.527 20.663 1.00 89.19 344 LEU A O 1
ATOM 2455 N N . PHE A 1 345 ? 13.412 -0.368 22.290 1.00 93.69 345 PHE A N 1
ATOM 2456 C CA . PHE A 1 345 ? 14.381 0.394 21.509 1.00 93.69 345 PHE A CA 1
ATOM 2457 C C . PHE A 1 345 ? 15.320 -0.567 20.788 1.00 93.69 345 PHE A C 1
ATOM 2459 O O . PHE A 1 345 ? 15.537 -1.679 21.263 1.00 93.69 345 PHE A O 1
ATOM 2466 N N . SER A 1 346 ? 15.888 -0.153 19.655 1.00 96.19 346 SER A N 1
ATOM 2467 C CA . SER A 1 346 ? 16.896 -0.940 18.940 1.00 96.19 346 SER A CA 1
ATOM 2468 C C . SER A 1 346 ? 18.161 -0.137 18.680 1.00 96.19 346 SER A C 1
ATOM 2470 O O . SER A 1 346 ? 18.071 1.031 18.297 1.00 96.19 346 SER A O 1
ATOM 2472 N N . MET A 1 347 ? 19.323 -0.769 18.831 1.00 98.00 347 MET A N 1
ATOM 2473 C CA . MET A 1 347 ? 20.628 -0.205 18.474 1.00 98.00 347 MET A CA 1
ATOM 2474 C C . MET A 1 347 ? 21.437 -1.221 17.667 1.00 98.00 347 MET A C 1
ATOM 2476 O O . MET A 1 347 ? 21.390 -2.418 17.947 1.00 98.00 347 MET A O 1
ATOM 2480 N N . ASP A 1 348 ? 22.176 -0.724 16.675 1.00 98.31 348 ASP A N 1
ATOM 2481 C CA . ASP A 1 348 ? 23.048 -1.525 15.818 1.00 98.31 348 ASP A CA 1
ATOM 2482 C C . ASP A 1 348 ? 24.506 -1.135 16.079 1.00 98.31 348 ASP A C 1
ATOM 2484 O O . ASP A 1 348 ? 24.872 0.037 15.969 1.00 98.31 348 ASP A O 1
ATOM 2488 N N . PHE A 1 349 ? 25.342 -2.127 16.372 1.00 98.50 349 PHE A N 1
ATOM 2489 C CA . PHE A 1 349 ? 26.783 -1.978 16.561 1.00 98.50 349 PHE A CA 1
ATOM 2490 C C . PHE A 1 349 ? 27.508 -2.764 15.478 1.00 98.50 349 PHE A C 1
ATOM 2492 O O . PHE A 1 349 ? 27.140 -3.901 15.197 1.00 98.50 349 PHE A O 1
ATOM 2499 N N . TRP A 1 350 ? 28.538 -2.176 14.875 1.00 98.56 350 TRP A N 1
ATOM 2500 C CA . TRP A 1 350 ? 29.311 -2.795 13.799 1.00 98.56 350 TRP A CA 1
ATOM 2501 C C . TRP A 1 350 ? 30.789 -2.849 14.165 1.00 98.56 350 TRP A C 1
ATOM 2503 O O . TRP A 1 350 ? 31.319 -1.933 14.794 1.00 98.56 350 TRP A O 1
ATOM 2513 N N . SER A 1 351 ? 31.459 -3.918 13.749 1.00 98.44 351 SER A N 1
ATOM 2514 C CA . SER A 1 351 ? 32.906 -4.048 13.844 1.00 98.44 351 SER A CA 1
ATOM 2515 C C . SER A 1 351 ? 33.623 -3.100 12.880 1.00 98.44 351 SER A C 1
ATOM 2517 O O . SER A 1 351 ? 33.041 -2.582 11.922 1.00 98.44 351 SER A O 1
ATOM 2519 N N . ALA A 1 352 ? 34.937 -2.953 13.057 1.00 98.19 352 ALA A N 1
ATOM 2520 C CA . ALA A 1 352 ? 35.782 -2.465 11.972 1.00 98.19 352 ALA A CA 1
ATOM 2521 C C . ALA A 1 352 ? 35.698 -3.427 10.763 1.00 98.19 352 ALA A C 1
ATOM 2523 O O . ALA A 1 352 ? 35.549 -4.640 10.966 1.00 98.19 352 ALA A O 1
ATOM 2524 N N . PRO A 1 353 ? 35.786 -2.920 9.521 1.00 97.44 353 PRO A N 1
ATOM 2525 C CA . PRO A 1 353 ? 35.825 -3.776 8.345 1.00 97.44 353 PRO A CA 1
ATOM 2526 C C . PRO A 1 353 ? 37.143 -4.563 8.289 1.00 97.44 353 PRO A C 1
ATOM 2528 O O . PRO A 1 353 ? 38.219 -4.021 8.542 1.00 97.44 353 PRO A O 1
ATOM 2531 N N . GLN A 1 354 ? 37.051 -5.834 7.917 1.00 97.94 354 GLN A N 1
ATOM 2532 C CA . GLN A 1 354 ? 38.158 -6.711 7.556 1.00 97.94 354 GLN A CA 1
ATOM 2533 C C . GLN A 1 354 ? 38.182 -6.872 6.037 1.00 97.94 354 GLN A C 1
ATOM 2535 O O . GLN A 1 354 ? 37.152 -7.127 5.420 1.00 97.94 354 GLN A O 1
ATOM 2540 N N . GLU A 1 355 ? 39.356 -6.704 5.433 1.00 97.50 355 GLU A N 1
ATOM 2541 C CA . GLU A 1 355 ? 39.496 -6.637 3.973 1.00 97.50 355 GLU A CA 1
ATOM 2542 C C . GLU A 1 355 ? 39.068 -7.939 3.279 1.00 97.50 355 GLU A C 1
ATOM 2544 O O . GLU A 1 355 ? 38.261 -7.891 2.351 1.00 97.50 355 GLU A O 1
ATOM 2549 N N . GLU A 1 356 ? 39.486 -9.095 3.796 1.00 96.88 356 GLU A N 1
ATOM 2550 C CA . GLU A 1 356 ? 39.135 -10.393 3.224 1.00 96.88 356 GLU A CA 1
ATOM 2551 C C . GLU A 1 356 ? 38.945 -11.474 4.303 1.00 96.88 356 GLU A C 1
ATOM 2553 O O . GLU A 1 356 ? 39.685 -11.557 5.291 1.00 96.88 356 GLU A O 1
ATOM 2558 N N . VAL A 1 357 ? 37.939 -12.328 4.095 1.00 97.75 357 VAL A N 1
ATOM 2559 C CA . VAL A 1 357 ? 37.745 -13.601 4.802 1.00 97.75 357 VAL A CA 1
ATOM 2560 C C . VAL A 1 357 ? 37.626 -14.710 3.756 1.00 97.75 357 VAL A C 1
ATOM 2562 O O . VAL A 1 357 ? 36.606 -14.825 3.073 1.00 97.75 357 VAL A O 1
ATOM 2565 N N . ALA A 1 358 ? 38.667 -15.534 3.635 1.00 97.19 358 ALA A N 1
ATOM 2566 C CA . ALA A 1 358 ? 38.700 -16.662 2.708 1.00 97.19 358 ALA A CA 1
ATOM 2567 C C . ALA A 1 358 ? 38.078 -17.914 3.345 1.00 97.19 358 ALA A C 1
ATOM 2569 O O . ALA A 1 358 ? 38.636 -18.500 4.274 1.00 97.19 358 ALA A O 1
ATOM 2570 N N . ILE A 1 359 ? 36.927 -18.336 2.828 1.00 96.69 359 ILE A N 1
ATOM 2571 C CA . ILE A 1 359 ? 36.274 -19.598 3.180 1.00 96.69 359 ILE A CA 1
ATOM 2572 C C . ILE A 1 359 ? 37.011 -20.717 2.438 1.00 96.69 359 ILE A C 1
ATOM 2574 O O . ILE A 1 359 ? 37.006 -20.704 1.208 1.00 96.69 359 ILE A O 1
ATOM 2578 N N . PRO A 1 360 ? 37.654 -21.674 3.125 1.00 96.44 360 PRO A N 1
ATOM 2579 C CA . PRO A 1 360 ? 38.437 -22.718 2.470 1.00 96.44 360 PRO A CA 1
ATOM 2580 C C . PRO A 1 360 ? 37.545 -23.749 1.766 1.00 96.44 360 PRO A C 1
ATOM 2582 O O . PRO A 1 360 ? 36.356 -23.857 2.045 1.00 96.44 360 PRO A O 1
ATOM 2585 N N . ALA A 1 361 ? 38.124 -24.550 0.868 1.00 93.94 361 ALA A N 1
ATOM 2586 C CA . ALA A 1 361 ? 37.426 -25.694 0.274 1.00 93.94 361 ALA A CA 1
ATOM 2587 C C . ALA A 1 361 ? 37.063 -26.746 1.344 1.00 93.94 361 ALA A C 1
ATOM 2589 O O . ALA A 1 361 ? 37.757 -26.855 2.353 1.00 93.94 361 ALA A O 1
ATOM 2590 N N . VAL A 1 362 ? 36.045 -27.577 1.104 1.00 89.00 362 VAL A N 1
ATOM 2591 C CA . VAL A 1 362 ? 35.492 -28.538 2.081 1.00 89.00 362 VAL A CA 1
ATOM 2592 C C . VAL A 1 362 ? 36.534 -29.491 2.680 1.00 89.00 362 VAL A C 1
ATOM 2594 O O . VAL A 1 362 ? 36.486 -29.805 3.866 1.00 89.00 362 VAL A O 1
ATOM 2597 N N . GLY A 1 363 ? 37.554 -29.884 1.908 1.00 83.25 363 GLY A N 1
ATOM 2598 C CA . GLY A 1 363 ? 38.677 -30.702 2.394 1.00 83.25 363 GLY A CA 1
ATOM 2599 C C . GLY A 1 363 ? 39.632 -29.989 3.366 1.00 83.25 363 GLY A C 1
ATOM 2600 O O . GLY A 1 363 ? 40.560 -30.615 3.875 1.00 83.25 363 GLY A O 1
ATOM 2601 N N . ALA A 1 364 ? 39.424 -28.696 3.607 1.00 90.12 364 ALA A N 1
ATOM 2602 C CA . ALA A 1 364 ? 40.211 -27.826 4.471 1.00 90.12 364 ALA A CA 1
ATOM 2603 C C . ALA A 1 364 ? 39.315 -26.936 5.357 1.00 90.12 364 ALA A C 1
ATOM 2605 O O . ALA A 1 364 ? 39.723 -25.831 5.714 1.00 90.12 364 ALA A O 1
ATOM 2606 N N . ALA A 1 365 ? 38.104 -27.406 5.694 1.00 90.12 365 ALA A N 1
ATOM 2607 C CA . ALA A 1 365 ? 37.176 -26.695 6.570 1.00 90.12 365 ALA A CA 1
ATOM 2608 C C . ALA A 1 365 ? 37.877 -26.207 7.849 1.00 90.12 365 ALA A C 1
ATOM 2610 O O . ALA A 1 365 ? 38.593 -26.968 8.508 1.00 90.12 365 ALA A O 1
ATOM 2611 N N . ALA A 1 366 ? 37.682 -24.936 8.197 1.00 93.50 366 ALA A N 1
ATOM 2612 C CA . ALA A 1 366 ? 38.387 -24.304 9.306 1.00 93.50 366 ALA A CA 1
ATOM 2613 C C . ALA A 1 366 ? 37.496 -23.310 10.051 1.00 93.50 366 ALA A C 1
ATOM 2615 O O . ALA A 1 366 ? 36.581 -22.722 9.479 1.00 93.50 366 ALA A O 1
ATOM 2616 N N . THR A 1 367 ? 37.793 -23.092 11.331 1.00 95.75 367 THR A N 1
ATOM 2617 C CA . THR A 1 367 ? 37.192 -21.995 12.092 1.00 95.75 367 THR A CA 1
ATOM 2618 C C . THR A 1 367 ? 37.939 -20.707 11.787 1.00 95.75 367 THR A C 1
ATOM 2620 O O . THR A 1 367 ? 39.133 -20.601 12.070 1.00 95.75 367 THR A O 1
ATOM 2623 N N . LEU A 1 368 ? 37.243 -19.733 11.208 1.00 97.19 368 LEU A N 1
ATOM 2624 C CA . LEU A 1 368 ? 37.821 -18.445 10.833 1.00 97.19 368 LEU A CA 1
ATOM 2625 C C . LEU A 1 368 ? 37.482 -17.403 11.894 1.00 97.19 368 LEU A C 1
ATOM 2627 O O . LEU A 1 368 ? 36.330 -17.287 12.303 1.00 97.19 368 LEU A O 1
ATOM 2631 N N . THR A 1 369 ? 38.462 -16.618 12.328 1.00 97.19 369 THR A N 1
ATOM 2632 C CA . THR A 1 369 ? 38.198 -15.462 13.193 1.00 97.19 369 THR A CA 1
ATOM 2633 C C . THR A 1 369 ? 37.565 -14.342 12.374 1.00 97.19 369 THR A C 1
ATOM 2635 O O . THR A 1 369 ? 38.023 -14.046 11.271 1.00 97.19 369 THR A O 1
ATOM 2638 N N . LEU A 1 370 ? 36.528 -13.721 12.929 1.00 98.19 370 LEU A N 1
ATOM 2639 C CA . LEU A 1 370 ? 35.895 -12.525 12.384 1.00 98.19 370 LEU A CA 1
ATOM 2640 C C . LEU A 1 370 ? 36.186 -11.323 13.297 1.00 98.19 370 LEU A C 1
ATOM 2642 O O . LEU A 1 370 ? 36.619 -11.512 14.439 1.00 98.19 370 LEU A O 1
ATOM 2646 N N . PRO A 1 371 ? 35.970 -10.083 12.826 1.00 98.12 371 PRO A N 1
ATOM 2647 C CA . PRO A 1 371 ? 36.208 -8.897 13.640 1.00 98.12 371 PRO A CA 1
ATOM 2648 C C . PRO A 1 371 ? 35.368 -8.878 14.928 1.00 98.12 371 PRO A C 1
ATOM 2650 O O . PRO A 1 371 ? 34.252 -9.386 14.966 1.00 98.12 371 PRO A O 1
ATOM 2653 N N . THR A 1 372 ? 35.889 -8.258 15.984 1.00 97.69 372 THR A N 1
ATOM 2654 C CA . THR A 1 372 ? 35.160 -8.052 17.249 1.00 97.69 372 THR A CA 1
ATOM 2655 C C . THR A 1 372 ? 34.172 -6.887 17.120 1.00 97.69 372 THR A C 1
ATOM 2657 O O . THR A 1 372 ? 34.474 -5.886 16.463 1.00 97.69 372 THR A O 1
ATOM 2660 N N . VAL A 1 373 ? 33.015 -6.991 17.778 1.00 98.44 373 VAL A N 1
ATOM 2661 C CA . VAL A 1 373 ? 32.052 -5.889 17.956 1.00 98.44 373 VAL A CA 1
ATOM 2662 C C . VAL A 1 373 ? 32.156 -5.378 19.389 1.00 98.44 373 VAL A C 1
ATOM 2664 O O . VAL A 1 373 ? 32.180 -6.180 20.313 1.00 98.44 373 VAL A O 1
ATOM 2667 N N . THR A 1 374 ? 32.193 -4.062 19.589 1.00 98.00 374 THR A N 1
ATOM 2668 C CA . THR A 1 374 ? 32.142 -3.458 20.930 1.00 98.00 374 THR A CA 1
ATOM 2669 C C . THR A 1 374 ? 30.808 -2.749 21.107 1.00 98.00 374 THR A C 1
ATOM 2671 O O . THR A 1 374 ? 30.460 -1.880 20.303 1.00 98.00 374 THR A O 1
ATOM 2674 N N . ILE A 1 375 ? 30.073 -3.115 22.153 1.00 97.69 375 ILE A N 1
ATOM 2675 C CA . ILE A 1 375 ? 28.852 -2.429 22.567 1.00 97.69 375 ILE A CA 1
ATOM 2676 C C . ILE A 1 375 ? 29.227 -1.362 23.591 1.00 97.69 375 ILE A C 1
ATOM 2678 O O . ILE A 1 375 ? 29.859 -1.637 24.608 1.00 97.69 375 ILE A O 1
ATOM 2682 N N . VAL A 1 376 ? 28.833 -0.126 23.303 1.00 96.38 376 VAL A N 1
ATOM 2683 C CA . VAL A 1 376 ? 29.002 1.026 24.190 1.00 96.38 376 VAL A CA 1
ATOM 2684 C C . VAL A 1 376 ? 27.693 1.801 24.276 1.00 96.38 376 VAL A C 1
ATOM 2686 O O . VAL A 1 376 ? 26.824 1.673 23.415 1.00 96.38 376 VAL A O 1
ATOM 2689 N N . ASP A 1 377 ? 27.567 2.636 25.304 1.00 95.75 377 ASP A N 1
ATOM 2690 C CA . ASP A 1 377 ? 26.458 3.579 25.468 1.00 95.75 377 ASP A CA 1
ATOM 2691 C C . ASP A 1 377 ? 25.056 2.951 25.600 1.00 95.75 377 ASP A C 1
ATOM 2693 O O . ASP A 1 377 ? 24.053 3.649 25.430 1.00 95.75 377 ASP A O 1
ATOM 2697 N N . LEU A 1 378 ? 24.945 1.670 25.984 1.00 96.06 378 LEU A N 1
ATOM 2698 C CA . LEU A 1 378 ? 23.677 1.161 26.513 1.00 96.06 378 LEU A CA 1
ATOM 2699 C C . LEU A 1 378 ? 23.273 1.972 27.754 1.00 96.06 378 LEU A C 1
ATOM 2701 O O . LEU A 1 378 ? 24.097 2.112 28.670 1.00 96.06 378 LEU A O 1
ATOM 2705 N N . PRO A 1 379 ? 22.032 2.498 27.817 1.00 95.81 379 PRO A N 1
ATOM 2706 C CA . PRO A 1 379 ? 21.566 3.258 28.970 1.00 95.81 379 PRO A CA 1
ATOM 2707 C C . PRO A 1 379 ? 21.701 2.474 30.277 1.00 95.81 379 PRO A C 1
ATOM 2709 O O . PRO A 1 379 ? 21.470 1.266 30.328 1.00 95.81 379 PRO A O 1
ATOM 2712 N N . ALA A 1 380 ? 22.036 3.167 31.365 1.00 94.12 380 ALA A N 1
ATOM 2713 C CA . ALA A 1 380 ? 22.078 2.544 32.683 1.00 94.12 380 ALA A CA 1
ATOM 2714 C C . ALA A 1 380 ? 20.691 1.987 33.054 1.00 94.12 380 ALA A C 1
ATOM 2716 O O . ALA A 1 380 ? 19.701 2.712 32.994 1.00 94.12 380 ALA A O 1
ATOM 2717 N N . GLY A 1 381 ? 20.637 0.712 33.450 1.00 91.25 381 GLY A N 1
ATOM 2718 C CA . GLY A 1 381 ? 19.383 0.005 33.737 1.00 91.25 381 GLY A CA 1
ATOM 2719 C C . GLY A 1 381 ? 18.724 -0.648 32.518 1.00 91.25 381 GLY A C 1
ATOM 2720 O O . GLY A 1 381 ? 17.721 -1.335 32.692 1.00 91.25 381 GLY A O 1
ATOM 2721 N N . ALA A 1 382 ? 19.292 -0.493 31.313 1.00 93.69 382 ALA A N 1
ATOM 2722 C CA . ALA A 1 382 ? 18.782 -1.167 30.128 1.00 93.69 382 ALA A CA 1
ATOM 2723 C C . ALA A 1 382 ? 18.824 -2.692 30.297 1.00 93.69 382 ALA A C 1
ATOM 2725 O O . ALA A 1 382 ? 19.841 -3.265 30.683 1.00 93.69 382 ALA A O 1
ATOM 2726 N N . THR A 1 383 ? 17.713 -3.345 29.969 1.00 94.06 383 THR A N 1
ATOM 2727 C CA . THR A 1 383 ? 17.607 -4.802 29.885 1.00 94.06 383 THR A CA 1
ATOM 2728 C C . THR A 1 383 ? 17.560 -5.193 28.416 1.00 94.06 383 THR A C 1
ATOM 2730 O O . THR A 1 383 ? 16.646 -4.781 27.698 1.00 94.06 383 THR A O 1
ATOM 2733 N N . ILE A 1 384 ? 18.533 -5.982 27.955 1.00 95.94 384 ILE A N 1
ATOM 2734 C CA . ILE A 1 384 ? 18.520 -6.536 26.598 1.00 95.94 384 ILE A CA 1
ATOM 2735 C C . ILE A 1 384 ? 17.448 -7.627 26.542 1.00 95.94 384 ILE A C 1
ATOM 2737 O O . ILE A 1 384 ? 17.495 -8.614 27.270 1.00 95.94 384 ILE A O 1
ATOM 2741 N N . VAL A 1 385 ? 16.453 -7.421 25.684 1.00 95.31 385 VAL A N 1
ATOM 2742 C CA . VAL A 1 385 ? 15.317 -8.332 25.487 1.00 95.31 385 VAL A CA 1
ATOM 2743 C C . VAL A 1 385 ? 15.599 -9.319 24.360 1.00 95.31 385 VAL A C 1
ATOM 2745 O O . VAL A 1 385 ? 15.091 -10.435 24.380 1.00 95.31 385 VAL A O 1
ATOM 2748 N N . ARG A 1 386 ? 16.377 -8.895 23.359 1.00 96.75 386 ARG A N 1
ATOM 2749 C CA . ARG A 1 386 ? 16.796 -9.725 22.230 1.00 96.75 386 ARG A CA 1
ATOM 2750 C C . ARG A 1 386 ? 18.096 -9.187 21.655 1.00 96.75 386 ARG A C 1
ATOM 2752 O O . ARG A 1 386 ? 18.236 -7.976 21.498 1.00 96.75 386 ARG A O 1
ATOM 2759 N N . ALA A 1 387 ? 18.988 -10.071 21.240 1.00 98.00 387 ALA A N 1
ATOM 2760 C CA . ALA A 1 387 ? 20.152 -9.708 20.442 1.00 98.00 387 ALA A CA 1
ATOM 2761 C C . ALA A 1 387 ? 20.270 -10.664 19.255 1.00 98.00 387 ALA A C 1
ATOM 2763 O O . ALA A 1 387 ? 20.012 -11.855 19.399 1.00 98.00 387 ALA A O 1
ATOM 2764 N N . ILE A 1 388 ? 20.634 -10.153 18.079 1.00 98.38 388 ILE A N 1
ATOM 2765 C CA . ILE A 1 388 ? 20.923 -10.974 16.895 1.00 98.38 388 ILE A CA 1
ATOM 2766 C C . ILE A 1 388 ? 22.205 -10.501 16.216 1.00 98.38 388 ILE A C 1
ATOM 2768 O O . ILE A 1 388 ? 22.525 -9.309 16.218 1.00 98.38 388 ILE A O 1
ATOM 2772 N N . ALA A 1 389 ? 22.922 -11.435 15.598 1.00 98.44 389 ALA A N 1
ATOM 2773 C CA . ALA A 1 389 ? 24.109 -11.126 14.815 1.00 98.44 389 ALA A CA 1
ATOM 2774 C C . ALA A 1 389 ? 23.764 -10.726 13.377 1.00 98.44 389 ALA A C 1
ATOM 2776 O O . ALA A 1 389 ? 22.778 -11.178 12.790 1.00 98.44 389 ALA A O 1
ATOM 2777 N N . MET A 1 390 ? 24.628 -9.906 12.794 1.00 98.56 390 MET A N 1
ATOM 2778 C CA . MET A 1 390 ? 24.591 -9.485 11.402 1.00 98.56 390 MET A CA 1
ATOM 2779 C C . MET A 1 390 ? 25.970 -9.695 10.773 1.00 98.56 390 MET A C 1
ATOM 2781 O O . MET A 1 390 ? 26.993 -9.507 11.426 1.00 98.56 390 MET A O 1
ATOM 2785 N N . LEU A 1 391 ? 26.008 -10.055 9.495 1.00 98.25 391 LEU A N 1
ATOM 2786 C CA . LEU A 1 391 ? 27.228 -10.178 8.700 1.00 98.25 391 LEU A CA 1
ATOM 2787 C C . LEU A 1 391 ? 27.033 -9.410 7.395 1.00 98.25 391 LEU A C 1
ATOM 2789 O O . LEU A 1 391 ? 26.149 -9.733 6.609 1.00 98.25 391 LEU A O 1
ATOM 2793 N N . LYS A 1 392 ? 27.873 -8.413 7.135 1.00 98.19 392 LYS A N 1
ATOM 2794 C CA . LYS A 1 392 ? 27.966 -7.723 5.849 1.00 98.19 392 LYS A CA 1
ATOM 2795 C C . LYS A 1 392 ? 29.215 -8.212 5.128 1.00 98.19 392 LYS A C 1
ATOM 2797 O O . LYS A 1 392 ? 30.299 -8.202 5.697 1.00 98.19 392 LYS A O 1
ATOM 2802 N N . CYS A 1 393 ? 29.077 -8.539 3.851 1.00 97.69 393 CYS A N 1
ATOM 2803 C CA . CYS A 1 393 ? 30.194 -8.535 2.906 1.00 97.69 393 CYS A CA 1
ATOM 2804 C C . CYS A 1 393 ? 29.825 -7.640 1.723 1.00 97.69 393 CYS A C 1
ATOM 2806 O O . CYS A 1 393 ? 28.646 -7.514 1.377 1.00 97.69 393 CYS A O 1
ATOM 2808 N N . ARG A 1 394 ? 30.793 -6.953 1.116 1.00 97.69 394 ARG A N 1
ATOM 2809 C CA . ARG A 1 394 ? 30.518 -6.133 -0.071 1.00 97.69 394 ARG A CA 1
ATOM 2810 C C . ARG A 1 394 ? 30.441 -6.983 -1.326 1.00 97.69 394 ARG A C 1
ATOM 2812 O O . ARG A 1 394 ? 29.572 -6.735 -2.155 1.00 97.69 394 ARG A O 1
ATOM 2819 N N . MET A 1 395 ? 31.359 -7.934 -1.474 1.00 97.56 395 MET A N 1
ATOM 2820 C CA . MET A 1 395 ? 31.442 -8.814 -2.637 1.00 97.56 395 MET A CA 1
ATOM 2821 C C . MET A 1 395 ? 31.788 -10.232 -2.198 1.00 97.56 395 MET A C 1
ATOM 2823 O O . MET A 1 395 ? 32.562 -10.419 -1.257 1.00 97.56 395 MET A O 1
ATOM 2827 N N . ILE A 1 396 ? 31.271 -11.204 -2.938 1.00 97.94 396 ILE A N 1
ATOM 2828 C CA . ILE A 1 396 ? 31.664 -12.609 -2.847 1.00 97.94 396 ILE A CA 1
ATOM 2829 C C . ILE A 1 396 ? 32.389 -12.945 -4.147 1.00 97.94 396 ILE A C 1
ATOM 2831 O O . ILE A 1 396 ? 31.954 -12.541 -5.229 1.00 97.94 396 ILE A O 1
ATOM 2835 N N . GLU A 1 397 ? 33.533 -13.608 -4.043 1.00 98.19 397 GLU A N 1
ATOM 2836 C CA . GLU A 1 397 ? 34.387 -13.924 -5.182 1.00 98.19 397 GLU A CA 1
ATOM 2837 C C . GLU A 1 397 ? 34.672 -15.419 -5.263 1.00 98.19 397 GLU A C 1
ATOM 2839 O O . GLU A 1 397 ? 35.099 -16.044 -4.289 1.00 98.19 397 GLU A O 1
ATOM 2844 N N . ASN A 1 398 ? 34.468 -15.972 -6.458 1.00 98.00 398 ASN A N 1
ATOM 2845 C CA . ASN A 1 398 ? 34.854 -17.326 -6.807 1.00 98.00 398 ASN A CA 1
ATOM 2846 C C . ASN A 1 398 ? 35.972 -17.267 -7.848 1.00 98.00 398 ASN A C 1
ATOM 2848 O O . ASN A 1 398 ? 35.719 -17.062 -9.033 1.00 98.00 398 ASN A O 1
ATOM 2852 N N . THR A 1 399 ? 37.211 -17.488 -7.420 1.00 96.19 399 THR A N 1
ATOM 2853 C CA . THR A 1 399 ? 38.376 -17.518 -8.320 1.00 96.19 399 THR A CA 1
ATOM 2854 C C . THR A 1 399 ? 38.518 -18.848 -9.068 1.00 96.19 399 THR A C 1
ATOM 2856 O O . THR A 1 399 ? 39.373 -18.988 -9.942 1.00 96.19 399 THR A O 1
ATOM 2859 N N . ASN A 1 400 ? 37.677 -19.838 -8.754 1.00 97.00 400 ASN A N 1
ATOM 2860 C CA . ASN A 1 400 ? 37.726 -21.155 -9.368 1.00 97.00 400 ASN A CA 1
ATOM 2861 C C . ASN A 1 400 ? 37.149 -21.164 -10.787 1.00 97.00 400 ASN A C 1
ATOM 2863 O O . ASN A 1 400 ? 36.243 -20.405 -11.126 1.00 97.00 400 ASN A O 1
ATOM 2867 N N . VAL A 1 401 ? 37.625 -22.095 -11.611 1.00 96.81 401 VAL A N 1
ATOM 2868 C CA . VAL A 1 401 ? 37.138 -22.298 -12.988 1.00 96.81 401 VAL A CA 1
ATOM 2869 C C . VAL A 1 401 ? 35.832 -23.097 -13.063 1.00 96.81 401 VAL A C 1
ATOM 2871 O O . VAL A 1 401 ? 35.260 -23.233 -14.141 1.00 96.81 401 VAL A O 1
ATOM 2874 N N . ALA A 1 402 ? 35.351 -23.626 -11.936 1.00 97.38 402 ALA A N 1
ATOM 2875 C CA . ALA A 1 402 ? 34.034 -24.242 -11.810 1.00 97.38 402 ALA A CA 1
ATOM 2876 C C . ALA A 1 402 ? 33.133 -23.405 -10.890 1.00 97.38 402 ALA A C 1
ATOM 2878 O O . ALA A 1 402 ? 33.621 -22.625 -10.066 1.00 97.38 402 ALA A O 1
ATOM 2879 N N . ALA A 1 403 ? 31.818 -23.587 -11.033 1.00 97.38 403 ALA A N 1
ATOM 2880 C CA . ALA A 1 403 ? 30.846 -23.033 -10.097 1.00 97.38 403 ALA A CA 1
ATOM 2881 C C . ALA A 1 403 ? 31.143 -23.513 -8.668 1.00 97.38 403 ALA A C 1
ATOM 2883 O O . ALA A 1 403 ? 31.686 -24.603 -8.474 1.00 97.38 403 ALA A O 1
ATOM 2884 N N . ASN A 1 404 ? 30.816 -22.685 -7.684 1.00 97.69 404 ASN A N 1
ATOM 2885 C CA . ASN A 1 404 ? 31.145 -22.921 -6.283 1.00 97.69 404 ASN A CA 1
ATOM 2886 C C . ASN A 1 404 ? 30.021 -22.398 -5.382 1.00 97.69 404 ASN A C 1
ATOM 2888 O O . ASN A 1 404 ? 29.162 -21.646 -5.839 1.00 97.69 404 ASN A O 1
ATOM 2892 N N . LYS A 1 405 ? 29.998 -22.834 -4.127 1.00 96.00 405 LYS A N 1
ATOM 2893 C CA . LYS A 1 405 ? 28.933 -22.564 -3.150 1.00 96.00 405 LYS A CA 1
ATOM 2894 C C . LYS A 1 405 ? 29.419 -22.932 -1.750 1.00 96.00 405 LYS A C 1
ATOM 2896 O O . LYS A 1 405 ? 30.489 -23.526 -1.619 1.00 96.00 405 LYS A O 1
ATOM 2901 N N . LEU A 1 406 ? 28.663 -22.588 -0.714 1.00 94.12 406 LEU A N 1
ATOM 2902 C CA . LEU A 1 406 ? 28.916 -23.102 0.633 1.00 94.12 406 LEU A CA 1
ATOM 2903 C C . LEU A 1 406 ? 28.647 -24.609 0.704 1.00 94.12 406 LEU A C 1
ATOM 2905 O O . LEU A 1 406 ? 27.786 -25.114 -0.012 1.00 94.12 406 LEU A O 1
ATOM 2909 N N . SER A 1 407 ? 29.404 -25.308 1.552 1.00 89.12 407 SER A N 1
ATOM 2910 C CA . SER A 1 407 ? 29.300 -26.757 1.732 1.00 89.12 407 SER A CA 1
ATOM 2911 C C . SER A 1 407 ? 28.743 -27.080 3.114 1.00 89.12 407 SER A C 1
ATOM 2913 O O . SER A 1 407 ? 29.407 -26.850 4.125 1.00 89.12 407 SER A O 1
ATOM 2915 N N . GLY A 1 408 ? 27.541 -27.653 3.157 1.00 74.56 408 GLY A N 1
ATOM 2916 C CA . GLY A 1 408 ? 26.926 -28.193 4.363 1.00 74.56 408 GLY A CA 1
ATOM 2917 C C . GLY A 1 408 ? 25.622 -27.501 4.759 1.00 74.56 408 GLY A C 1
ATOM 2918 O O . GLY A 1 408 ? 25.511 -26.279 4.795 1.00 74.56 408 GLY A O 1
ATOM 2919 N N . ALA A 1 409 ? 24.626 -28.308 5.132 1.00 64.44 409 ALA A N 1
ATOM 2920 C CA . ALA A 1 409 ? 23.407 -27.834 5.781 1.00 64.44 409 ALA A CA 1
ATOM 2921 C C . ALA A 1 409 ? 23.666 -27.558 7.269 1.00 64.44 409 ALA A C 1
ATOM 2923 O O . ALA A 1 409 ? 24.363 -28.334 7.920 1.00 64.44 409 ALA A O 1
ATOM 2924 N N . THR A 1 410 ? 23.070 -26.506 7.840 1.00 61.81 410 THR A N 1
ATOM 2925 C CA . THR A 1 410 ? 23.260 -26.201 9.268 1.00 61.81 410 THR A CA 1
ATOM 2926 C C . THR A 1 410 ? 22.659 -27.262 10.203 1.00 61.81 410 THR A C 1
ATOM 2928 O O . THR A 1 410 ? 21.442 -27.361 10.356 1.00 61.81 410 THR A O 1
ATOM 2931 N N . VAL A 1 411 ? 23.528 -27.964 10.928 1.00 63.16 411 VAL A N 1
ATOM 2932 C CA . VAL A 1 411 ? 23.301 -28.644 12.208 1.00 63.16 411 VAL A CA 1
ATOM 2933 C C . VAL A 1 411 ? 24.137 -27.930 13.281 1.00 63.16 411 VAL A C 1
ATOM 2935 O O . VAL A 1 411 ? 25.336 -27.718 13.106 1.00 63.16 411 VAL A O 1
ATOM 2938 N N . ALA A 1 412 ? 23.510 -27.539 14.394 1.00 56.03 412 ALA A N 1
ATOM 2939 C CA . ALA A 1 412 ? 24.191 -26.826 15.481 1.00 56.03 412 ALA A CA 1
ATOM 2940 C C . ALA A 1 412 ? 25.456 -27.571 15.955 1.00 56.03 412 ALA A C 1
ATOM 2942 O O . ALA A 1 412 ? 25.485 -28.808 15.952 1.00 56.03 412 ALA A O 1
ATOM 2943 N N . ASP A 1 413 ? 26.505 -26.820 16.302 1.00 56.44 413 ASP A N 1
ATOM 2944 C CA . ASP A 1 413 ? 27.823 -27.300 16.773 1.00 56.44 413 ASP A CA 1
ATOM 2945 C C . ASP A 1 413 ? 28.601 -28.245 15.829 1.00 56.44 413 ASP A C 1
ATOM 2947 O O . ASP A 1 413 ? 29.719 -28.665 16.133 1.00 56.44 413 ASP A O 1
ATOM 2951 N N . THR A 1 414 ? 28.037 -28.597 14.674 1.00 65.56 414 THR A N 1
ATOM 2952 C CA . THR A 1 414 ? 28.592 -29.591 13.739 1.00 65.56 414 THR A CA 1
ATOM 2953 C C . THR A 1 414 ? 28.556 -29.118 12.288 1.00 65.56 414 THR A C 1
ATOM 2955 O O . THR A 1 414 ? 28.908 -29.869 11.380 1.00 65.56 414 THR A O 1
ATOM 2958 N N . SER A 1 415 ? 28.137 -27.877 12.044 1.00 77.88 415 SER A N 1
ATOM 2959 C CA . SER A 1 415 ? 27.987 -27.306 10.706 1.00 77.88 415 SER A CA 1
ATOM 2960 C C . SER A 1 415 ? 28.435 -25.856 10.637 1.00 77.88 415 SER A C 1
ATOM 2962 O O . SER A 1 415 ? 28.707 -25.217 11.650 1.00 77.88 415 SER A O 1
ATOM 2964 N N . GLN A 1 416 ? 28.524 -25.361 9.407 1.00 90.12 416 GLN A N 1
ATOM 2965 C CA . GLN A 1 416 ? 28.992 -24.029 9.077 1.00 90.12 416 GLN A CA 1
ATOM 2966 C C . GLN A 1 416 ? 28.044 -22.944 9.623 1.00 90.12 416 GLN A C 1
ATOM 2968 O O . GLN A 1 416 ? 26.936 -22.766 9.119 1.00 90.12 416 GLN A O 1
ATOM 2973 N N . VAL A 1 417 ? 28.481 -22.208 10.650 1.00 94.19 417 VAL A N 1
ATOM 2974 C CA . VAL A 1 417 ? 27.689 -21.163 11.333 1.00 94.19 417 VAL A CA 1
ATOM 2975 C C . VAL A 1 417 ? 28.569 -19.994 11.777 1.00 94.19 417 VAL A C 1
ATOM 2977 O O . VAL A 1 417 ? 29.743 -20.178 12.104 1.00 94.19 417 VAL A O 1
ATOM 2980 N N . ILE A 1 418 ? 28.013 -18.780 11.826 1.00 96.50 418 ILE A N 1
ATOM 2981 C CA . ILE A 1 418 ? 28.647 -17.684 12.574 1.00 96.50 418 ILE A CA 1
ATOM 2982 C C . ILE A 1 418 ? 28.313 -17.865 14.046 1.00 96.50 418 ILE A C 1
ATOM 2984 O O . ILE A 1 418 ? 27.136 -17.991 14.389 1.00 96.50 418 ILE A O 1
ATOM 2988 N N . GLN A 1 419 ? 29.330 -17.825 14.901 1.00 96.56 419 GLN A N 1
ATOM 2989 C CA . GLN A 1 419 ? 29.179 -17.865 16.349 1.00 96.56 419 GLN A CA 1
ATOM 2990 C C . GLN A 1 419 ? 29.643 -16.563 16.995 1.00 96.56 419 GLN A C 1
ATOM 2992 O O . GLN A 1 419 ? 30.534 -15.884 16.479 1.00 96.56 419 GLN A O 1
ATOM 2997 N N . VAL A 1 420 ? 29.051 -16.261 18.145 1.00 97.44 420 VAL A N 1
ATOM 2998 C CA . VAL A 1 420 ? 29.408 -15.145 19.024 1.00 97.44 420 VAL A CA 1
ATOM 2999 C C . VAL A 1 420 ? 29.814 -15.675 20.397 1.00 97.44 420 VAL A C 1
ATOM 3001 O O . VAL A 1 420 ? 29.334 -16.732 20.817 1.00 97.44 420 VAL A O 1
ATOM 3004 N N . ARG A 1 421 ? 30.687 -14.947 21.088 1.00 96.75 421 ARG A N 1
ATOM 3005 C CA . ARG A 1 421 ? 30.925 -15.094 22.527 1.00 96.75 421 ARG A CA 1
ATOM 3006 C C . ARG A 1 421 ? 31.281 -13.752 23.161 1.00 96.75 421 ARG A C 1
ATOM 3008 O O . ARG A 1 421 ? 31.788 -12.869 22.463 1.00 96.75 421 ARG A O 1
ATOM 3015 N N . ASP A 1 422 ? 31.100 -13.661 24.466 1.00 95.25 422 ASP A N 1
ATOM 3016 C CA . ASP A 1 422 ? 31.699 -12.632 25.314 1.00 95.25 422 ASP A CA 1
ATOM 3017 C C . ASP A 1 422 ? 33.246 -12.730 25.287 1.00 95.25 422 ASP A C 1
ATOM 3019 O O . ASP A 1 422 ? 33.821 -13.833 25.239 1.00 95.25 422 ASP A O 1
ATOM 3023 N N . ASP A 1 423 ? 33.929 -11.580 25.234 1.00 86.56 423 ASP A N 1
ATOM 3024 C CA . ASP A 1 423 ? 35.390 -11.482 25.252 1.00 86.56 423 ASP A CA 1
ATOM 3025 C C . ASP A 1 423 ? 35.999 -11.803 26.632 1.00 86.56 423 ASP A C 1
ATOM 3027 O O . ASP A 1 423 ? 37.155 -12.248 26.712 1.00 86.56 423 ASP A O 1
ATOM 3031 N N . THR A 1 424 ? 35.194 -11.726 27.696 1.00 75.31 424 THR A N 1
ATOM 3032 C CA . THR A 1 424 ? 35.460 -12.338 28.998 1.00 75.31 424 THR A CA 1
ATOM 3033 C C . THR A 1 424 ? 35.037 -13.804 28.907 1.00 75.31 424 THR A C 1
ATOM 3035 O O . THR A 1 424 ? 33.861 -14.061 28.707 1.00 75.31 424 THR A O 1
ATOM 3038 N N . PRO A 1 425 ? 35.950 -14.797 29.016 1.00 78.06 425 PRO A N 1
ATOM 3039 C CA . PRO A 1 425 ? 35.804 -16.125 28.409 1.00 78.06 425 PRO A CA 1
ATOM 3040 C C . PRO A 1 425 ? 34.374 -16.697 28.364 1.00 78.06 425 PRO A C 1
ATOM 3042 O O . PRO A 1 425 ? 33.953 -17.405 29.280 1.00 78.06 425 PRO A O 1
ATOM 3045 N N . GLY A 1 426 ? 33.658 -16.413 27.273 1.00 83.50 426 GLY A N 1
ATOM 3046 C CA . GLY A 1 426 ? 32.289 -16.861 27.041 1.00 83.50 426 GLY A CA 1
ATOM 3047 C C . GLY A 1 426 ? 32.204 -18.223 26.350 1.00 83.50 426 GLY A C 1
ATOM 3048 O O . GLY A 1 426 ? 33.196 -18.769 25.849 1.00 83.50 426 GLY A O 1
ATOM 3049 N N . THR A 1 427 ? 30.996 -18.787 26.305 1.00 93.00 427 THR A N 1
ATOM 3050 C CA . THR A 1 427 ? 30.721 -20.003 25.522 1.00 93.00 427 THR A CA 1
ATOM 3051 C C . THR A 1 427 ? 30.299 -19.588 24.121 1.00 93.00 427 THR A C 1
ATOM 3053 O O . THR A 1 427 ? 29.390 -18.784 23.970 1.00 93.00 427 THR A O 1
ATOM 3056 N N . TRP A 1 428 ? 30.916 -20.161 23.087 1.00 95.38 428 TRP A N 1
ATOM 3057 C CA . TRP A 1 428 ? 30.490 -19.907 21.711 1.00 95.38 428 TRP A CA 1
ATOM 3058 C C . TRP A 1 428 ? 29.031 -20.314 21.499 1.00 95.38 428 TRP A C 1
ATOM 3060 O O . TRP A 1 428 ? 28.641 -21.430 21.844 1.00 95.38 428 TRP A O 1
ATOM 3070 N N . ARG A 1 429 ? 28.241 -19.414 20.910 1.00 95.31 429 ARG A N 1
ATOM 3071 C CA . ARG A 1 429 ? 26.844 -19.667 20.543 1.00 95.31 429 ARG A CA 1
ATOM 3072 C C . ARG A 1 429 ? 26.601 -19.380 19.081 1.00 95.31 429 ARG A C 1
ATOM 3074 O O . ARG A 1 429 ? 27.035 -18.350 18.569 1.00 95.31 429 ARG A O 1
ATOM 3081 N N . ASP A 1 430 ? 25.852 -20.265 18.442 1.00 95.44 430 ASP A N 1
ATOM 3082 C CA . ASP A 1 430 ? 25.389 -20.094 17.070 1.00 95.44 430 ASP A CA 1
ATOM 3083 C C . ASP A 1 430 ? 24.518 -18.840 16.952 1.00 95.44 430 ASP A C 1
ATOM 3085 O O . ASP A 1 430 ? 23.547 -18.669 17.687 1.00 95.44 430 ASP A O 1
ATOM 3089 N N . ALA A 1 431 ? 24.863 -17.974 16.004 1.00 96.19 431 ALA A N 1
ATOM 3090 C CA . ALA A 1 431 ? 24.213 -16.686 15.799 1.00 96.19 431 ALA A CA 1
ATOM 3091 C C . ALA A 1 431 ? 23.632 -16.542 14.384 1.00 96.19 431 ALA A C 1
ATOM 3093 O O . ALA A 1 431 ? 22.522 -16.036 14.223 1.00 96.19 431 ALA A O 1
ATOM 3094 N N . ILE A 1 432 ? 24.347 -17.015 13.353 1.00 95.88 432 ILE A N 1
ATOM 3095 C CA . ILE A 1 432 ? 23.859 -17.048 11.963 1.00 95.88 432 ILE A CA 1
ATOM 3096 C C . ILE A 1 432 ? 24.072 -18.445 11.391 1.00 95.88 432 ILE A C 1
ATOM 3098 O O . ILE A 1 432 ? 25.183 -18.973 11.410 1.00 95.88 432 ILE A O 1
ATOM 3102 N N . LYS A 1 433 ? 22.995 -19.020 10.858 1.00 93.38 433 LYS A N 1
ATOM 3103 C CA . LYS A 1 433 ? 22.964 -20.340 10.228 1.00 93.38 433 LYS A CA 1
ATOM 3104 C C . LYS A 1 433 ? 22.997 -20.196 8.709 1.00 93.38 433 LYS A C 1
ATOM 3106 O O . LYS A 1 433 ? 22.383 -19.273 8.177 1.00 93.38 433 LYS A O 1
ATOM 3111 N N . PHE A 1 434 ? 23.668 -21.115 8.023 1.00 92.12 434 PHE A N 1
ATOM 3112 C CA . PHE A 1 434 ? 23.744 -21.148 6.562 1.00 92.12 434 PHE A CA 1
ATOM 3113 C C . PHE A 1 434 ? 23.029 -22.373 5.984 1.00 92.12 434 PHE A C 1
ATOM 3115 O O . PHE A 1 434 ? 23.086 -23.482 6.523 1.00 92.12 434 PHE A O 1
ATOM 3122 N N . ALA A 1 435 ? 22.319 -22.179 4.879 1.00 91.50 435 ALA A N 1
ATOM 3123 C CA . ALA A 1 435 ? 21.784 -23.303 4.125 1.00 91.50 435 ALA A CA 1
ATOM 3124 C C . ALA A 1 435 ? 22.892 -23.932 3.270 1.00 91.50 435 ALA A C 1
ATOM 3126 O O . ALA A 1 435 ? 23.799 -23.233 2.813 1.00 91.50 435 ALA A O 1
ATOM 3127 N N . ASP A 1 436 ? 22.770 -25.235 3.016 1.00 90.75 436 ASP A N 1
ATOM 3128 C CA . ASP A 1 436 ? 23.589 -25.883 1.993 1.00 90.75 436 ASP A CA 1
ATOM 3129 C C . ASP A 1 436 ? 23.363 -25.191 0.645 1.00 90.75 436 ASP A C 1
ATOM 3131 O O . ASP A 1 436 ? 22.274 -24.665 0.386 1.00 90.75 436 ASP A O 1
ATOM 3135 N N . ASP A 1 437 ? 24.387 -25.167 -0.200 1.00 93.50 437 ASP A N 1
ATOM 3136 C CA . ASP A 1 437 ? 24.378 -24.501 -1.506 1.00 93.50 437 ASP A CA 1
ATOM 3137 C C . ASP A 1 437 ? 24.182 -22.968 -1.483 1.00 93.50 437 ASP A C 1
ATOM 3139 O O . ASP A 1 437 ? 24.079 -22.336 -2.542 1.00 93.50 437 ASP A O 1
ATOM 3143 N N . GLN A 1 438 ? 24.163 -22.329 -0.308 1.00 93.06 438 GLN A N 1
ATOM 3144 C CA . GLN A 1 438 ? 24.094 -20.871 -0.208 1.00 93.06 438 GLN A CA 1
ATOM 3145 C C . GLN A 1 438 ? 25.336 -20.218 -0.847 1.00 93.06 438 GLN A C 1
ATOM 3147 O O . GLN A 1 438 ? 26.412 -20.810 -0.910 1.00 93.06 438 GLN A O 1
ATOM 3152 N N . PHE A 1 439 ? 25.178 -18.993 -1.363 1.00 94.25 439 PHE A N 1
ATOM 3153 C CA . PHE A 1 439 ? 26.200 -18.293 -2.160 1.00 94.25 439 PHE A CA 1
ATOM 3154 C C . PHE A 1 439 ? 26.659 -19.059 -3.408 1.00 94.25 439 PHE A C 1
ATOM 3156 O O . PHE A 1 439 ? 27.835 -19.030 -3.767 1.00 94.25 439 PHE A O 1
ATOM 3163 N N . GLY A 1 440 ? 25.727 -19.735 -4.084 1.00 95.81 440 GLY A N 1
ATOM 3164 C CA . GLY A 1 440 ? 25.975 -20.316 -5.398 1.00 95.81 440 GLY A CA 1
ATOM 3165 C C . GLY A 1 440 ? 26.479 -19.266 -6.387 1.00 95.81 440 GLY A C 1
ATOM 3166 O O . GLY A 1 440 ? 25.751 -18.347 -6.746 1.00 95.81 440 GLY A O 1
ATOM 3167 N N . MET A 1 441 ? 27.720 -19.433 -6.832 1.00 97.00 441 MET A N 1
ATOM 3168 C CA . MET A 1 441 ? 28.420 -18.529 -7.733 1.00 97.00 441 MET A CA 1
ATOM 3169 C C . MET A 1 441 ? 28.899 -19.257 -8.984 1.00 97.00 441 MET A C 1
ATOM 3171 O O . MET A 1 441 ? 29.374 -20.397 -8.929 1.00 97.00 441 MET A O 1
ATOM 3175 N N . ALA A 1 442 ? 28.825 -18.573 -10.124 1.00 97.56 442 ALA A N 1
ATOM 3176 C CA . ALA A 1 442 ? 29.394 -19.066 -11.372 1.00 97.56 442 ALA A CA 1
ATOM 3177 C C . ALA A 1 442 ? 30.937 -19.149 -11.318 1.00 97.56 442 ALA A C 1
ATOM 3179 O O . ALA A 1 442 ? 31.593 -18.663 -10.396 1.00 97.56 442 ALA A O 1
ATOM 3180 N N . ALA A 1 443 ? 31.528 -19.821 -12.307 1.00 97.38 443 ALA A N 1
ATOM 3181 C CA . ALA A 1 443 ? 32.977 -19.940 -12.436 1.00 97.38 443 ALA A CA 1
ATOM 3182 C C . ALA A 1 443 ? 33.637 -18.577 -12.691 1.00 97.38 443 ALA A C 1
ATOM 3184 O O . ALA A 1 443 ? 33.237 -17.869 -13.614 1.00 97.38 443 ALA A O 1
ATOM 3185 N N . SER A 1 444 ? 34.697 -18.261 -11.943 1.00 97.06 444 SER A N 1
ATOM 3186 C CA . SER A 1 444 ? 35.546 -17.079 -12.154 1.00 97.06 444 SER A CA 1
ATOM 3187 C C . SER A 1 444 ? 34.764 -15.759 -12.137 1.00 97.06 444 SER A C 1
ATOM 3189 O O . SER A 1 444 ? 35.045 -14.852 -12.922 1.00 97.06 444 SER A O 1
ATOM 3191 N N . THR A 1 445 ? 33.755 -15.662 -11.265 1.00 97.62 445 THR A N 1
ATOM 3192 C CA . THR A 1 445 ? 32.912 -14.471 -11.117 1.00 97.62 445 THR A CA 1
ATOM 3193 C C . THR A 1 445 ? 33.083 -13.798 -9.763 1.00 97.62 445 THR A C 1
ATOM 3195 O O . THR A 1 445 ? 33.580 -14.370 -8.790 1.00 97.62 445 THR A O 1
ATOM 3198 N N . ARG A 1 446 ? 32.640 -12.541 -9.719 1.00 97.94 446 ARG A N 1
ATOM 3199 C CA . ARG A 1 446 ? 32.515 -11.733 -8.513 1.00 97.94 446 ARG A CA 1
ATOM 3200 C C . ARG A 1 446 ? 31.121 -11.123 -8.492 1.00 97.94 446 ARG A C 1
ATOM 3202 O O . ARG A 1 446 ? 30.737 -10.457 -9.453 1.00 97.94 446 ARG A O 1
ATOM 3209 N N . GLU A 1 447 ? 30.382 -11.343 -7.416 1.00 97.75 447 GLU A N 1
ATOM 3210 C CA . GLU A 1 447 ? 28.995 -10.893 -7.269 1.00 97.75 447 GLU A CA 1
ATOM 3211 C C . GLU A 1 447 ? 28.844 -9.998 -6.035 1.00 97.75 447 GLU A C 1
ATOM 3213 O O . GLU A 1 447 ? 29.673 -10.023 -5.120 1.00 97.75 447 GLU A O 1
ATOM 3218 N N . GLY A 1 448 ? 27.814 -9.148 -6.035 1.00 97.12 448 GLY A N 1
ATOM 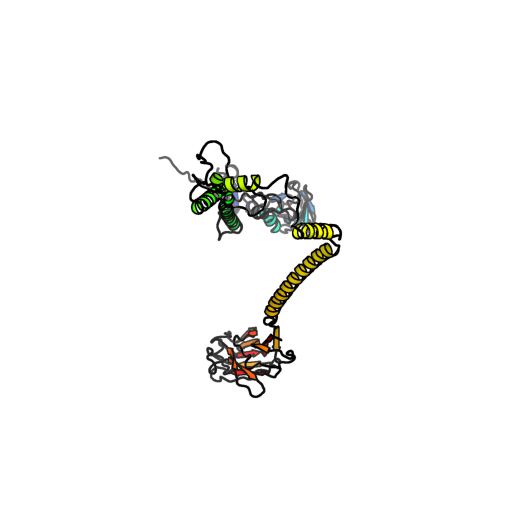3219 C CA . GLY A 1 448 ? 27.519 -8.270 -4.905 1.00 97.12 448 GLY A CA 1
ATOM 3220 C C . GLY A 1 448 ? 27.101 -9.078 -3.678 1.00 97.12 448 GLY A C 1
ATOM 3221 O O . GLY A 1 448 ? 26.241 -9.947 -3.771 1.00 97.12 448 GLY A O 1
ATOM 3222 N N . GLY A 1 449 ? 27.706 -8.781 -2.532 1.00 94.88 449 GLY A N 1
ATOM 3223 C CA . GLY A 1 449 ? 27.336 -9.341 -1.236 1.00 94.88 449 GLY A CA 1
ATOM 3224 C C . GLY A 1 449 ? 26.246 -8.522 -0.540 1.00 94.88 449 GLY A C 1
ATOM 3225 O O . GLY A 1 449 ? 26.123 -7.308 -0.745 1.00 94.88 449 GLY A O 1
ATOM 3226 N N . ASP A 1 450 ? 25.482 -9.170 0.338 1.00 96.06 450 ASP A N 1
ATOM 3227 C CA . ASP A 1 450 ? 24.389 -8.555 1.103 1.00 96.06 450 ASP A CA 1
ATOM 3228 C C . ASP A 1 450 ? 24.689 -8.510 2.618 1.00 96.06 450 ASP A C 1
ATOM 3230 O O . ASP A 1 450 ? 25.778 -8.888 3.064 1.00 96.06 450 ASP A O 1
ATOM 3234 N N . VAL A 1 451 ? 23.760 -7.969 3.407 1.00 97.69 451 VAL A N 1
ATOM 3235 C CA . VAL A 1 451 ? 23.693 -8.154 4.859 1.00 97.69 451 VAL A CA 1
ATOM 3236 C C . VAL A 1 451 ? 22.924 -9.439 5.147 1.00 97.69 451 VAL A C 1
ATOM 3238 O O . VAL A 1 451 ? 21.742 -9.553 4.836 1.00 97.69 451 VAL A O 1
ATOM 3241 N N . LEU A 1 452 ? 23.575 -10.386 5.807 1.00 97.06 452 LEU A N 1
ATOM 3242 C CA . LEU A 1 452 ? 22.920 -11.533 6.414 1.00 97.06 452 LEU A CA 1
ATOM 3243 C C . LEU A 1 452 ? 22.556 -11.208 7.856 1.00 97.06 452 LEU A C 1
ATOM 3245 O O . LEU A 1 452 ? 23.390 -10.718 8.614 1.00 97.06 452 LEU A O 1
ATOM 3249 N N . ILE A 1 453 ? 21.315 -11.496 8.231 1.00 97.94 453 ILE A N 1
ATOM 3250 C CA . ILE A 1 453 ? 20.787 -11.244 9.571 1.00 97.94 453 ILE A CA 1
ATOM 3251 C C . ILE A 1 453 ? 20.406 -12.590 10.181 1.00 97.94 453 ILE A C 1
ATOM 3253 O O . ILE A 1 453 ? 19.614 -13.330 9.598 1.00 97.94 453 ILE A O 1
ATOM 3257 N N . GLY A 1 454 ? 20.982 -12.904 11.340 1.00 96.12 454 GLY A N 1
ATOM 3258 C CA . GLY A 1 454 ? 20.648 -14.102 12.099 1.00 96.12 454 GLY A CA 1
ATOM 3259 C C . GLY A 1 454 ? 19.228 -14.052 12.659 1.00 96.12 454 GLY A C 1
ATOM 3260 O O . GLY A 1 454 ? 18.694 -12.989 12.973 1.00 96.12 454 GLY A O 1
ATOM 3261 N N . ASP A 1 455 ? 18.610 -15.218 12.808 1.00 95.31 455 ASP A N 1
ATOM 3262 C CA . ASP A 1 455 ? 17.295 -15.377 13.434 1.00 95.31 455 ASP A CA 1
ATOM 3263 C C . ASP A 1 455 ? 17.386 -15.763 14.919 1.00 95.31 455 ASP A C 1
ATOM 3265 O O . ASP A 1 455 ? 16.425 -15.564 15.671 1.00 95.31 455 ASP A O 1
ATOM 3269 N N . THR A 1 456 ? 18.540 -16.289 15.333 1.00 95.88 456 THR A N 1
ATOM 3270 C CA . THR A 1 456 ? 18.777 -16.868 16.651 1.00 95.88 456 THR A CA 1
ATOM 3271 C C . THR A 1 456 ? 19.009 -15.766 17.675 1.00 95.88 456 THR A C 1
ATOM 3273 O O . THR A 1 456 ? 19.838 -14.880 17.474 1.00 95.88 456 THR A O 1
ATOM 3276 N N . ASP A 1 457 ? 18.248 -15.817 18.767 1.00 97.44 457 ASP A N 1
ATOM 3277 C CA . ASP A 1 457 ? 18.399 -14.883 19.877 1.00 97.44 457 ASP A CA 1
ATOM 3278 C C . ASP A 1 457 ? 19.627 -15.247 20.716 1.00 97.44 457 ASP A C 1
ATOM 3280 O O . ASP A 1 457 ? 19.703 -16.328 21.304 1.00 97.44 457 ASP A O 1
ATOM 3284 N N . ILE A 1 458 ? 20.585 -14.328 20.746 1.00 97.12 458 ILE A N 1
ATOM 3285 C CA . ILE A 1 458 ? 21.870 -14.449 21.434 1.00 97.12 458 ILE A CA 1
ATOM 3286 C C . ILE A 1 458 ? 21.955 -13.528 22.662 1.00 97.12 458 ILE A C 1
ATOM 3288 O O . ILE A 1 458 ? 23.047 -13.309 23.176 1.00 97.12 458 ILE A O 1
ATOM 3292 N N . ALA A 1 459 ? 20.826 -13.015 23.174 1.00 96.31 459 ALA A N 1
ATOM 3293 C CA . ALA A 1 459 ? 20.792 -12.129 24.350 1.00 96.31 459 ALA A CA 1
ATOM 3294 C C . ALA A 1 459 ? 21.362 -12.756 25.638 1.00 96.31 459 ALA A C 1
ATOM 3296 O O . ALA A 1 459 ? 21.741 -12.045 26.557 1.00 96.31 459 ALA A O 1
ATOM 3297 N N . VAL A 1 460 ? 21.438 -14.089 25.715 1.00 94.62 460 VAL A N 1
ATOM 3298 C CA . VAL A 1 460 ? 22.094 -14.790 26.835 1.00 94.62 460 VAL A CA 1
ATOM 3299 C C . VAL A 1 460 ? 23.619 -14.627 26.832 1.00 94.62 460 VAL A C 1
ATOM 3301 O O . VAL A 1 460 ? 24.255 -14.874 27.849 1.00 94.62 460 VAL A O 1
ATOM 3304 N N . GLU A 1 461 ? 24.200 -14.276 25.684 1.00 95.75 461 GLU A N 1
ATOM 3305 C CA . GLU A 1 461 ? 25.631 -14.002 25.537 1.00 95.75 461 GLU A CA 1
ATOM 3306 C C . GLU A 1 461 ? 25.900 -12.503 25.413 1.00 95.75 461 GLU A C 1
ATOM 3308 O O . GLU A 1 461 ? 26.897 -12.023 25.922 1.00 95.75 461 GLU A O 1
ATOM 3313 N N . VAL A 1 462 ? 25.013 -11.765 24.739 1.00 95.75 462 VAL A N 1
ATOM 3314 C CA . VAL A 1 462 ? 25.100 -10.312 24.563 1.00 95.75 462 VAL A CA 1
ATOM 3315 C C . VAL A 1 462 ? 24.196 -9.637 25.589 1.00 95.75 462 VAL A C 1
ATOM 3317 O O . VAL A 1 462 ? 23.021 -9.392 25.308 1.00 95.75 462 VAL A O 1
ATOM 3320 N N . ASP A 1 463 ? 24.734 -9.373 26.779 1.00 94.25 463 ASP A N 1
ATOM 3321 C CA . ASP A 1 463 ? 23.973 -8.957 27.962 1.00 94.25 463 ASP A CA 1
ATOM 3322 C C . ASP A 1 463 ? 24.353 -7.571 28.528 1.00 94.25 463 ASP A C 1
ATOM 3324 O O . ASP A 1 463 ? 23.626 -7.045 29.377 1.00 94.25 463 ASP A O 1
ATOM 3328 N N . ALA A 1 464 ? 25.428 -6.934 28.047 1.00 95.88 464 ALA A N 1
ATOM 3329 C CA . ALA A 1 464 ? 25.909 -5.656 28.572 1.00 95.88 464 ALA A CA 1
ATOM 3330 C C . ALA A 1 464 ? 26.727 -4.830 27.553 1.00 95.88 464 ALA A C 1
ATOM 3332 O O . ALA A 1 464 ? 26.896 -5.191 26.389 1.00 95.88 464 ALA A O 1
ATOM 3333 N N . ASN A 1 465 ? 27.220 -3.667 27.998 1.00 96.81 465 ASN A N 1
ATOM 3334 C CA . ASN A 1 465 ? 28.284 -2.947 27.293 1.00 96.81 465 ASN A CA 1
ATOM 3335 C C . ASN A 1 465 ? 29.593 -3.735 27.448 1.00 96.81 465 ASN A C 1
ATOM 3337 O O . ASN A 1 465 ? 30.213 -3.643 28.508 1.00 96.81 465 ASN A O 1
ATOM 3341 N N . ASP A 1 466 ? 29.995 -4.474 26.414 1.00 96.88 466 ASP A N 1
ATOM 3342 C CA . ASP A 1 466 ? 31.246 -5.240 26.397 1.00 96.88 466 ASP A CA 1
ATOM 3343 C C . ASP A 1 466 ? 31.805 -5.451 24.973 1.00 96.88 466 ASP A C 1
ATOM 3345 O O . ASP A 1 466 ? 31.240 -4.974 23.976 1.00 96.88 466 ASP A O 1
ATOM 3349 N N . GLY A 1 467 ? 32.940 -6.142 24.863 1.00 97.00 467 GLY A N 1
ATOM 3350 C CA . GLY A 1 467 ? 33.469 -6.680 23.617 1.00 97.00 467 GLY A CA 1
ATOM 3351 C C . GLY A 1 467 ? 32.940 -8.085 23.320 1.00 97.00 467 GLY A C 1
ATOM 3352 O O . GLY A 1 467 ? 32.937 -8.972 24.160 1.00 97.00 467 GLY A O 1
ATOM 3353 N N . TYR A 1 468 ? 32.539 -8.319 22.073 1.00 98.06 468 TYR A N 1
ATOM 3354 C CA . TYR A 1 468 ? 32.003 -9.600 21.618 1.00 98.06 468 TYR A CA 1
ATOM 3355 C C . TYR A 1 468 ? 32.808 -10.129 20.437 1.00 98.06 468 TYR A C 1
ATOM 3357 O O . TYR A 1 468 ? 32.914 -9.484 19.385 1.00 98.06 468 TYR A O 1
ATOM 3365 N N . ASN A 1 469 ? 33.395 -11.315 20.600 1.00 98.06 469 ASN A N 1
ATOM 3366 C CA . ASN A 1 469 ? 34.164 -11.963 19.544 1.00 98.06 469 ASN A CA 1
ATOM 3367 C C . ASN A 1 469 ? 33.252 -12.758 18.612 1.00 98.06 469 ASN A C 1
ATOM 3369 O O . ASN A 1 469 ? 32.296 -13.397 19.050 1.00 98.06 469 ASN A O 1
ATOM 3373 N N . PHE A 1 470 ? 33.627 -12.800 17.335 1.00 98.19 470 PHE A N 1
ATOM 3374 C CA . PHE A 1 470 ? 32.937 -13.577 16.316 1.00 98.19 470 PHE A CA 1
ATOM 3375 C C . PHE A 1 470 ? 33.868 -14.588 15.657 1.00 98.19 470 PHE A C 1
ATOM 3377 O O . PHE A 1 470 ? 35.061 -14.340 15.459 1.00 98.19 470 PHE A O 1
ATOM 3384 N N . GLN A 1 471 ? 33.303 -15.724 15.263 1.00 97.31 471 GLN A N 1
ATOM 3385 C CA . GLN A 1 471 ? 33.987 -16.687 14.410 1.00 97.31 471 GLN A CA 1
ATOM 3386 C C . GLN A 1 471 ? 33.033 -17.300 13.393 1.00 97.31 471 GLN A C 1
ATOM 3388 O O . GLN A 1 471 ? 31.833 -17.405 13.633 1.00 97.31 471 GLN A O 1
ATOM 3393 N N . TYR A 1 472 ? 33.584 -17.739 12.269 1.00 96.56 472 TYR A N 1
ATOM 3394 C CA . TYR A 1 472 ? 32.907 -18.599 11.315 1.00 96.56 472 TYR A CA 1
ATOM 3395 C C . TYR A 1 472 ? 33.327 -20.045 11.596 1.00 96.56 472 TYR A C 1
ATOM 3397 O O . TYR A 1 472 ? 34.406 -20.469 11.182 1.00 96.56 472 TYR A O 1
ATOM 3405 N N . LEU A 1 473 ? 32.513 -20.779 12.357 1.00 95.00 473 LEU A N 1
ATOM 3406 C CA . LEU A 1 473 ? 32.780 -22.168 12.726 1.00 95.00 473 LEU A CA 1
ATOM 3407 C C . LEU A 1 473 ? 32.705 -23.063 11.486 1.00 95.00 473 LEU A C 1
ATOM 3409 O O . LEU A 1 473 ? 31.724 -22.998 10.751 1.00 95.00 473 LEU A O 1
ATOM 3413 N N . LEU A 1 474 ? 33.725 -23.910 11.290 1.00 93.25 474 LEU A N 1
ATOM 3414 C CA . LEU A 1 474 ? 33.781 -24.922 10.224 1.00 93.25 474 LEU A CA 1
ATOM 3415 C C . LEU A 1 474 ? 33.433 -24.367 8.831 1.00 93.25 474 LEU A C 1
ATOM 3417 O O . LEU A 1 474 ? 32.709 -24.996 8.062 1.00 93.25 474 LEU A O 1
ATOM 3421 N N . ALA A 1 475 ? 33.943 -23.179 8.504 1.00 94.75 475 ALA A N 1
ATOM 3422 C CA . ALA A 1 475 ? 33.702 -22.549 7.218 1.00 94.75 475 ALA A CA 1
ATOM 3423 C C . ALA A 1 475 ? 34.255 -23.424 6.083 1.00 94.75 475 ALA A C 1
ATOM 3425 O O . ALA A 1 475 ? 35.434 -23.787 6.099 1.00 94.75 475 ALA A O 1
ATOM 3426 N N . ALA A 1 476 ? 33.404 -23.751 5.111 1.00 94.81 476 ALA A N 1
ATOM 3427 C CA . ALA A 1 476 ? 33.722 -24.625 3.992 1.00 94.81 476 ALA A CA 1
ATOM 3428 C C . ALA A 1 476 ? 32.967 -24.206 2.721 1.00 94.81 476 ALA A C 1
ATOM 3430 O O . ALA A 1 476 ? 31.785 -23.875 2.752 1.00 94.81 476 ALA A O 1
ATOM 3431 N N . ALA A 1 477 ? 33.654 -24.244 1.589 1.00 95.38 477 ALA A N 1
ATOM 3432 C CA . ALA A 1 477 ? 33.090 -24.091 0.257 1.00 95.38 477 ALA A CA 1
ATOM 3433 C C . ALA A 1 477 ? 33.218 -25.412 -0.513 1.00 95.38 477 ALA A C 1
ATOM 3435 O O . ALA A 1 477 ? 34.160 -26.175 -0.306 1.00 95.38 477 ALA A O 1
ATOM 3436 N N . ASP A 1 478 ? 32.260 -25.705 -1.384 1.00 95.00 478 ASP A N 1
ATOM 3437 C CA . ASP A 1 478 ? 32.063 -27.045 -1.948 1.00 95.00 478 ASP A CA 1
ATOM 3438 C C . ASP A 1 478 ? 33.221 -27.487 -2.855 1.00 95.00 478 ASP A C 1
ATOM 3440 O O . ASP A 1 478 ? 33.679 -28.627 -2.788 1.00 95.00 478 ASP A O 1
ATOM 3444 N N . VAL A 1 479 ? 33.755 -26.569 -3.668 1.00 94.69 479 VAL A N 1
ATOM 3445 C CA . VAL A 1 479 ? 34.773 -26.906 -4.677 1.00 94.69 479 VAL A CA 1
ATOM 3446 C C . VAL A 1 479 ? 36.145 -26.320 -4.349 1.00 94.69 479 VAL A C 1
ATOM 3448 O O . VAL A 1 479 ? 37.139 -27.041 -4.278 1.00 94.69 479 VAL A O 1
ATOM 3451 N N . ALA A 1 480 ? 36.221 -25.004 -4.176 1.00 96.06 480 ALA A N 1
ATOM 3452 C CA . ALA A 1 480 ? 37.455 -24.256 -3.930 1.00 96.06 480 ALA A CA 1
ATOM 3453 C C . ALA A 1 480 ? 37.185 -23.139 -2.916 1.00 96.06 480 ALA A C 1
ATOM 3455 O O . ALA A 1 480 ? 36.057 -23.005 -2.452 1.00 96.06 480 ALA A O 1
ATOM 3456 N N . ALA A 1 481 ? 38.182 -22.321 -2.577 1.00 96.00 481 ALA A N 1
ATOM 3457 C CA . ALA A 1 481 ? 37.948 -21.213 -1.657 1.00 96.00 481 ALA A CA 1
ATOM 3458 C C . ALA A 1 481 ? 36.955 -20.174 -2.226 1.00 96.00 481 ALA A C 1
ATOM 3460 O O . ALA A 1 481 ? 36.967 -19.899 -3.429 1.00 96.00 481 ALA A O 1
ATOM 3461 N N . LEU A 1 482 ? 36.113 -19.606 -1.359 1.00 97.06 482 LEU A N 1
ATOM 3462 C CA . LEU A 1 482 ? 35.277 -18.433 -1.643 1.00 97.06 482 LEU A CA 1
ATOM 3463 C C . LEU A 1 482 ? 35.769 -17.254 -0.809 1.00 97.06 482 LEU A C 1
ATOM 3465 O O . LEU A 1 482 ? 35.920 -17.385 0.405 1.00 97.06 482 LEU A O 1
ATOM 3469 N N . ASN A 1 483 ? 35.961 -16.094 -1.433 1.00 97.88 483 ASN A N 1
ATOM 3470 C CA . ASN A 1 483 ? 36.460 -14.918 -0.725 1.00 97.88 483 ASN A CA 1
ATOM 3471 C C . ASN A 1 483 ? 35.318 -13.945 -0.439 1.00 97.88 483 ASN A C 1
ATOM 3473 O O . ASN A 1 483 ? 34.685 -13.409 -1.354 1.00 97.88 483 ASN A O 1
ATOM 3477 N N . LEU A 1 484 ? 35.069 -13.696 0.846 1.00 97.94 484 LEU A N 1
ATOM 3478 C CA . LEU A 1 484 ? 34.217 -12.601 1.293 1.00 97.94 484 LEU A CA 1
ATOM 3479 C C . LEU A 1 484 ? 35.080 -11.342 1.402 1.00 97.94 484 LEU A C 1
ATOM 3481 O O . LEU A 1 484 ? 36.031 -11.312 2.178 1.00 97.94 484 LEU A O 1
ATOM 3485 N N . ASN A 1 485 ? 34.749 -10.314 0.626 1.00 98.00 485 ASN A N 1
ATOM 3486 C CA . ASN A 1 485 ? 35.497 -9.058 0.571 1.00 98.00 485 ASN A CA 1
ATOM 3487 C C . ASN A 1 485 ? 34.784 -7.947 1.357 1.00 98.00 485 ASN A C 1
ATOM 3489 O O . ASN A 1 485 ? 33.553 -7.836 1.283 1.00 98.00 485 ASN A O 1
ATOM 3493 N N . ASP A 1 486 ? 35.563 -7.083 2.014 1.00 97.94 486 ASP A N 1
ATOM 3494 C CA . ASP A 1 486 ? 35.105 -5.970 2.856 1.00 97.94 486 ASP A CA 1
ATOM 3495 C C . ASP A 1 486 ? 34.057 -6.448 3.885 1.00 97.94 486 ASP A C 1
ATOM 3497 O O . ASP A 1 486 ? 32.882 -6.063 3.850 1.00 97.94 486 ASP A O 1
ATOM 3501 N N . VAL A 1 487 ? 34.471 -7.368 4.758 1.00 98.25 487 VAL A N 1
ATOM 3502 C CA . VAL A 1 487 ? 33.612 -8.041 5.736 1.00 98.25 487 VAL A CA 1
ATOM 3503 C C . VAL A 1 487 ? 33.482 -7.217 7.010 1.00 98.25 487 VAL A C 1
ATOM 3505 O O . VAL A 1 487 ? 34.478 -6.806 7.596 1.00 98.25 487 VAL A O 1
ATOM 3508 N N . ALA A 1 488 ? 32.259 -7.032 7.494 1.00 98.50 488 ALA A N 1
ATOM 3509 C CA . ALA A 1 488 ? 31.987 -6.505 8.827 1.00 98.50 488 ALA A CA 1
ATOM 3510 C C . ALA A 1 488 ? 30.923 -7.366 9.510 1.00 98.50 488 ALA A C 1
ATOM 3512 O O . ALA A 1 488 ? 29.971 -7.812 8.869 1.00 98.50 488 ALA A O 1
ATOM 3513 N N . VAL A 1 489 ? 31.065 -7.583 10.812 1.00 98.50 489 VAL A N 1
ATOM 3514 C CA . VAL A 1 489 ? 30.025 -8.208 11.636 1.00 98.50 489 VAL A CA 1
ATOM 3515 C C . VAL A 1 489 ? 29.359 -7.150 12.500 1.00 98.50 489 VAL A C 1
ATOM 3517 O O . VAL A 1 489 ? 29.946 -6.107 12.790 1.00 98.50 489 VAL A O 1
ATOM 3520 N N . GLY A 1 490 ? 28.117 -7.393 12.889 1.00 98.44 490 GLY A N 1
ATOM 3521 C CA . GLY A 1 490 ? 27.369 -6.481 13.733 1.00 98.44 490 GLY A CA 1
ATOM 3522 C C . GLY A 1 490 ? 26.445 -7.196 14.702 1.00 98.44 490 GLY A C 1
ATOM 3523 O O . GLY A 1 490 ? 26.132 -8.373 14.542 1.00 98.44 490 GLY A O 1
ATOM 3524 N N . LEU A 1 491 ? 26.003 -6.454 15.707 1.00 98.56 491 LEU A N 1
ATOM 3525 C CA . LEU A 1 491 ? 24.998 -6.860 16.678 1.00 98.56 491 LEU A CA 1
ATOM 3526 C C . LEU A 1 491 ? 23.836 -5.881 16.595 1.00 98.56 491 LEU A C 1
ATOM 3528 O O . LEU A 1 491 ? 24.032 -4.675 16.734 1.00 98.56 491 LEU A O 1
ATOM 3532 N N . ARG A 1 492 ? 22.633 -6.407 16.367 1.00 98.50 492 ARG A N 1
ATOM 3533 C CA . ARG A 1 492 ? 21.389 -5.661 16.543 1.00 98.50 492 ARG A CA 1
ATOM 3534 C C . ARG A 1 492 ? 20.781 -6.080 17.862 1.00 98.50 492 ARG A C 1
ATOM 3536 O O . ARG A 1 492 ? 20.422 -7.246 18.038 1.00 98.50 492 ARG A O 1
ATOM 3543 N N . ILE A 1 493 ? 20.655 -5.123 18.765 1.00 98.00 493 ILE A N 1
ATOM 3544 C CA . ILE A 1 493 ? 20.084 -5.340 20.087 1.00 98.00 493 ILE A CA 1
ATOM 3545 C C . ILE A 1 493 ? 18.734 -4.650 20.191 1.00 98.00 493 ILE A C 1
ATOM 3547 O O . ILE A 1 493 ? 18.541 -3.555 19.665 1.00 98.00 493 ILE A O 1
ATOM 3551 N N . TRP A 1 494 ? 17.816 -5.289 20.901 1.00 97.06 494 TRP A N 1
ATOM 3552 C CA . TRP A 1 494 ? 16.571 -4.705 21.361 1.00 97.06 494 TRP A CA 1
ATOM 3553 C C . TRP A 1 494 ? 16.580 -4.655 22.877 1.00 97.06 494 TRP A C 1
ATOM 3555 O O . TRP A 1 494 ? 16.800 -5.680 23.521 1.00 97.06 494 TRP A O 1
ATOM 3565 N N . TYR A 1 495 ? 16.320 -3.483 23.444 1.00 95.31 495 TYR A N 1
ATOM 3566 C CA . TYR A 1 495 ? 16.360 -3.275 24.886 1.00 95.31 495 TYR A CA 1
ATOM 3567 C C . TYR A 1 495 ? 15.166 -2.454 25.380 1.00 95.31 495 TYR A C 1
ATOM 3569 O O . TYR A 1 495 ? 14.545 -1.703 24.623 1.00 95.31 495 TYR A O 1
ATOM 3577 N N . SER A 1 496 ? 14.864 -2.606 26.665 1.00 92.38 496 SER A N 1
ATOM 3578 C CA . SER A 1 496 ? 13.950 -1.756 27.436 1.00 92.38 496 SER A CA 1
ATOM 3579 C C . SER A 1 496 ? 14.730 -1.034 28.535 1.00 92.38 496 SER A C 1
ATOM 3581 O O . SER A 1 496 ? 15.754 -1.552 28.981 1.00 92.38 496 SER A O 1
ATOM 3583 N N . VAL A 1 497 ? 14.265 0.138 28.973 1.00 89.31 497 VAL A N 1
ATOM 3584 C CA . VAL A 1 497 ? 14.875 0.939 30.056 1.00 89.31 497 VAL A CA 1
ATOM 3585 C C . VAL A 1 497 ? 13.889 1.117 31.193 1.00 89.31 497 VAL A C 1
ATOM 3587 O O . VAL A 1 497 ? 12.706 1.373 30.875 1.00 89.31 497 VAL A O 1
#

Sequence (497 aa):
MTITSETTIQRFIGVSTDNKPTAPVGSFFWEYDTKLMYKCYDGTNWSVYSNAEALGTQIFTSSAATTTTITCAALADVANEYVGQQVLPLQGAMAGEGRFVTAYNGTNQLTVSPAWASDPDAAGNIQFAVVPGGLGILTVALGTNGTTVTDSATTVLGAIGANNADNAFASGSVVANADGSVLEREEYIQANMALAASVATAAELTKVPKSDSTVTWNATALASVNAEVDTALNTIVPASPTAGSLNDALSKAAGGNTFNKATDSLEALADAVALIPTTAMRGTDSAALASVLGALNTAAAAGAVTDADEVMAYVKQLVTQLLASDANVTLIKTQTDKIADKLLFSMDFWSAPQEEVAIPAVGAAATLTLPTVTIVDLPAGATIVRAIAMLKCRMIENTNVAANKLSGATVADTSQVIQVRDDTPGTWRDAIKFADDQFGMAASTREGGDVLIGDTDIAVEVDANDGYNFQYLLAAADVAALNLNDVAVGLRIWYSV

Foldseek 3Di:
DDPPDDPFQQEAEEAPPDQDDQGPFQRWYQHPPVRWIWGHHPRRDIDTPDVCVVQVKDKFWFQFWWQFKTFGQPDALDACLLAQWWKAFCDAPRHRPIFGFHGDPSGTMTTTPPGHPGTRQPVHTTMIIGGGHPVSVVCVQQCHPVPDRDQALRHPCLLVDDPDDDRNHDCPVQDQDCPDDPSNNVVVVVVVVVVVVVVCDVVNVLVDDDPDPDDDRDPVVVVVVVVVVVVVVCVVVVDDDDDPDPCVVVDPDPDDDDPPLDDDPVSVVVVVVVPPPPPPPDDDDPPVVCVVVVVVVVCVVPCVVPVVVVVVVVVVVVVVVVVVVVVVVVVVVVVVVVVQVVPKDKDKWKFQWDFKDKQFALVDFDKFWDGKTFADDDDVPKWFPFKAKKKWFFKKWAQAQAKKFWADFDDPPPDWAKWKAFPVDGDTDGHAGDGGRHPTDGGGDMDGTDMDIGPDTPCVGVTDRGMMIMIGHRRHMHGGMMMRGRMMMMMMTIIHD

Radius of gyration: 51.46 Å; chains: 1; bounding box: 115×62×146 Å